Protein AF-A0A7C7KX10-F1 (afdb_monomer_lite)

Foldseek 3Di:
DPDDDLPDPCLVVVLLVLLVVLQVCVVVVHQAEEAEPDDDDQDQNLFPVSDDPVCCVVAPPVRSLVSLLCSLLSNLCSNCVRPQLHEYEYQAALLVCVVDPNGGRVSRLSSVLSNLVNRHQNAAYERAPAVLQLPQFLVVLVVVLCSQLPVSCVSHPPSVSCVRHYWYAYEYEQQPPCVPQNQDLPQQLSGSDRLLSLLQSLLSRCVSGPHYYDYHYDQADPVVRHSPHPSNVVSNVCSVPDHGDQDQAPDLDPDPRHPDPWLVPDPQLDCCSQCVVVVVPDDPQDDDFQWAKKKDDDRPVCCVVVLVLAPPDDCPRIDTGGPSTDVSSVPGSDDDDMDMDHDDDRPDDDPPDDDDDKDQFAPPWDWDHDNSHTDDIDDPDRVRRRHMDD

Sequence (390 aa):
MPGIDWFDHEWDAVAHNAKVLARVAKRGGCVGLMFDPEQYGNQRIWTYSALPEAVKTRIPKEKYVAKVMERGMQFMRAINSEFPDVKILCLFGPALALDGRGERYDLLAPFLEGMCRVATPGTEIIDGYEQSYPYRTEPAFREAREKMKVRSRRLFRDKSAFDRVMRVGFGLWLDYNSGRIGWHPDEPEKNHFQPETFQTAVHYALSYSDGYVWIYSQQLNWWTGRNVSEAYELAMRKARKAPGKIAPPKRVRKPKGRYIPRAKEQRGYDDESTFGDLLKTHEILFDFPAKGWLFRPDPEDRGIKEKWYRVDLDEADWSPIEIKKFWEEQGWDYDGVAWYRTRFVVPQIPKGRKIFLVVGAADESATVWLNGERIGVHDIGEAGWTKRFS

pLDDT: mean 90.71, std 10.03, range 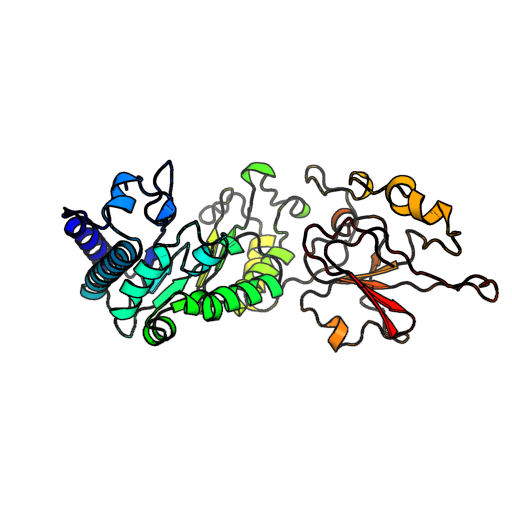[42.09, 98.75]

Structure (mmCIF, N/CA/C/O backbone):
data_AF-A0A7C7KX10-F1
#
_entry.id   AF-A0A7C7KX10-F1
#
loop_
_atom_site.group_PDB
_atom_site.id
_atom_site.type_symbol
_atom_site.label_atom_id
_atom_site.label_alt_id
_atom_site.label_comp_id
_atom_site.label_asym_id
_atom_site.label_entity_id
_atom_site.label_seq_id
_atom_site.pdbx_PDB_ins_code
_atom_site.Cartn_x
_atom_site.Cartn_y
_atom_site.Cartn_z
_atom_site.occupancy
_atom_site.B_iso_or_equiv
_atom_site.auth_seq_id
_atom_site.auth_comp_id
_atom_site.auth_asym_id
_atom_site.auth_atom_id
_atom_site.pdbx_PDB_model_num
ATOM 1 N N . MET A 1 1 ? -18.492 13.245 14.540 1.00 43.88 1 MET A N 1
ATOM 2 C CA . MET A 1 1 ? -18.998 13.625 15.878 1.00 43.88 1 MET A CA 1
ATOM 3 C C . MET A 1 1 ? -18.513 15.032 16.178 1.00 43.88 1 MET A C 1
ATOM 5 O O . MET A 1 1 ? -17.302 15.182 16.267 1.00 43.88 1 MET A O 1
ATOM 9 N N . PRO A 1 2 ? -19.365 16.067 16.272 1.00 42.09 2 PRO A N 1
ATOM 10 C CA . PRO A 1 2 ? -18.860 17.384 16.605 1.00 42.09 2 PRO A CA 1
ATOM 11 C C . PRO A 1 2 ? -18.402 17.471 18.063 1.00 42.09 2 PRO A C 1
ATOM 13 O O . PRO A 1 2 ? -19.192 17.197 18.953 1.00 42.09 2 PRO A O 1
ATOM 16 N N . GLY A 1 3 ? -17.147 17.874 18.291 1.00 57.31 3 GLY A N 1
ATOM 17 C CA . GLY A 1 3 ? -16.723 18.443 19.578 1.00 57.31 3 GLY A CA 1
ATOM 18 C C . GLY A 1 3 ? -16.223 17.495 20.673 1.00 57.31 3 GLY A C 1
ATOM 19 O O . GLY A 1 3 ? -16.189 17.924 21.816 1.00 57.31 3 GLY A O 1
ATOM 20 N N . ILE A 1 4 ? -15.799 16.259 20.375 1.00 66.50 4 ILE A N 1
ATOM 21 C CA . ILE A 1 4 ? -15.201 15.399 21.416 1.00 66.50 4 ILE A CA 1
ATOM 22 C C . ILE A 1 4 ? -13.880 16.002 21.914 1.00 66.50 4 ILE A C 1
ATOM 24 O O . ILE A 1 4 ? -12.896 16.049 21.171 1.00 66.50 4 ILE A O 1
ATOM 28 N N . ASP A 1 5 ? -13.852 16.394 23.188 1.00 78.12 5 ASP A N 1
ATOM 29 C CA . ASP A 1 5 ? -12.632 16.555 23.978 1.00 78.12 5 ASP A CA 1
ATOM 30 C C . ASP A 1 5 ? -12.364 15.247 24.741 1.00 78.12 5 ASP A C 1
ATOM 32 O O . ASP A 1 5 ? -13.241 14.670 25.382 1.00 78.12 5 ASP A O 1
ATOM 36 N N . TRP A 1 6 ? -11.130 14.752 24.709 1.00 89.62 6 TRP A N 1
ATOM 37 C CA . TRP A 1 6 ? -10.732 13.546 25.441 1.00 89.62 6 TRP A CA 1
ATOM 38 C C . TRP A 1 6 ? -10.894 13.690 26.964 1.00 89.62 6 TRP A C 1
ATOM 40 O O . TRP A 1 6 ? -11.002 12.689 27.686 1.00 89.62 6 TRP A O 1
ATOM 50 N N . PHE A 1 7 ? -10.931 14.929 27.458 1.00 90.06 7 PHE A N 1
ATOM 51 C CA . PHE A 1 7 ? -11.178 15.272 28.858 1.00 90.06 7 PHE A CA 1
ATOM 52 C C . PHE A 1 7 ? -12.653 15.509 29.184 1.00 90.06 7 PHE A C 1
ATOM 54 O O . PHE A 1 7 ? -12.968 15.728 30.352 1.00 90.06 7 PHE A O 1
ATOM 61 N N . ASP A 1 8 ? -13.544 15.417 28.198 1.00 84.75 8 ASP A N 1
ATOM 62 C CA . ASP A 1 8 ? -14.965 15.656 28.403 1.00 84.75 8 ASP A CA 1
ATOM 63 C C . ASP A 1 8 ? -15.574 14.633 29.379 1.00 84.75 8 ASP A C 1
ATOM 65 O O . ASP A 1 8 ? -15.267 13.433 29.351 1.00 84.75 8 ASP A O 1
ATOM 69 N N . HIS A 1 9 ? -16.440 15.127 30.259 1.00 80.25 9 HIS A N 1
ATOM 70 C CA . HIS A 1 9 ? -17.290 14.333 31.137 1.00 80.25 9 HIS A CA 1
ATOM 71 C C . HIS A 1 9 ? -18.318 13.491 30.366 1.00 80.25 9 HIS A C 1
ATOM 73 O O . HIS A 1 9 ? -18.688 12.419 30.837 1.00 80.25 9 HIS A O 1
ATOM 79 N N . GLU A 1 10 ? -18.701 13.890 29.150 1.00 84.12 10 GLU A N 1
ATOM 80 C CA . GLU A 1 10 ? -19.653 13.146 28.312 1.00 84.12 10 GLU A CA 1
ATOM 81 C C . GLU A 1 10 ? -19.066 11.881 27.656 1.00 84.12 10 GLU A C 1
ATOM 83 O O . GLU A 1 10 ? -19.757 11.177 26.916 1.00 84.12 10 GLU A O 1
ATOM 88 N N . TRP A 1 11 ? -17.807 11.526 27.941 1.00 91.38 11 TRP A N 1
ATOM 89 C CA . TRP A 1 11 ? -17.196 10.290 27.432 1.00 91.38 11 TRP A CA 1
ATOM 90 C C . TRP A 1 11 ? -18.014 9.028 27.756 1.00 91.38 11 TRP A C 1
ATOM 92 O O . TRP A 1 11 ? -18.002 8.061 26.991 1.00 91.38 11 TRP A O 1
ATOM 102 N N . ASP A 1 12 ? -18.767 9.041 28.856 1.00 91.19 12 ASP A N 1
ATOM 103 C CA . ASP A 1 12 ? -19.647 7.935 29.231 1.00 91.19 12 ASP A CA 1
ATOM 104 C C . ASP A 1 12 ? -20.716 7.656 28.164 1.00 91.19 12 ASP A C 1
ATOM 106 O O . ASP A 1 12 ? -21.038 6.493 27.917 1.00 91.19 12 ASP A O 1
ATOM 110 N N . ALA A 1 13 ? -21.200 8.683 27.456 1.00 92.94 13 ALA A N 1
ATOM 111 C CA . ALA A 1 13 ? -22.118 8.509 26.333 1.00 92.94 13 ALA A CA 1
ATOM 112 C C . ALA A 1 13 ? -21.436 7.798 25.151 1.00 92.94 13 ALA A C 1
ATOM 114 O O . ALA A 1 13 ? -22.018 6.895 24.548 1.00 92.94 13 ALA A O 1
ATOM 115 N N . VAL A 1 14 ? -20.176 8.137 24.853 1.00 92.69 14 VAL A N 1
ATOM 116 C CA . VAL A 1 14 ? -19.378 7.464 23.811 1.00 92.69 14 VAL A CA 1
ATOM 117 C C . VAL A 1 14 ? -19.178 5.987 24.159 1.00 92.69 14 VAL A C 1
ATOM 119 O O . VAL A 1 14 ? -19.440 5.113 23.329 1.00 92.69 14 VAL A O 1
ATOM 122 N N . ALA A 1 15 ? -18.768 5.692 25.395 1.00 94.88 15 ALA A N 1
ATOM 123 C CA . ALA A 1 15 ? -18.580 4.321 25.864 1.00 94.88 15 ALA A CA 1
ATOM 124 C C . ALA A 1 15 ? -19.903 3.533 25.883 1.00 94.88 15 ALA A C 1
ATOM 126 O O . ALA A 1 15 ? -19.942 2.374 25.460 1.00 94.88 15 ALA A O 1
ATOM 127 N N . HIS A 1 16 ? -21.003 4.157 26.311 1.00 96.38 16 HIS A N 1
ATOM 128 C CA . HIS A 1 16 ? -22.332 3.552 26.279 1.00 96.38 16 HIS A CA 1
ATOM 129 C C . HIS A 1 16 ? -22.764 3.204 24.848 1.00 96.38 16 HIS A C 1
ATOM 131 O O . HIS A 1 16 ? -23.203 2.082 24.596 1.00 96.38 16 HIS A O 1
ATOM 137 N N . ASN A 1 17 ? -22.577 4.115 23.893 1.00 96.12 17 ASN A N 1
ATOM 138 C CA . ASN A 1 17 ? -22.912 3.876 22.489 1.00 96.12 17 ASN A CA 1
ATOM 139 C C . ASN A 1 17 ? -22.084 2.730 21.893 1.00 96.12 17 ASN A C 1
ATOM 141 O O . ASN A 1 17 ? -22.636 1.869 21.207 1.00 96.12 17 ASN A O 1
ATOM 145 N N . ALA A 1 18 ? -20.788 2.657 22.213 1.00 97.12 18 ALA A N 1
ATOM 146 C CA . ALA A 1 18 ? -19.929 1.548 21.799 1.00 97.12 18 ALA A CA 1
ATOM 147 C C . ALA A 1 18 ? -20.417 0.201 22.360 1.00 97.12 18 ALA A C 1
ATOM 149 O O . ALA A 1 18 ? -20.469 -0.797 21.638 1.00 97.12 18 ALA A O 1
ATOM 150 N N . LYS A 1 19 ? -20.847 0.181 23.628 1.00 98.38 19 LYS A N 1
ATOM 151 C CA . LYS A 1 19 ? -21.456 -0.992 24.268 1.00 98.38 19 LYS A CA 1
ATOM 152 C C . LYS A 1 19 ? -22.742 -1.429 23.563 1.00 98.38 19 LYS A C 1
ATOM 154 O O . LYS A 1 19 ? -22.912 -2.612 23.267 1.00 98.38 19 LYS A O 1
ATOM 159 N N . VAL A 1 20 ? -23.647 -0.490 23.283 1.00 98.50 20 VAL A N 1
ATOM 160 C CA . VAL A 1 20 ? -24.909 -0.772 22.579 1.00 98.50 20 VAL A CA 1
ATOM 161 C C . VAL A 1 20 ? -24.632 -1.328 21.182 1.00 98.50 20 VAL A C 1
ATOM 163 O O . VAL A 1 20 ? -25.204 -2.357 20.819 1.00 98.50 20 VAL A O 1
ATOM 166 N N . LEU A 1 21 ? -23.710 -0.715 20.435 1.00 98.06 21 LEU A N 1
ATOM 167 C CA . LEU A 1 21 ? -23.310 -1.183 19.109 1.00 98.06 21 LEU A CA 1
ATOM 168 C C . LEU A 1 21 ? -22.745 -2.612 19.159 1.00 98.06 21 LEU A C 1
ATOM 170 O O . LEU A 1 21 ? -23.167 -3.462 18.376 1.00 98.06 21 LEU A O 1
ATOM 174 N N . ALA A 1 22 ? -21.858 -2.906 20.115 1.00 98.56 22 ALA A N 1
ATOM 175 C CA . ALA A 1 22 ? -21.292 -4.242 20.310 1.00 98.56 22 ALA A CA 1
ATOM 176 C C . ALA A 1 22 ? -22.367 -5.296 20.622 1.00 98.56 22 ALA A C 1
ATOM 178 O O . ALA A 1 22 ? -22.351 -6.391 20.053 1.00 98.56 22 ALA A O 1
ATOM 179 N N . ARG A 1 23 ? -23.344 -4.957 21.476 1.00 98.62 23 ARG A N 1
ATOM 180 C CA . ARG A 1 23 ? -24.484 -5.832 21.787 1.00 98.62 23 ARG A CA 1
ATOM 181 C C . ARG A 1 23 ? -25.321 -6.132 20.547 1.00 98.62 23 ARG A C 1
ATOM 183 O O . ARG A 1 23 ? -25.674 -7.290 20.324 1.00 98.62 23 ARG A O 1
ATOM 190 N N . VAL A 1 24 ? -25.658 -5.104 19.765 1.00 98.50 24 VAL A N 1
ATOM 191 C CA . VAL A 1 24 ? -26.456 -5.255 18.539 1.00 98.50 24 VAL A CA 1
ATOM 192 C C . VAL A 1 24 ? -25.706 -6.109 17.522 1.00 98.50 24 VAL A C 1
ATOM 194 O O . VAL A 1 24 ? -26.278 -7.074 17.023 1.00 98.50 24 VAL A O 1
ATOM 197 N N . ALA A 1 25 ? -24.424 -5.827 17.281 1.00 98.44 25 ALA A N 1
ATOM 198 C CA . ALA A 1 25 ? -23.598 -6.591 16.349 1.00 98.44 25 ALA A CA 1
ATOM 199 C C . ALA A 1 25 ? -23.532 -8.077 16.729 1.00 98.44 25 ALA A C 1
ATOM 201 O O . ALA A 1 25 ? -23.801 -8.938 15.893 1.00 98.44 25 ALA A O 1
ATOM 202 N N . LYS A 1 26 ? -23.271 -8.385 18.005 1.00 98.38 26 LYS A N 1
ATOM 203 C CA . LYS A 1 26 ? -23.236 -9.771 18.487 1.00 98.38 26 LYS A CA 1
ATOM 204 C C . LYS A 1 26 ? -24.581 -10.478 18.316 1.00 98.38 26 LYS A C 1
ATOM 206 O O . LYS A 1 26 ? -24.623 -11.609 17.843 1.00 98.38 26 LYS A O 1
ATOM 211 N N . ARG A 1 27 ? -25.688 -9.824 18.688 1.00 98.25 27 ARG A N 1
ATOM 212 C CA . ARG A 1 27 ? -27.043 -10.392 18.537 1.00 98.25 27 ARG A CA 1
ATOM 213 C C . ARG A 1 27 ? -27.447 -10.567 17.074 1.00 98.25 27 ARG A C 1
ATOM 215 O O . ARG A 1 27 ? -28.200 -11.483 16.773 1.00 98.25 27 ARG A O 1
ATOM 222 N N . GLY A 1 28 ? -26.941 -9.714 16.189 1.00 98.00 28 GLY A N 1
ATOM 223 C CA . GLY A 1 28 ? -27.134 -9.810 14.744 1.00 98.00 28 GLY A CA 1
ATOM 224 C C . GLY A 1 28 ? -26.278 -10.880 14.062 1.00 98.00 28 GLY A C 1
ATOM 225 O O . GLY A 1 28 ? -26.383 -11.037 12.851 1.00 98.00 28 GLY A O 1
ATOM 226 N N . GLY A 1 29 ? -25.429 -11.606 14.800 1.00 97.81 29 GLY A N 1
ATOM 227 C CA . GLY A 1 29 ? -24.542 -12.625 14.234 1.00 97.81 29 GLY A CA 1
ATOM 228 C C . GLY A 1 29 ? -23.312 -12.062 13.514 1.00 97.81 29 GLY A C 1
ATOM 229 O O . GLY A 1 29 ? -22.614 -12.808 12.829 1.00 97.81 29 GLY A O 1
ATOM 230 N N . CYS A 1 30 ? -23.017 -10.766 13.662 1.00 97.88 30 CYS A N 1
ATOM 231 C CA . CYS A 1 30 ? -21.765 -10.198 13.172 1.00 97.88 30 CYS A CA 1
ATOM 232 C C . CYS A 1 30 ? -20.586 -10.795 13.948 1.00 97.88 30 CYS A C 1
ATOM 234 O O . CYS A 1 30 ? -20.682 -11.036 15.148 1.00 97.88 30 CYS A O 1
ATOM 236 N N . VAL A 1 31 ? -19.438 -10.950 13.287 1.00 95.62 31 VAL A N 1
ATOM 237 C CA . VAL A 1 31 ? -18.182 -11.393 13.928 1.00 95.62 31 VAL A CA 1
ATOM 238 C C . VAL A 1 31 ? -17.400 -10.245 14.578 1.00 95.62 31 VAL A C 1
ATOM 240 O O . VAL A 1 31 ? -16.371 -10.467 15.211 1.00 95.62 31 VAL A O 1
ATOM 243 N N . GLY A 1 32 ? -17.843 -9.003 14.382 1.00 96.81 32 GLY A N 1
ATOM 244 C CA . GLY A 1 32 ? -17.032 -7.838 14.687 1.00 96.81 32 GLY A CA 1
ATOM 245 C C . GLY A 1 32 ? -17.713 -6.498 14.446 1.00 96.81 32 GLY A C 1
ATOM 246 O O . GLY A 1 32 ? -18.903 -6.431 14.133 1.00 96.81 32 GLY A O 1
ATOM 247 N N . LEU A 1 33 ? -16.916 -5.444 14.588 1.00 97.44 33 LEU A N 1
ATOM 248 C CA . LEU A 1 33 ? -17.260 -4.046 14.353 1.00 97.44 33 LEU A CA 1
ATOM 249 C C . LEU A 1 33 ? -16.253 -3.425 13.380 1.00 97.44 33 LEU A C 1
ATOM 251 O O . LEU A 1 33 ? -15.095 -3.832 13.334 1.00 97.44 33 LEU A O 1
ATOM 255 N N . MET A 1 34 ? -16.684 -2.408 12.641 1.00 95.62 34 MET A N 1
ATOM 256 C CA . MET A 1 34 ? -15.791 -1.554 11.859 1.00 95.62 34 MET A CA 1
ATOM 257 C C . MET A 1 34 ? -15.598 -0.232 12.602 1.00 95.62 34 MET A C 1
ATOM 259 O O . MET A 1 34 ? -16.572 0.360 13.072 1.00 95.62 34 MET A O 1
ATOM 263 N N . PHE A 1 35 ? -14.352 0.207 12.731 1.00 94.94 35 PHE A N 1
ATOM 264 C CA . PHE A 1 35 ? -13.973 1.463 13.357 1.00 94.94 35 PHE A CA 1
ATOM 265 C C . PHE A 1 35 ? -13.295 2.354 12.322 1.00 94.94 35 PHE A C 1
ATOM 267 O O . PHE A 1 35 ? -12.196 2.069 11.854 1.00 94.94 35 PHE A O 1
ATOM 274 N N . ASP A 1 36 ? -13.972 3.438 11.973 1.00 92.06 36 ASP A N 1
ATOM 275 C CA . ASP A 1 36 ? -13.451 4.450 11.074 1.00 92.06 36 ASP A CA 1
ATOM 276 C C . ASP A 1 36 ? -13.010 5.677 11.890 1.00 92.06 36 ASP A C 1
ATOM 278 O O . ASP A 1 36 ? -13.862 6.420 12.393 1.00 92.06 36 ASP A O 1
ATOM 282 N N . PRO A 1 37 ? -11.696 5.880 12.101 1.00 89.94 37 PRO A N 1
ATOM 283 C CA . PRO A 1 37 ? -11.193 7.062 12.781 1.00 89.94 37 PRO A CA 1
ATOM 284 C C . PRO A 1 37 ? -11.024 8.260 11.830 1.00 89.94 37 PRO A C 1
ATOM 286 O O . PRO A 1 37 ? -10.434 9.255 12.264 1.00 89.94 37 PRO A O 1
ATOM 289 N N . GLU A 1 38 ? -11.488 8.197 10.575 1.00 87.06 38 GLU A N 1
ATOM 290 C CA . GLU A 1 38 ? -11.355 9.294 9.617 1.00 87.06 38 GLU A CA 1
ATOM 291 C C . GLU A 1 38 ? -11.940 10.608 10.157 1.00 87.06 38 GLU A C 1
ATOM 293 O O . GLU A 1 38 ? -12.942 10.671 10.877 1.00 87.06 38 GLU A O 1
ATOM 298 N N . GLN A 1 39 ? -11.268 11.704 9.818 1.00 83.25 39 GLN A N 1
ATOM 299 C CA . GLN A 1 39 ? -11.610 13.042 10.270 1.00 83.25 39 GLN A CA 1
ATOM 300 C C . GLN A 1 39 ? -12.121 13.891 9.118 1.00 83.25 39 GLN A C 1
ATOM 302 O O . GLN A 1 39 ? -11.358 14.293 8.241 1.00 83.25 39 GLN A O 1
ATOM 307 N N . TYR A 1 40 ? -13.396 14.261 9.190 1.00 80.38 40 TYR A N 1
ATOM 308 C CA . TYR A 1 40 ? -14.032 15.151 8.223 1.00 80.38 40 TYR A CA 1
ATOM 309 C C . TYR A 1 40 ? -14.108 16.599 8.729 1.00 80.38 40 TYR A C 1
ATOM 311 O O . TYR A 1 40 ? -14.167 16.878 9.931 1.00 80.38 40 TYR A O 1
ATOM 319 N N . GLY A 1 41 ? -14.119 17.552 7.794 1.00 82.19 41 GLY A N 1
ATOM 320 C CA . GLY A 1 41 ? -14.193 18.982 8.103 1.00 82.19 41 GLY A CA 1
ATOM 321 C C . GLY A 1 41 ? -12.950 19.496 8.837 1.00 82.19 41 GLY A C 1
ATOM 322 O O . GLY A 1 41 ? -11.822 19.138 8.493 1.00 82.19 41 GLY A O 1
ATOM 323 N N . ASN A 1 42 ? -13.145 20.337 9.858 1.00 79.88 42 ASN A N 1
ATOM 324 C CA . ASN A 1 42 ? -12.060 21.021 10.582 1.00 79.88 42 ASN A CA 1
ATOM 325 C C . ASN A 1 42 ? -11.583 20.292 11.853 1.00 79.88 42 ASN A C 1
ATOM 327 O O . ASN A 1 42 ? -10.679 20.769 12.532 1.00 79.88 42 ASN A O 1
ATOM 331 N N . GLN A 1 43 ? -12.178 19.152 12.211 1.00 75.06 43 GLN A N 1
ATOM 332 C CA . GLN A 1 43 ? -11.863 18.465 13.469 1.00 75.06 43 GLN A CA 1
ATOM 333 C C . GLN A 1 43 ? -10.609 17.611 13.365 1.00 75.06 43 GLN A C 1
ATOM 335 O O . GLN A 1 43 ? -10.451 16.845 12.420 1.00 75.06 43 GLN A O 1
ATOM 340 N N . ARG A 1 44 ? -9.715 17.731 14.350 1.00 86.62 44 ARG A N 1
ATOM 341 C CA . ARG A 1 44 ? -8.414 17.045 14.374 1.00 86.62 44 ARG A CA 1
ATOM 342 C C . ARG A 1 44 ? -8.138 16.371 15.726 1.00 86.62 44 ARG A C 1
ATOM 344 O O . ARG A 1 44 ? -7.044 16.476 16.262 1.00 86.62 44 ARG A O 1
ATOM 351 N N . ILE A 1 45 ? -9.121 15.645 16.268 1.00 87.69 45 ILE A N 1
ATOM 352 C CA . ILE A 1 45 ? -9.068 14.985 17.593 1.00 87.69 45 ILE A CA 1
ATOM 353 C C . ILE A 1 45 ? -7.887 14.014 17.792 1.00 87.69 45 ILE A C 1
ATOM 355 O O . ILE A 1 45 ? -7.422 13.823 18.908 1.00 87.69 45 ILE A O 1
ATOM 359 N N . TRP A 1 46 ? -7.396 13.409 16.711 1.00 91.62 46 TRP A N 1
ATOM 360 C CA . TRP A 1 46 ? -6.263 12.481 16.687 1.00 91.62 46 TRP A CA 1
ATOM 361 C C . TRP A 1 46 ? -4.898 13.164 16.600 1.00 91.62 46 TRP A C 1
ATOM 363 O O . TRP A 1 46 ? -3.894 12.464 16.563 1.00 91.62 46 TRP A O 1
ATOM 373 N N . THR A 1 47 ? -4.839 14.495 16.515 1.00 90.81 47 THR A N 1
ATOM 374 C CA . THR A 1 47 ? -3.589 15.226 16.281 1.00 90.81 47 THR A CA 1
ATOM 375 C C . THR A 1 47 ? -3.364 16.264 17.373 1.00 90.81 47 THR A C 1
ATOM 377 O O . THR A 1 47 ? -4.042 17.290 17.401 1.00 90.81 47 THR A O 1
ATOM 380 N N . TYR A 1 48 ? -2.388 16.036 18.254 1.00 91.12 48 TYR A N 1
ATOM 381 C CA . TYR A 1 48 ? -2.136 16.926 19.393 1.00 91.12 48 TYR A CA 1
ATOM 382 C C . TYR A 1 48 ? -1.727 18.340 18.956 1.00 91.12 48 TYR A C 1
ATOM 384 O O . TYR A 1 48 ? -2.210 19.324 19.510 1.00 91.12 48 TYR A O 1
ATOM 392 N N . SER A 1 49 ? -0.864 18.466 17.942 1.00 90.00 49 SER A N 1
ATOM 393 C CA . SER A 1 49 ? -0.388 19.770 17.447 1.00 90.00 49 SER A CA 1
ATOM 394 C C . SER A 1 49 ? -1.509 20.644 16.873 1.00 90.00 49 SER A C 1
ATOM 396 O O . SER A 1 49 ? -1.398 21.871 16.910 1.00 90.00 49 SER A O 1
ATOM 398 N N . ALA A 1 50 ? -2.593 20.019 16.407 1.00 89.31 50 ALA A N 1
ATOM 399 C CA . ALA A 1 50 ? -3.768 20.677 15.848 1.00 89.31 50 ALA A CA 1
ATOM 400 C C . ALA A 1 50 ? -4.782 21.139 16.912 1.00 89.31 50 ALA A C 1
ATOM 402 O O . ALA A 1 50 ? -5.776 21.779 16.566 1.00 89.31 50 ALA A O 1
ATOM 403 N N . LEU A 1 51 ? -4.558 20.827 18.194 1.00 87.25 51 LEU A N 1
ATOM 404 C CA . LEU A 1 51 ? -5.396 21.325 19.284 1.00 87.25 51 LEU A CA 1
ATOM 405 C C . LEU A 1 51 ? -5.201 22.839 19.485 1.00 87.25 51 LEU A C 1
ATOM 407 O O . LEU A 1 51 ? -4.102 23.354 19.242 1.00 87.25 51 LEU A O 1
ATOM 411 N N . PRO A 1 52 ? -6.225 23.559 19.988 1.00 88.31 52 PRO A N 1
ATOM 412 C CA . PRO A 1 52 ? -6.100 24.975 20.322 1.00 88.31 52 PRO A CA 1
ATOM 413 C C . PRO A 1 52 ? -4.933 25.245 21.280 1.00 88.31 52 PRO A C 1
ATOM 415 O O . PRO A 1 52 ? -4.704 24.479 22.219 1.00 88.31 52 PRO A O 1
ATOM 418 N N . GLU A 1 53 ? -4.229 26.365 21.095 1.00 89.19 53 GLU A N 1
ATOM 419 C CA . GLU A 1 53 ? -3.035 26.697 21.890 1.00 89.19 53 GLU A CA 1
ATOM 420 C C . GLU A 1 53 ? -3.325 26.726 23.396 1.00 89.19 53 GLU A C 1
ATOM 422 O O . GLU A 1 53 ? -2.596 26.123 24.177 1.00 89.19 53 GLU A O 1
ATOM 427 N N . ALA A 1 54 ? -4.470 27.289 23.796 1.00 88.44 54 ALA A N 1
ATOM 428 C CA . ALA A 1 54 ? -4.916 27.315 25.189 1.00 88.44 54 ALA A CA 1
ATOM 429 C C . ALA A 1 54 ? -5.032 25.915 25.829 1.00 88.44 54 ALA A C 1
ATOM 431 O O . ALA A 1 54 ? -4.803 25.757 27.030 1.00 88.44 54 ALA A O 1
ATOM 432 N N . VAL A 1 55 ? -5.369 24.882 25.045 1.00 88.56 55 VAL A N 1
ATOM 433 C CA . VAL A 1 55 ? -5.405 23.491 25.525 1.00 88.56 55 VAL A CA 1
ATOM 434 C C . VAL A 1 55 ? -3.987 22.966 25.712 1.00 88.56 55 VAL A C 1
ATOM 436 O O . VAL A 1 55 ? -3.687 22.425 26.775 1.00 88.56 55 VAL A O 1
ATOM 439 N N . LYS A 1 56 ? -3.106 23.172 24.726 1.00 90.25 56 LYS A N 1
ATOM 440 C CA . LYS A 1 56 ? -1.713 22.694 24.758 1.00 90.25 56 LYS A CA 1
ATOM 441 C C . LYS A 1 56 ? -0.885 23.361 25.862 1.00 90.25 56 LYS A C 1
ATOM 443 O O . LYS A 1 56 ? -0.058 22.697 26.479 1.00 90.25 56 LYS A O 1
ATOM 448 N N . THR A 1 57 ? -1.135 24.640 26.162 1.00 91.38 57 THR A N 1
ATOM 449 C CA . THR A 1 57 ? -0.505 25.347 27.293 1.00 91.38 57 THR A CA 1
ATOM 450 C C . THR A 1 57 ? -0.946 24.771 28.641 1.00 91.38 57 THR A C 1
ATOM 452 O O . THR A 1 57 ? -0.152 24.685 29.575 1.00 91.38 57 THR A O 1
ATOM 455 N N . ARG A 1 58 ? -2.215 24.361 28.759 1.00 92.12 58 ARG A N 1
ATOM 456 C CA . ARG A 1 58 ? -2.791 23.846 30.010 1.00 92.12 58 ARG A CA 1
ATOM 457 C C . ARG A 1 58 ? -2.489 22.365 30.245 1.00 92.12 58 ARG A C 1
ATOM 459 O O . ARG A 1 58 ? -2.319 21.947 31.390 1.00 92.12 58 ARG A O 1
ATOM 466 N N . ILE A 1 59 ? -2.468 21.563 29.184 1.00 93.06 59 ILE A N 1
ATOM 467 C CA . ILE A 1 59 ? -2.327 20.107 29.249 1.00 93.06 59 ILE A CA 1
ATOM 468 C C . ILE A 1 59 ? -1.160 19.688 28.351 1.00 93.06 59 ILE A C 1
ATOM 470 O O . ILE A 1 59 ? -1.350 19.574 27.144 1.00 93.06 59 ILE A O 1
ATOM 474 N N . PRO A 1 60 ? 0.020 19.402 28.930 1.00 93.62 60 PRO A N 1
ATOM 475 C CA . PRO A 1 60 ? 1.160 18.880 28.185 1.00 93.62 60 PRO A CA 1
ATOM 476 C C . PRO A 1 60 ? 0.834 17.584 27.434 1.00 93.62 60 PRO A C 1
ATOM 478 O O . PRO A 1 60 ? -0.000 16.783 27.880 1.00 93.62 60 PRO A O 1
ATOM 481 N N . LYS A 1 61 ? 1.550 17.345 26.330 1.00 93.25 61 LYS A N 1
ATOM 482 C CA . LYS A 1 61 ? 1.323 16.218 25.414 1.00 93.25 61 LYS A CA 1
ATOM 483 C C . LYS A 1 61 ? 1.285 14.876 26.135 1.00 93.25 61 LYS A C 1
ATOM 485 O O . LYS A 1 61 ? 0.420 14.053 25.856 1.00 93.25 61 LYS A O 1
ATOM 490 N N . GLU A 1 62 ? 2.167 14.661 27.102 1.00 94.88 62 GLU A N 1
ATOM 491 C CA . GLU A 1 62 ? 2.282 13.408 27.849 1.00 94.88 62 GLU A CA 1
ATOM 492 C C . GLU A 1 62 ? 1.006 13.102 28.642 1.00 94.88 62 GLU A C 1
ATOM 494 O O . GLU A 1 62 ? 0.541 11.958 28.651 1.00 94.88 62 GLU A O 1
ATOM 499 N N . LYS A 1 63 ? 0.411 14.125 29.272 1.00 96.00 63 LYS A N 1
ATOM 500 C CA . LYS A 1 63 ? -0.864 13.997 29.996 1.00 96.00 63 LYS A CA 1
ATOM 501 C C . LYS A 1 63 ? -2.020 13.760 29.032 1.00 96.00 63 LYS A C 1
ATOM 503 O O . LYS A 1 63 ? -2.901 12.955 29.326 1.00 96.00 63 LYS A O 1
ATOM 508 N N . TYR A 1 64 ? -1.996 14.423 27.879 1.00 94.94 64 TYR A N 1
ATOM 509 C CA . TYR A 1 64 ? -3.010 14.248 26.844 1.00 94.94 64 TYR A CA 1
ATOM 510 C C . TYR A 1 64 ? -2.997 12.818 26.286 1.00 94.94 64 TYR A C 1
ATOM 512 O O . TYR A 1 64 ? -4.020 12.140 26.283 1.00 94.94 64 TYR A O 1
ATOM 520 N N . VAL A 1 65 ? -1.814 12.313 25.928 1.00 95.50 65 VAL A N 1
ATOM 521 C CA . VAL A 1 65 ? -1.584 10.929 25.484 1.00 95.50 65 VAL A CA 1
ATOM 522 C C . VAL A 1 65 ? -2.065 9.919 26.527 1.00 95.50 65 VAL A C 1
ATOM 524 O O . VAL A 1 65 ? -2.734 8.947 26.176 1.00 95.50 65 VAL A O 1
ATOM 527 N N . ALA A 1 66 ? -1.768 10.146 27.812 1.00 97.31 66 ALA A N 1
ATOM 528 C CA . ALA A 1 66 ? -2.241 9.276 28.887 1.00 97.31 66 ALA A CA 1
ATOM 529 C C . ALA A 1 66 ? -3.777 9.248 28.974 1.00 97.31 66 ALA A C 1
ATOM 531 O O . ALA A 1 66 ? -4.357 8.172 29.124 1.00 97.31 66 ALA A O 1
ATOM 532 N N . LYS A 1 67 ? -4.439 10.403 28.818 1.00 97.00 67 LYS A N 1
ATOM 533 C CA . LYS A 1 67 ? -5.904 10.481 28.827 1.00 97.00 67 LYS A CA 1
ATOM 534 C C . LYS A 1 67 ? -6.529 9.777 27.627 1.00 97.00 67 LYS A C 1
ATOM 536 O O . LYS A 1 67 ? -7.476 9.016 27.797 1.00 97.00 67 LYS A O 1
ATOM 541 N N . VAL A 1 68 ? -5.984 9.972 26.429 1.00 96.50 68 VAL A N 1
ATOM 542 C CA . VAL A 1 68 ? -6.446 9.284 25.212 1.00 96.50 68 VAL A CA 1
ATOM 543 C C . VAL A 1 68 ? -6.322 7.762 25.360 1.00 96.50 68 VAL A C 1
ATOM 545 O O . VAL A 1 68 ? -7.238 7.022 25.004 1.00 96.50 68 VAL A O 1
ATOM 548 N N . MET A 1 69 ? -5.233 7.280 25.962 1.00 98.06 69 MET A N 1
ATOM 549 C CA . MET A 1 69 ? -5.058 5.857 26.262 1.00 98.06 69 MET A CA 1
ATOM 550 C C . MET A 1 69 ? -6.082 5.344 27.285 1.00 98.06 69 MET A C 1
ATOM 552 O O . MET A 1 69 ? -6.657 4.274 27.097 1.00 98.06 69 MET A O 1
ATOM 556 N N . GLU A 1 70 ? -6.356 6.102 28.350 1.00 98.06 70 GLU A N 1
ATOM 557 C CA . GLU A 1 70 ? -7.418 5.782 29.317 1.00 98.06 70 GLU A CA 1
ATOM 558 C C . GLU A 1 70 ? -8.787 5.664 28.624 1.00 98.06 70 GLU A C 1
ATOM 560 O O . GLU A 1 70 ? -9.534 4.713 28.871 1.00 98.06 70 GLU A O 1
ATOM 565 N N . ARG A 1 71 ? -9.090 6.587 27.703 1.00 97.88 71 ARG A N 1
ATOM 566 C CA . ARG A 1 71 ? -10.311 6.563 26.891 1.00 97.88 71 ARG A CA 1
ATOM 567 C C . ARG A 1 71 ? -10.384 5.326 25.995 1.00 97.88 71 ARG A C 1
ATOM 569 O O . ARG A 1 71 ? -11.428 4.676 25.952 1.00 97.88 71 ARG A O 1
ATOM 576 N N . GLY A 1 72 ? -9.271 4.923 25.382 1.00 98.00 72 GLY A N 1
ATOM 577 C CA . GLY A 1 72 ? -9.164 3.656 24.651 1.00 98.00 72 GLY A CA 1
ATOM 578 C C . GLY A 1 72 ? -9.483 2.431 25.514 1.00 98.00 72 GLY A C 1
ATOM 579 O O . GLY A 1 72 ? -10.233 1.549 25.094 1.00 98.00 72 GLY A O 1
ATOM 580 N N . MET A 1 73 ? -9.002 2.400 26.763 1.00 98.69 73 MET A N 1
ATOM 581 C CA . MET A 1 73 ? -9.342 1.320 27.701 1.00 98.69 73 MET A CA 1
ATOM 582 C C . MET A 1 73 ? -10.836 1.297 28.040 1.00 98.69 73 MET A C 1
ATOM 584 O O . MET A 1 73 ? -11.447 0.230 28.090 1.00 98.69 73 MET A O 1
ATOM 588 N N . GLN A 1 74 ? -11.433 2.460 28.309 1.00 98.25 74 GLN A N 1
ATOM 589 C CA . GLN A 1 74 ? -12.863 2.570 28.622 1.00 98.25 74 GLN A CA 1
ATOM 590 C C . GLN A 1 74 ? -13.721 2.100 27.442 1.00 98.25 74 GLN A C 1
ATOM 592 O O . GLN A 1 74 ? -14.647 1.313 27.633 1.00 98.25 74 GLN A O 1
ATOM 597 N N . PHE A 1 75 ? -13.359 2.517 26.227 1.00 98.12 75 PHE A N 1
ATOM 598 C CA . PHE A 1 75 ? -14.028 2.120 24.992 1.00 98.12 75 PHE A CA 1
ATOM 599 C C . PHE A 1 75 ? -13.996 0.601 24.785 1.00 98.12 75 PHE A C 1
ATOM 601 O O . PHE A 1 75 ? -15.038 -0.028 24.598 1.00 98.12 75 PHE A O 1
ATOM 608 N N . MET A 1 76 ? -12.816 -0.016 24.897 1.00 98.69 76 MET A N 1
ATOM 609 C CA . MET A 1 76 ? -12.675 -1.456 24.676 1.00 98.69 76 MET A CA 1
ATOM 610 C C . MET A 1 76 ? -13.358 -2.293 25.760 1.00 98.69 76 MET A C 1
ATOM 612 O O . MET A 1 76 ? -14.013 -3.282 25.440 1.00 98.69 76 MET A O 1
ATOM 616 N N . ARG A 1 77 ? -13.293 -1.880 27.035 1.00 98.69 77 ARG A N 1
ATOM 617 C CA . ARG A 1 77 ? -14.043 -2.544 28.121 1.00 98.69 77 ARG A CA 1
ATOM 618 C C . ARG A 1 77 ? -15.546 -2.517 27.868 1.00 98.69 77 ARG A C 1
ATOM 620 O O . ARG A 1 77 ? -16.219 -3.521 28.097 1.00 98.69 77 ARG A O 1
ATOM 627 N N . ALA A 1 78 ? -16.068 -1.390 27.389 1.00 98.62 78 ALA A N 1
ATOM 628 C CA . ALA A 1 78 ? -17.479 -1.255 27.058 1.00 98.62 78 ALA A CA 1
ATOM 629 C C . ALA A 1 78 ? -17.886 -2.247 25.954 1.00 98.62 78 ALA A C 1
ATOM 631 O O . ALA A 1 78 ? -18.860 -2.981 26.131 1.00 98.62 78 ALA A O 1
ATOM 632 N N . ILE A 1 79 ? -17.090 -2.352 24.884 1.00 98.75 79 ILE A N 1
ATOM 633 C CA . ILE A 1 79 ? -17.297 -3.329 23.805 1.00 98.75 79 ILE A CA 1
ATOM 634 C C . ILE A 1 79 ? -17.202 -4.768 24.332 1.00 98.75 79 ILE A C 1
ATOM 636 O O . ILE A 1 79 ? -18.149 -5.539 24.171 1.00 98.75 79 ILE A O 1
ATOM 640 N N . ASN A 1 80 ? -16.101 -5.141 24.996 1.00 98.62 80 ASN A N 1
ATOM 641 C CA . ASN A 1 80 ? -15.879 -6.519 25.447 1.00 98.62 80 ASN A CA 1
ATOM 642 C C . ASN A 1 80 ? -16.873 -6.991 26.510 1.00 98.62 80 ASN A C 1
ATOM 644 O O . ASN A 1 80 ? -17.116 -8.194 26.600 1.00 98.62 80 ASN A O 1
ATOM 648 N N . SER A 1 81 ? -17.493 -6.075 27.263 1.00 98.50 81 SER A N 1
ATOM 649 C CA . SER A 1 81 ? -18.565 -6.429 28.204 1.00 98.50 81 SER A CA 1
ATOM 650 C C . SER A 1 81 ? -19.777 -7.076 27.523 1.00 98.50 81 SER A C 1
ATOM 652 O O . SER A 1 81 ? -20.504 -7.835 28.157 1.00 98.50 81 SER A O 1
ATOM 654 N N . GLU A 1 82 ? -19.980 -6.813 26.230 1.00 98.56 82 GLU A N 1
ATOM 655 C CA . GLU A 1 82 ? -21.053 -7.408 25.431 1.00 98.56 82 GLU A CA 1
ATOM 656 C C . GLU A 1 82 ? -20.493 -8.407 24.410 1.00 98.56 82 GLU A C 1
ATOM 658 O O . GLU A 1 82 ? -21.090 -9.465 24.182 1.00 98.56 82 GLU A O 1
ATOM 663 N N . PHE A 1 83 ? -19.321 -8.117 23.835 1.00 98.50 83 PHE A N 1
ATOM 664 C CA . PHE A 1 83 ? -18.701 -8.879 22.753 1.00 98.50 83 PHE A CA 1
ATOM 665 C C . PHE A 1 83 ? -17.211 -9.196 23.047 1.00 98.50 83 PHE A C 1
ATOM 667 O O . PHE A 1 83 ? -16.318 -8.469 22.611 1.00 98.50 83 PHE A O 1
ATOM 674 N N . PRO A 1 84 ? -16.915 -10.265 23.813 1.00 97.19 84 PRO A N 1
ATOM 675 C CA . PRO A 1 84 ? -15.552 -10.571 24.274 1.00 97.19 84 PRO A CA 1
ATOM 676 C C . PRO A 1 84 ? -14.616 -11.115 23.176 1.00 97.19 84 PRO A C 1
ATOM 678 O O . PRO A 1 84 ? -13.411 -10.897 23.236 1.00 97.19 84 PRO A O 1
ATOM 681 N N . ASP A 1 85 ? -15.142 -11.755 22.136 1.00 96.50 85 ASP A N 1
ATOM 682 C CA . ASP A 1 85 ? -14.330 -12.295 21.029 1.00 96.50 85 ASP A CA 1
ATOM 683 C C . ASP A 1 85 ? -14.502 -11.456 19.754 1.00 96.50 85 ASP A C 1
ATOM 685 O O . ASP A 1 85 ? -14.590 -11.966 18.640 1.00 96.50 85 ASP A O 1
ATOM 689 N N . VAL A 1 86 ? -14.660 -10.142 19.941 1.00 98.25 86 VAL A N 1
ATOM 690 C CA . VAL A 1 86 ? -14.932 -9.195 18.859 1.00 98.25 86 VAL A CA 1
ATOM 691 C C . VAL A 1 86 ? -13.706 -9.002 17.974 1.00 98.25 86 VAL A C 1
ATOM 693 O O . VAL A 1 86 ? -12.578 -8.861 18.449 1.00 98.25 86 VAL A O 1
ATOM 696 N N . LYS A 1 87 ? -13.949 -8.891 16.673 1.00 98.06 87 LYS A N 1
ATOM 697 C CA . LYS A 1 87 ? -12.963 -8.395 15.714 1.00 98.06 87 LYS A CA 1
ATOM 698 C C . LYS A 1 87 ? -13.260 -6.943 15.379 1.00 98.06 87 LYS A C 1
ATOM 700 O O . LYS A 1 87 ? -14.390 -6.622 15.024 1.00 98.06 87 LYS A O 1
ATOM 705 N N . ILE A 1 88 ? -12.282 -6.058 15.500 1.00 98.00 88 ILE A N 1
ATOM 706 C CA . ILE A 1 88 ? -12.437 -4.637 15.177 1.00 98.00 88 ILE A CA 1
ATOM 707 C C . ILE A 1 88 ? -11.614 -4.336 13.931 1.00 98.00 88 ILE A C 1
ATOM 709 O O . ILE A 1 88 ? -10.388 -4.319 13.993 1.00 98.00 88 ILE A O 1
ATOM 713 N N . LEU A 1 89 ? -12.287 -4.107 12.805 1.00 97.19 89 LEU A N 1
ATOM 714 C CA . LEU A 1 89 ? -11.650 -3.652 11.572 1.00 97.19 89 LEU A CA 1
ATOM 715 C C . LEU A 1 89 ? -11.456 -2.136 11.638 1.00 97.19 89 LEU A C 1
ATOM 717 O O . LEU A 1 89 ? -12.428 -1.395 11.505 1.00 97.19 89 LEU A O 1
ATOM 721 N N . CYS A 1 90 ? -10.226 -1.680 11.853 1.00 95.75 90 CYS A N 1
ATOM 722 C CA . CYS A 1 90 ? -9.880 -0.263 11.831 1.00 95.75 90 CYS A CA 1
ATOM 723 C C . CYS A 1 90 ? -9.502 0.150 10.408 1.00 95.75 90 CYS A C 1
ATOM 725 O O . CYS A 1 90 ? -8.504 -0.348 9.897 1.00 95.75 90 CYS A O 1
ATOM 727 N N . LEU A 1 91 ? -10.243 1.067 9.779 1.00 93.19 91 LEU A N 1
ATOM 728 C CA . LEU A 1 91 ? -9.918 1.516 8.413 1.00 93.19 91 LEU A CA 1
ATOM 729 C C . LEU A 1 91 ? -8.537 2.191 8.359 1.00 93.19 91 LEU A C 1
ATOM 731 O O . LEU A 1 91 ? -7.695 1.847 7.530 1.00 93.19 91 LEU A O 1
ATOM 735 N N . PHE A 1 92 ? -8.254 3.035 9.355 1.00 90.75 92 PHE A N 1
ATOM 736 C CA . PHE A 1 92 ? -6.899 3.472 9.679 1.00 90.75 92 PHE A CA 1
ATOM 737 C C . PHE A 1 92 ? -6.462 2.915 11.033 1.00 90.75 92 PHE A C 1
ATOM 739 O O . PHE A 1 92 ? -7.146 3.100 12.043 1.00 90.75 92 PHE A O 1
ATOM 746 N N . GLY A 1 93 ? -5.301 2.267 11.083 1.00 92.06 93 GLY A N 1
ATOM 747 C CA . GLY A 1 93 ? -4.664 1.858 12.329 1.00 92.06 93 GLY A CA 1
ATOM 748 C C . GLY A 1 93 ? -3.431 2.694 12.691 1.00 92.06 93 GLY A C 1
ATOM 749 O O . GLY A 1 93 ? -3.220 3.797 12.173 1.00 92.06 93 GLY A O 1
ATOM 750 N N . PRO A 1 94 ? -2.595 2.201 13.624 1.00 91.69 94 PRO A N 1
ATOM 751 C CA . PRO A 1 94 ? -1.452 2.952 14.134 1.00 91.69 94 PRO A CA 1
ATOM 752 C C . PRO A 1 94 ? -0.370 3.195 13.075 1.00 91.69 94 PRO A C 1
ATOM 754 O O . PRO A 1 94 ? 0.438 4.110 13.249 1.00 91.69 94 PRO A O 1
ATOM 757 N N . ALA A 1 95 ? -0.332 2.416 11.988 1.00 91.56 95 ALA A N 1
ATOM 758 C CA . ALA A 1 95 ? 0.634 2.627 10.915 1.00 91.56 95 ALA A CA 1
ATOM 759 C C . ALA A 1 95 ? 0.459 3.986 10.214 1.00 91.56 95 ALA A C 1
ATOM 761 O O . ALA A 1 95 ? 1.456 4.554 9.772 1.00 91.56 95 ALA A O 1
ATOM 762 N N . LEU A 1 96 ? -0.754 4.559 10.199 1.00 88.75 96 LEU A N 1
ATOM 763 C CA . LEU A 1 96 ? -1.022 5.878 9.611 1.00 88.75 96 LEU A CA 1
ATOM 764 C C . LEU A 1 96 ? -0.179 6.996 10.243 1.00 88.75 96 LEU A C 1
ATOM 766 O O . LEU A 1 96 ? 0.284 7.898 9.547 1.00 88.75 96 LEU A O 1
ATOM 770 N N . ALA A 1 97 ? 0.079 6.923 11.551 1.00 84.19 97 ALA A N 1
ATOM 771 C CA . ALA A 1 97 ? 0.882 7.928 12.250 1.00 84.19 97 ALA A CA 1
ATOM 772 C C . ALA A 1 97 ? 2.352 7.964 11.776 1.00 84.19 97 ALA A C 1
ATOM 774 O O . ALA A 1 97 ? 3.070 8.919 12.075 1.00 84.19 97 ALA A O 1
ATOM 775 N N . LEU A 1 98 ? 2.809 6.939 11.044 1.00 84.56 98 LEU A N 1
ATOM 776 C CA . LEU A 1 98 ? 4.162 6.852 10.489 1.00 84.56 98 LEU A CA 1
ATOM 777 C C . LEU A 1 98 ? 4.292 7.464 9.086 1.00 84.56 98 LEU A C 1
ATOM 779 O O . LEU A 1 98 ? 5.418 7.675 8.641 1.00 84.56 98 LEU A O 1
ATOM 783 N N . ASP A 1 99 ? 3.177 7.728 8.396 1.00 72.81 99 ASP A N 1
ATOM 784 C CA . ASP A 1 99 ? 3.170 8.218 7.007 1.00 72.81 99 ASP A CA 1
ATOM 785 C C . ASP A 1 99 ? 3.260 9.753 6.908 1.00 72.81 99 ASP A C 1
ATOM 787 O O . ASP A 1 99 ? 3.526 10.309 5.845 1.00 72.81 99 ASP A O 1
ATOM 791 N N . GLY A 1 100 ? 3.088 10.462 8.027 1.00 57.44 100 GLY A N 1
ATOM 792 C CA . GLY A 1 100 ? 3.413 11.883 8.163 1.00 57.44 100 GLY A CA 1
ATOM 793 C C . GLY A 1 100 ? 4.708 12.074 8.951 1.00 57.44 100 GLY A C 1
ATOM 794 O O . GLY A 1 100 ? 5.144 11.171 9.656 1.00 57.44 100 GLY A O 1
ATOM 795 N N . ARG A 1 101 ? 5.309 13.272 8.917 1.00 48.59 101 ARG A N 1
ATOM 796 C CA . ARG A 1 101 ? 6.451 13.657 9.781 1.00 48.59 101 ARG A CA 1
ATOM 797 C C . ARG A 1 101 ? 6.086 13.719 11.286 1.00 48.59 101 ARG A C 1
ATOM 799 O O . ARG A 1 101 ? 6.473 14.652 11.973 1.00 48.59 101 ARG A O 1
ATOM 806 N N . GLY A 1 102 ? 5.293 12.779 11.803 1.00 50.06 102 GLY A N 1
ATOM 807 C CA . GLY A 1 102 ? 4.860 12.701 13.200 1.00 50.06 102 GLY A CA 1
ATOM 808 C C . GLY A 1 102 ? 3.782 13.707 13.622 1.00 50.06 102 GLY A C 1
ATOM 809 O O . GLY A 1 102 ? 3.470 13.781 14.806 1.00 50.06 102 GLY A O 1
ATOM 810 N N . GLU A 1 103 ? 3.206 14.476 12.688 1.00 56.19 103 GLU A N 1
ATOM 811 C CA . GLU A 1 103 ? 2.292 15.597 12.987 1.00 56.19 103 GLU A CA 1
ATOM 812 C C . GLU A 1 103 ? 0.824 15.357 12.595 1.00 56.19 103 GLU A C 1
ATOM 814 O O . GLU A 1 103 ? 0.014 16.274 12.687 1.00 56.19 103 GLU A O 1
ATOM 819 N N . ARG A 1 104 ? 0.445 14.154 12.146 1.00 78.69 104 ARG A N 1
ATOM 820 C CA . ARG A 1 104 ? -0.956 13.786 11.869 1.00 78.69 104 ARG A CA 1
ATOM 821 C C . ARG A 1 104 ? -1.266 12.442 12.524 1.00 78.69 104 ARG A C 1
ATOM 823 O O . ARG A 1 104 ? -0.482 11.510 12.381 1.00 78.69 104 ARG A O 1
ATOM 830 N N . TYR A 1 105 ? -2.402 12.349 13.217 1.00 90.06 105 TYR A N 1
ATOM 831 C CA . TYR A 1 105 ? -2.897 11.128 13.880 1.00 90.06 105 TYR A CA 1
ATOM 832 C C . TYR A 1 105 ? -2.023 10.576 15.031 1.00 90.06 105 TYR A C 1
ATOM 834 O O . TYR A 1 105 ? -2.149 9.410 15.410 1.00 90.06 105 TYR A O 1
ATOM 842 N N . ASP A 1 106 ? -1.179 11.402 15.655 1.00 90.25 106 ASP A N 1
ATOM 843 C CA . ASP A 1 106 ? -0.261 10.979 16.724 1.00 90.25 106 ASP A CA 1
ATOM 844 C C . ASP A 1 106 ? -0.950 10.513 18.026 1.00 90.25 106 ASP A C 1
ATOM 846 O O . ASP A 1 106 ? -0.327 9.841 18.849 1.00 90.25 106 ASP A O 1
ATOM 850 N N . LEU A 1 107 ? -2.241 10.810 18.205 1.00 93.75 107 LEU A N 1
ATOM 851 C CA . LEU A 1 107 ? -3.058 10.343 19.330 1.00 93.75 107 LEU A CA 1
ATOM 852 C C . LEU A 1 107 ? -3.835 9.045 19.038 1.00 93.75 107 LEU A C 1
ATOM 854 O O . LEU A 1 107 ? -4.329 8.421 19.979 1.00 93.75 107 LEU A O 1
ATOM 858 N N . LEU A 1 108 ? -3.916 8.583 17.783 1.00 94.50 108 LEU A N 1
ATOM 859 C CA . LEU A 1 108 ? -4.625 7.338 17.449 1.00 94.50 108 LEU A CA 1
ATOM 860 C C . LEU A 1 108 ? -3.918 6.102 18.030 1.00 94.50 108 LEU A C 1
ATOM 862 O O . LEU A 1 108 ? -4.566 5.231 18.607 1.00 94.50 108 LEU A O 1
ATOM 866 N N . ALA A 1 109 ? -2.586 6.037 17.942 1.00 95.19 109 ALA A N 1
ATOM 867 C CA . ALA A 1 109 ? -1.824 4.909 18.481 1.00 95.19 109 ALA A CA 1
ATOM 868 C C . ALA A 1 109 ? -1.983 4.752 20.013 1.00 95.19 109 ALA A C 1
ATOM 870 O O . ALA A 1 109 ? -2.289 3.642 20.448 1.00 95.19 109 ALA A O 1
ATOM 871 N N . PRO A 1 110 ? -1.890 5.816 20.842 1.00 96.94 110 PRO A N 1
ATOM 872 C CA . PRO A 1 110 ? -2.233 5.739 22.265 1.00 96.94 110 PRO A CA 1
ATOM 873 C C . PRO A 1 110 ? -3.648 5.227 22.562 1.00 96.94 110 PRO A C 1
ATOM 875 O O . PRO A 1 110 ? -3.828 4.456 23.504 1.00 96.94 110 PRO A O 1
ATOM 878 N N . PHE A 1 111 ? -4.650 5.631 21.774 1.00 97.81 111 PHE A N 1
ATOM 879 C CA . PHE A 1 111 ? -6.025 5.148 21.936 1.00 97.81 111 PHE A CA 1
ATOM 880 C C . PHE A 1 111 ? -6.111 3.637 21.685 1.00 97.81 111 PHE A C 1
ATOM 882 O O . PHE A 1 111 ? -6.606 2.892 22.534 1.00 97.81 111 PHE A O 1
ATOM 889 N N . LEU A 1 112 ? -5.554 3.171 20.563 1.00 98.06 112 LEU A N 1
ATOM 890 C CA . LEU A 1 112 ? -5.512 1.750 20.208 1.00 98.06 112 LEU A CA 1
ATOM 891 C C . LEU A 1 112 ? -4.664 0.930 21.193 1.00 98.06 112 LEU A C 1
ATOM 893 O O . LEU A 1 112 ? -5.015 -0.209 21.497 1.00 98.06 112 LEU A O 1
ATOM 897 N N . GLU A 1 113 ? -3.599 1.500 21.761 1.00 98.44 113 GLU A N 1
ATOM 898 C CA . GLU A 1 113 ? -2.855 0.875 22.860 1.00 98.44 113 GLU A CA 1
ATOM 899 C C . GLU A 1 113 ? -3.744 0.671 24.087 1.00 98.44 113 GLU A C 1
ATOM 901 O O . GLU A 1 113 ? -3.767 -0.423 24.658 1.00 98.44 113 GLU A O 1
ATOM 906 N N . GLY A 1 114 ? -4.512 1.694 24.469 1.00 98.62 114 GLY A N 1
ATOM 907 C CA . GLY A 1 114 ? -5.507 1.592 25.532 1.00 98.62 114 GLY A CA 1
ATOM 908 C C . GLY A 1 114 ? -6.466 0.426 25.303 1.00 98.62 114 GLY A C 1
ATOM 909 O O . GLY A 1 114 ? -6.686 -0.374 26.212 1.00 98.62 114 GLY A O 1
ATOM 910 N N . MET A 1 115 ? -6.965 0.281 24.074 1.00 98.75 115 MET A N 1
ATOM 911 C CA . MET A 1 115 ? -7.819 -0.846 23.699 1.00 98.75 115 MET A CA 1
ATOM 912 C C . MET A 1 115 ? -7.087 -2.189 23.846 1.00 98.75 115 MET A C 1
ATOM 914 O O . MET A 1 115 ? -7.564 -3.073 24.557 1.00 98.75 115 MET A O 1
ATOM 918 N N . CYS A 1 116 ? -5.893 -2.331 23.261 1.00 98.62 116 CYS A N 1
ATOM 919 C CA . CYS A 1 116 ? -5.118 -3.577 23.293 1.00 98.62 116 CYS A CA 1
ATOM 920 C C . CYS A 1 116 ? -4.831 -4.067 24.721 1.00 98.62 116 CYS A C 1
ATOM 922 O O . CYS A 1 116 ? -4.869 -5.269 24.991 1.00 98.62 116 CYS A O 1
ATOM 924 N N . ARG A 1 117 ? -4.547 -3.149 25.654 1.00 98.56 117 ARG A N 1
ATOM 925 C CA . ARG A 1 117 ? -4.174 -3.485 27.039 1.00 98.56 117 ARG A CA 1
ATOM 926 C C . ARG A 1 117 ? -5.285 -4.172 27.828 1.00 98.56 117 ARG A C 1
ATOM 928 O O . ARG A 1 117 ? -4.980 -4.938 28.736 1.00 98.56 117 ARG A O 1
ATOM 935 N N . VAL A 1 118 ? -6.545 -3.894 27.502 1.00 98.56 118 VAL A N 1
ATOM 936 C CA . VAL A 1 118 ? -7.716 -4.420 28.230 1.00 98.56 118 VAL A CA 1
ATOM 937 C C . VAL A 1 118 ? -8.574 -5.363 27.393 1.00 98.56 118 VAL A C 1
ATOM 939 O O . VAL A 1 118 ? -9.551 -5.900 27.908 1.00 98.56 118 VAL A O 1
ATOM 942 N N . ALA A 1 119 ? -8.208 -5.554 26.126 1.00 98.56 119 ALA A N 1
ATOM 943 C CA . ALA A 1 119 ? -8.842 -6.495 25.223 1.00 98.56 119 ALA A CA 1
ATOM 944 C C . ALA A 1 119 ? -8.822 -7.918 25.803 1.00 98.56 119 ALA A C 1
ATOM 946 O O . ALA A 1 119 ? -7.786 -8.401 26.278 1.00 98.56 119 ALA A O 1
ATOM 947 N N . THR A 1 120 ? -9.966 -8.592 25.746 1.00 98.25 120 THR A N 1
ATOM 948 C CA . THR A 1 120 ? -10.113 -10.003 26.128 1.00 98.25 120 THR A CA 1
ATOM 949 C C . THR A 1 120 ? -9.343 -10.932 25.173 1.00 98.25 120 THR A C 1
ATOM 951 O O . THR A 1 120 ? -9.045 -10.535 24.046 1.00 98.25 120 THR A O 1
ATOM 954 N N . PRO A 1 121 ? -9.004 -12.174 25.581 1.00 95.94 121 PRO A N 1
ATOM 955 C CA . PRO A 1 121 ? -8.105 -13.044 24.810 1.00 95.94 121 PRO A CA 1
ATOM 956 C C . PRO A 1 121 ? -8.517 -13.328 23.357 1.00 95.94 121 PRO A C 1
ATOM 958 O O . PRO A 1 121 ? -7.637 -13.484 22.518 1.00 95.94 121 PRO A O 1
ATOM 961 N N . GLY A 1 122 ? -9.820 -13.382 23.055 1.00 95.81 122 GLY A N 1
ATOM 962 C CA . GLY A 1 122 ? -10.334 -13.604 21.699 1.00 95.81 122 GLY A CA 1
ATOM 963 C C . GLY A 1 122 ? -10.510 -12.338 20.855 1.00 95.81 122 GLY A C 1
ATOM 964 O O . GLY A 1 122 ? -10.972 -12.432 19.722 1.00 95.81 122 GLY A O 1
ATOM 965 N N . THR A 1 123 ? -10.183 -11.154 21.384 1.00 98.44 123 THR A N 1
ATOM 966 C CA . THR A 1 123 ? -10.302 -9.897 20.633 1.00 98.44 123 TH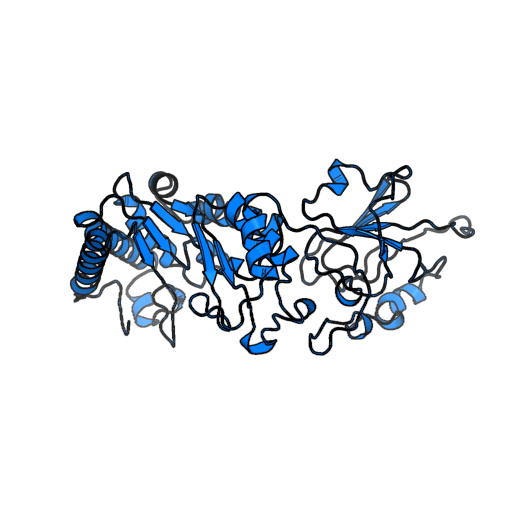R A CA 1
ATOM 967 C C . THR A 1 123 ? -9.161 -9.734 19.635 1.00 98.44 123 THR A C 1
ATOM 969 O O . THR A 1 123 ? -7.989 -9.899 19.978 1.00 98.44 123 THR A O 1
ATOM 972 N N . GLU A 1 124 ? -9.504 -9.289 18.428 1.00 98.25 124 GLU A N 1
ATOM 973 C CA . GLU A 1 124 ? -8.543 -8.865 17.408 1.00 98.25 124 GLU A CA 1
ATOM 974 C C . GLU A 1 124 ? -8.832 -7.427 16.972 1.00 98.25 124 GLU A C 1
ATOM 976 O O . GLU A 1 124 ? -9.987 -7.055 16.767 1.00 98.25 124 GLU A O 1
ATOM 981 N N . ILE A 1 125 ? -7.783 -6.623 16.794 1.00 98.19 125 ILE A N 1
ATOM 982 C CA . ILE A 1 125 ? -7.873 -5.301 16.160 1.00 98.19 125 ILE A CA 1
ATOM 983 C C . ILE A 1 125 ? -7.054 -5.358 14.875 1.00 98.19 125 ILE A C 1
ATOM 985 O O . ILE A 1 125 ? -5.848 -5.599 14.909 1.00 98.19 125 ILE A O 1
ATOM 989 N N . ILE A 1 126 ? -7.716 -5.166 13.742 1.00 98.12 126 ILE A N 1
ATOM 990 C CA . ILE A 1 126 ? -7.134 -5.273 12.411 1.00 98.12 126 ILE A CA 1
ATOM 991 C C . ILE A 1 126 ? -6.806 -3.858 11.931 1.00 98.12 126 ILE A C 1
ATOM 993 O O . ILE A 1 126 ? -7.720 -3.058 11.750 1.00 98.12 126 ILE A O 1
ATOM 997 N N . ASP A 1 127 ? -5.523 -3.549 11.724 1.00 97.25 127 ASP A N 1
ATOM 998 C CA . ASP A 1 127 ? -5.122 -2.356 10.965 1.00 97.25 127 ASP A CA 1
ATOM 999 C C . ASP A 1 127 ? -5.421 -2.621 9.489 1.00 97.25 127 ASP A C 1
ATOM 1001 O O . ASP A 1 127 ? -4.793 -3.480 8.875 1.00 97.25 127 ASP A O 1
ATOM 1005 N N . GLY A 1 128 ? -6.450 -1.962 8.967 1.00 95.75 128 GLY A N 1
ATOM 1006 C CA . GLY A 1 128 ? -6.955 -2.154 7.617 1.00 95.75 128 GLY A CA 1
ATOM 1007 C C . GLY A 1 128 ? -6.156 -1.435 6.534 1.00 95.75 128 GLY A C 1
ATOM 1008 O O . GLY A 1 128 ? -6.316 -1.763 5.362 1.00 95.75 128 GLY A O 1
ATOM 1009 N N . TYR A 1 129 ? -5.294 -0.495 6.928 1.00 95.44 129 TYR A N 1
ATOM 1010 C CA . TYR A 1 129 ? -4.312 0.157 6.068 1.00 95.44 129 TYR A CA 1
ATOM 1011 C C . TYR A 1 129 ? -4.878 0.661 4.728 1.00 95.44 129 TYR A C 1
ATOM 1013 O O . TYR A 1 129 ? -4.434 0.254 3.658 1.00 95.44 129 TYR A O 1
ATOM 1021 N N . GLU A 1 130 ? -5.848 1.578 4.759 1.00 93.44 130 GLU A N 1
ATOM 1022 C CA . GLU A 1 130 ? -6.426 2.191 3.546 1.00 93.44 130 GLU A CA 1
ATOM 1023 C C . GLU A 1 130 ? -5.406 2.823 2.588 1.00 93.44 130 GLU A C 1
ATOM 1025 O O . GLU A 1 130 ? -5.670 2.971 1.394 1.00 93.44 130 GLU A O 1
ATOM 1030 N N . GLN A 1 131 ? -4.204 3.141 3.068 1.00 92.69 131 GLN A N 1
ATOM 1031 C CA . GLN A 1 131 ? -3.091 3.569 2.223 1.00 92.69 131 GLN A CA 1
ATOM 1032 C C . GLN A 1 131 ? -2.742 2.540 1.132 1.00 92.69 131 GLN A C 1
ATOM 1034 O O . GLN A 1 131 ? -2.114 2.917 0.143 1.00 92.69 131 GLN A O 1
ATOM 1039 N N . SER A 1 132 ? -3.164 1.273 1.264 1.00 96.12 132 SER A N 1
ATOM 1040 C CA . SER A 1 132 ? -3.023 0.253 0.218 1.00 96.12 132 SER A CA 1
ATOM 1041 C C . SER A 1 132 ? -4.057 0.328 -0.901 1.00 96.12 132 SER A C 1
ATOM 1043 O O . SER A 1 132 ? -3.951 -0.457 -1.840 1.00 96.12 132 SER A O 1
ATOM 1045 N N . TYR A 1 133 ? -5.030 1.247 -0.862 1.00 96.31 133 TYR A N 1
ATOM 1046 C CA . TYR A 1 133 ? -6.062 1.342 -1.899 1.00 96.31 133 TYR A CA 1
ATOM 1047 C C . TYR A 1 133 ? -5.546 1.296 -3.347 1.00 96.31 133 TYR A C 1
ATOM 1049 O O . TYR A 1 133 ? -6.174 0.593 -4.145 1.00 96.31 133 TYR A O 1
ATOM 1057 N N . PRO A 1 134 ? -4.428 1.962 -3.703 1.00 95.31 134 PRO A N 1
ATOM 1058 C CA . PRO A 1 134 ? -3.884 1.905 -5.055 1.00 95.31 134 PRO A CA 1
ATOM 1059 C C . PRO A 1 134 ? -2.813 0.822 -5.273 1.00 95.31 134 PRO A C 1
ATOM 1061 O O . PRO A 1 134 ? -2.289 0.741 -6.382 1.00 95.31 134 PRO A O 1
ATOM 1064 N N . TYR A 1 135 ? -2.431 0.027 -4.267 1.00 95.06 135 TYR A N 1
ATOM 1065 C CA . TYR A 1 135 ? -1.267 -0.866 -4.356 1.00 95.06 135 TYR A CA 1
ATOM 1066 C C . TYR A 1 135 ? -1.440 -1.970 -5.402 1.00 95.06 135 TYR A C 1
ATOM 1068 O O . TYR A 1 135 ? -2.489 -2.605 -5.490 1.00 95.06 135 TYR A O 1
ATOM 1076 N N . ARG A 1 136 ? -0.371 -2.228 -6.167 1.00 91.62 136 ARG A N 1
ATOM 1077 C CA . ARG A 1 136 ? -0.350 -3.182 -7.294 1.00 91.62 136 ARG A CA 1
ATOM 1078 C C . ARG A 1 136 ? 0.742 -4.248 -7.198 1.00 91.62 136 ARG A C 1
ATOM 1080 O O . ARG A 1 136 ? 0.697 -5.219 -7.949 1.00 91.62 136 ARG A O 1
ATOM 1087 N N . THR A 1 137 ? 1.702 -4.092 -6.287 1.00 90.00 137 THR A N 1
ATOM 1088 C CA . THR A 1 137 ? 2.966 -4.843 -6.300 1.00 90.00 137 THR A CA 1
ATOM 1089 C C . THR A 1 137 ? 3.195 -5.599 -4.998 1.00 90.00 137 THR A C 1
ATOM 1091 O O . THR A 1 137 ? 2.785 -5.148 -3.930 1.00 90.00 137 THR A O 1
ATOM 1094 N N . GLU A 1 138 ? 3.875 -6.744 -5.076 1.00 92.56 138 GLU A N 1
ATOM 1095 C CA . GLU A 1 138 ? 4.260 -7.532 -3.901 1.00 92.56 138 GLU A CA 1
ATOM 1096 C C . GLU A 1 138 ? 5.068 -6.720 -2.876 1.00 92.56 138 GLU A C 1
ATOM 1098 O O . GLU A 1 138 ? 4.675 -6.728 -1.699 1.00 92.56 138 GLU A O 1
ATOM 1103 N N . PRO A 1 139 ? 6.108 -5.952 -3.279 1.00 89.94 139 PRO A N 1
ATOM 1104 C CA . PRO A 1 139 ? 6.918 -5.215 -2.320 1.00 89.94 139 PRO A CA 1
ATOM 1105 C C . PRO A 1 139 ? 6.098 -4.213 -1.510 1.00 89.94 139 PRO A C 1
ATOM 1107 O O . PRO A 1 139 ? 6.296 -4.119 -0.300 1.00 89.94 139 PRO A O 1
ATOM 1110 N N . ALA A 1 140 ? 5.115 -3.547 -2.130 1.00 92.75 140 ALA A N 1
ATOM 1111 C CA . ALA A 1 140 ? 4.259 -2.583 -1.445 1.00 92.75 140 ALA A CA 1
ATOM 1112 C C . ALA A 1 140 ? 3.453 -3.231 -0.301 1.00 92.75 140 ALA A C 1
ATOM 1114 O O . ALA A 1 140 ? 3.399 -2.694 0.809 1.00 92.75 140 ALA A O 1
ATOM 1115 N N . PHE A 1 141 ? 2.871 -4.417 -0.522 1.00 96.56 141 PHE A N 1
ATOM 1116 C CA . PHE A 1 141 ? 2.140 -5.141 0.530 1.00 96.56 141 PHE A CA 1
ATOM 1117 C C . PHE A 1 141 ? 3.072 -5.694 1.613 1.00 96.56 141 PHE A C 1
ATOM 1119 O O . PHE A 1 141 ? 2.756 -5.608 2.804 1.00 96.56 141 PHE A O 1
ATOM 1126 N N . ARG A 1 142 ? 4.238 -6.220 1.225 1.00 96.00 142 ARG A N 1
ATOM 1127 C CA . ARG A 1 142 ? 5.261 -6.710 2.158 1.00 96.00 142 ARG A CA 1
ATOM 1128 C C . ARG A 1 142 ? 5.758 -5.599 3.084 1.00 96.00 142 ARG A C 1
ATOM 1130 O O . ARG A 1 142 ? 5.811 -5.787 4.301 1.00 96.00 142 ARG A O 1
ATOM 1137 N N . GLU A 1 143 ? 6.080 -4.437 2.528 1.00 94.62 143 GLU A N 1
ATOM 1138 C CA . GLU A 1 143 ? 6.530 -3.264 3.281 1.00 94.62 143 GLU A CA 1
ATOM 1139 C C . GLU A 1 143 ? 5.430 -2.696 4.172 1.00 94.62 143 GLU A C 1
ATOM 1141 O O . GLU A 1 143 ? 5.691 -2.342 5.322 1.00 94.62 143 GLU A O 1
ATOM 1146 N N . ALA A 1 144 ? 4.182 -2.662 3.702 1.00 96.44 144 ALA A N 1
ATOM 1147 C CA . ALA A 1 144 ? 3.060 -2.264 4.542 1.00 96.44 144 ALA A CA 1
ATOM 1148 C C . ALA A 1 144 ? 2.845 -3.228 5.717 1.00 96.44 144 ALA A C 1
ATOM 1150 O O . ALA A 1 144 ? 2.616 -2.779 6.843 1.00 96.44 144 ALA A O 1
ATOM 1151 N N . ARG A 1 145 ? 2.997 -4.544 5.508 1.00 97.56 145 ARG A N 1
ATOM 1152 C CA . ARG A 1 145 ? 2.960 -5.527 6.602 1.00 97.56 145 ARG A CA 1
ATOM 1153 C C . ARG A 1 145 ? 4.092 -5.300 7.603 1.00 97.56 145 ARG A C 1
ATOM 1155 O O . ARG A 1 145 ? 3.834 -5.319 8.808 1.00 97.56 145 ARG A O 1
ATOM 1162 N N . GLU A 1 146 ? 5.323 -5.073 7.143 1.00 97.06 146 GLU A N 1
ATOM 1163 C CA . GLU A 1 146 ? 6.455 -4.726 8.020 1.00 97.06 146 GLU A CA 1
ATOM 1164 C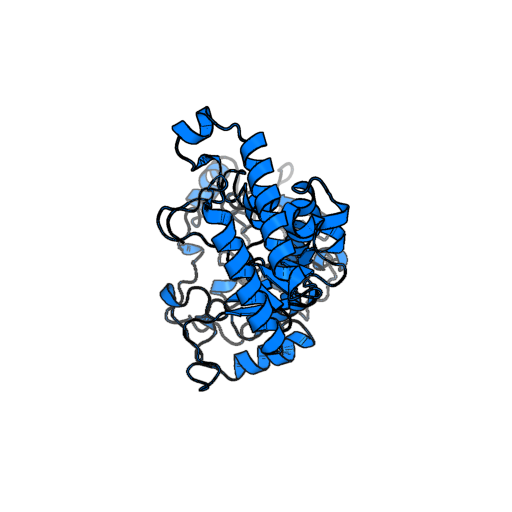 C . GLU A 1 146 ? 6.152 -3.451 8.812 1.00 97.06 146 GLU A C 1
ATOM 1166 O O . GLU A 1 146 ? 6.282 -3.431 10.041 1.00 97.06 146 GLU A O 1
ATOM 1171 N N . LYS A 1 147 ? 5.628 -2.422 8.140 1.00 96.00 147 LYS A N 1
ATOM 1172 C CA . LYS A 1 147 ? 5.246 -1.162 8.771 1.00 96.00 147 LYS A CA 1
ATOM 1173 C C . LYS A 1 147 ? 4.208 -1.386 9.866 1.00 96.00 147 LYS A C 1
ATOM 1175 O O . LYS A 1 147 ? 4.389 -0.897 10.983 1.00 96.00 147 LYS A O 1
ATOM 1180 N N . MET A 1 148 ? 3.165 -2.163 9.591 1.00 96.81 148 MET A N 1
ATOM 1181 C CA . MET A 1 148 ? 2.127 -2.485 10.566 1.00 96.81 148 MET A CA 1
ATOM 1182 C C . MET A 1 148 ? 2.654 -3.348 11.714 1.00 96.81 148 MET A C 1
ATOM 1184 O O . MET A 1 148 ? 2.453 -2.985 12.867 1.00 96.81 148 MET A O 1
ATOM 1188 N N . LYS A 1 149 ? 3.363 -4.455 11.464 1.00 96.38 149 LYS A N 1
ATOM 1189 C CA . LYS A 1 149 ? 3.760 -5.401 12.529 1.00 96.38 149 LYS A CA 1
ATOM 1190 C C . LYS A 1 149 ? 5.011 -4.997 13.302 1.00 96.38 149 LYS A C 1
ATOM 1192 O O . LYS A 1 149 ? 5.128 -5.351 14.474 1.00 96.38 149 LYS A O 1
ATOM 1197 N N . VAL A 1 150 ? 5.944 -4.288 12.675 1.00 95.94 150 VAL A N 1
ATOM 1198 C CA . VAL A 1 150 ? 7.275 -4.019 13.238 1.00 95.94 150 VAL A CA 1
ATOM 1199 C C . VAL A 1 150 ? 7.438 -2.546 13.578 1.00 95.94 150 VAL A C 1
ATOM 1201 O O . VAL A 1 150 ? 7.779 -2.216 14.719 1.00 95.94 150 VAL A O 1
ATOM 1204 N N . ARG A 1 151 ? 7.184 -1.640 12.630 1.00 95.56 151 ARG A N 1
ATOM 1205 C CA . ARG A 1 151 ? 7.398 -0.202 12.864 1.00 95.56 151 ARG A CA 1
ATOM 1206 C C . ARG A 1 151 ? 6.327 0.385 13.775 1.00 95.56 151 ARG A C 1
ATOM 1208 O O . ARG A 1 151 ? 6.681 1.032 14.758 1.00 95.56 151 ARG A O 1
ATOM 1215 N N . SER A 1 152 ? 5.046 0.112 13.526 1.00 95.06 152 SER A N 1
ATOM 1216 C CA . SER A 1 152 ? 3.944 0.648 14.340 1.00 95.06 152 SER A CA 1
ATOM 1217 C C . SER A 1 152 ? 3.968 0.098 15.770 1.00 95.06 152 SER A C 1
ATOM 1219 O O . SER A 1 152 ? 3.705 0.831 16.722 1.00 95.06 152 SER A O 1
ATOM 1221 N N . ARG A 1 153 ? 4.444 -1.143 15.955 1.00 97.06 153 ARG A N 1
ATOM 1222 C CA . ARG A 1 153 ? 4.708 -1.739 17.272 1.00 97.06 153 ARG A CA 1
ATOM 1223 C C . ARG A 1 153 ? 5.608 -0.853 18.132 1.00 97.06 153 ARG A C 1
ATOM 1225 O O . ARG A 1 153 ? 5.479 -0.856 19.355 1.00 97.06 153 ARG A O 1
ATOM 1232 N N . ARG A 1 154 ? 6.517 -0.063 17.543 1.00 95.56 154 ARG A N 1
ATOM 1233 C CA . ARG A 1 154 ? 7.398 0.867 18.279 1.00 95.56 154 ARG A CA 1
ATOM 1234 C C . ARG A 1 154 ? 6.624 1.995 18.970 1.00 95.56 154 ARG A C 1
ATOM 1236 O O . ARG A 1 154 ? 7.103 2.456 20.001 1.00 95.56 154 ARG A O 1
ATOM 1243 N N . LEU A 1 155 ? 5.427 2.335 18.490 1.00 93.81 155 LEU A N 1
ATOM 1244 C CA . LEU A 1 155 ? 4.560 3.377 19.051 1.00 93.81 155 LEU A CA 1
ATOM 1245 C C . LEU A 1 155 ? 3.888 2.973 20.378 1.00 93.81 155 LEU A C 1
ATOM 1247 O O . LEU A 1 155 ? 3.516 3.847 21.152 1.00 93.81 155 LEU A O 1
ATOM 1251 N N . PHE A 1 156 ? 3.755 1.672 20.656 1.00 96.88 156 PHE A N 1
ATOM 1252 C CA . PHE A 1 156 ? 3.045 1.152 21.834 1.00 96.88 156 PHE A CA 1
ATOM 1253 C C . PHE A 1 156 ? 3.989 1.011 23.029 1.00 96.88 156 PHE A C 1
ATOM 1255 O O . PHE A 1 156 ? 5.099 0.517 22.864 1.00 96.88 156 PHE A O 1
ATOM 1262 N N . ARG A 1 157 ? 3.602 1.364 24.253 1.00 96.88 157 ARG A N 1
ATOM 1263 C CA . ARG A 1 157 ? 4.435 1.087 25.443 1.00 96.88 157 ARG A CA 1
ATOM 1264 C C . ARG A 1 157 ? 4.369 -0.393 25.815 1.00 96.88 157 ARG A C 1
ATOM 1266 O O . ARG A 1 157 ? 5.408 -1.020 26.017 1.00 96.88 157 ARG A O 1
ATOM 1273 N N . ASP A 1 158 ? 3.170 -0.968 25.832 1.00 97.75 158 ASP A N 1
ATOM 1274 C CA . ASP A 1 158 ? 2.954 -2.399 26.060 1.00 97.75 158 ASP A CA 1
ATOM 1275 C C . ASP A 1 158 ? 3.011 -3.191 24.747 1.00 97.75 158 ASP A C 1
ATOM 1277 O O . ASP A 1 158 ? 2.018 -3.373 24.035 1.00 97.75 158 ASP A O 1
ATOM 1281 N N . LYS A 1 159 ? 4.207 -3.690 24.424 1.00 98.06 159 LYS A N 1
ATOM 1282 C CA . LYS A 1 159 ? 4.415 -4.486 23.211 1.00 98.06 159 LYS A CA 1
ATOM 1283 C C . LYS A 1 159 ? 3.693 -5.834 23.248 1.00 98.06 159 LYS A C 1
ATOM 1285 O O . LYS A 1 159 ? 3.292 -6.330 22.203 1.00 98.06 159 LYS A O 1
ATOM 1290 N N . SER A 1 160 ? 3.513 -6.409 24.436 1.00 98.19 160 SER A N 1
ATOM 1291 C CA . SER A 1 160 ? 2.852 -7.707 24.593 1.00 98.19 160 SER A CA 1
ATOM 1292 C C . SER A 1 160 ? 1.357 -7.614 24.281 1.00 98.19 160 SER A C 1
ATOM 1294 O O . SER A 1 160 ? 0.796 -8.504 23.641 1.00 98.19 160 SER A O 1
ATOM 1296 N N . ALA A 1 161 ? 0.720 -6.502 24.664 1.00 98.12 161 ALA A N 1
ATOM 1297 C CA . ALA A 1 161 ? -0.658 -6.207 24.298 1.00 98.12 161 ALA A CA 1
ATOM 1298 C C . ALA A 1 161 ? -0.812 -6.022 22.783 1.00 98.12 161 ALA A C 1
ATOM 1300 O O . ALA A 1 161 ? -1.744 -6.573 22.199 1.00 98.12 161 ALA A O 1
ATOM 1301 N N . PHE A 1 162 ? 0.123 -5.308 22.146 1.00 98.50 162 PHE A N 1
ATOM 1302 C CA . PHE A 1 162 ? 0.160 -5.174 20.689 1.00 98.50 162 PHE A CA 1
ATOM 1303 C C . PHE A 1 162 ? 0.267 -6.543 20.004 1.00 98.50 162 PHE A C 1
ATOM 1305 O O . PHE A 1 162 ? -0.565 -6.875 19.163 1.00 98.50 162 PHE A O 1
ATOM 1312 N N . ASP A 1 163 ? 1.258 -7.352 20.390 1.00 98.12 163 ASP A N 1
ATOM 1313 C CA . ASP A 1 163 ? 1.538 -8.646 19.757 1.00 98.12 163 ASP A CA 1
ATOM 1314 C C . ASP A 1 163 ? 0.349 -9.611 19.887 1.00 98.12 163 ASP A C 1
ATOM 1316 O O . ASP A 1 163 ? 0.028 -10.335 18.942 1.00 98.12 163 ASP A O 1
ATOM 1320 N N . ARG A 1 164 ? -0.357 -9.568 21.025 1.00 97.88 164 ARG A N 1
ATOM 1321 C CA . ARG A 1 164 ? -1.557 -10.375 21.280 1.00 97.88 164 ARG A CA 1
ATOM 1322 C C . ARG A 1 164 ? -2.732 -9.984 20.379 1.00 97.88 164 ARG A C 1
ATOM 1324 O O . ARG A 1 164 ? -3.374 -10.866 19.810 1.00 97.88 164 ARG A O 1
ATOM 1331 N N . VAL A 1 165 ? -3.015 -8.688 20.243 1.00 98.12 165 VAL A N 1
ATOM 1332 C CA . VAL A 1 165 ? -4.309 -8.193 19.729 1.00 98.12 165 VAL A CA 1
ATOM 1333 C C . VAL A 1 165 ? -4.242 -7.717 18.278 1.00 98.12 165 VAL A C 1
ATOM 1335 O O . VAL A 1 165 ? -5.185 -7.933 17.519 1.00 98.12 165 VAL A O 1
ATOM 1338 N N . MET A 1 166 ? -3.144 -7.077 17.872 1.00 98.12 166 MET A N 1
ATOM 1339 C CA . MET A 1 166 ? -3.068 -6.415 16.570 1.00 98.12 166 MET A CA 1
ATOM 1340 C C . MET A 1 166 ? -2.848 -7.413 15.430 1.00 98.12 166 MET A C 1
ATOM 1342 O O . MET A 1 166 ? -1.977 -8.296 15.490 1.00 98.12 166 MET A O 1
ATOM 1346 N N . ARG A 1 167 ? -3.621 -7.227 14.365 1.00 98.19 167 ARG A N 1
ATOM 1347 C CA . ARG A 1 167 ? -3.614 -7.996 13.119 1.00 98.19 167 ARG A CA 1
ATOM 1348 C C . ARG A 1 167 ? -3.476 -7.061 11.923 1.00 98.19 167 ARG A C 1
ATOM 1350 O O . ARG A 1 167 ? -3.737 -5.864 12.029 1.00 98.19 167 ARG A O 1
ATOM 1357 N N . VAL A 1 168 ? -3.070 -7.624 10.798 1.00 98.31 168 VAL A N 1
ATOM 1358 C CA . VAL A 1 168 ? -2.907 -6.922 9.522 1.00 98.31 168 VAL A CA 1
ATOM 1359 C C . VAL A 1 168 ? -4.092 -7.203 8.611 1.00 98.31 168 VAL A C 1
ATOM 1361 O O . VAL A 1 168 ? -4.463 -8.360 8.407 1.00 98.31 168 VAL A O 1
ATOM 1364 N N . GLY A 1 169 ? -4.649 -6.154 8.027 1.00 98.06 169 GLY A N 1
ATOM 1365 C CA . GLY A 1 169 ? -5.586 -6.221 6.918 1.00 98.06 169 GLY A CA 1
ATOM 1366 C C . GLY A 1 169 ? -5.201 -5.233 5.823 1.00 98.06 169 GLY A C 1
ATOM 1367 O O . GLY A 1 169 ? -4.264 -4.455 5.980 1.00 98.06 169 GLY A O 1
ATOM 1368 N N . PHE A 1 170 ? -5.919 -5.296 4.706 1.00 98.19 170 PHE A N 1
ATOM 1369 C CA . PHE A 1 170 ? -5.721 -4.379 3.586 1.00 98.19 170 PHE A CA 1
ATOM 1370 C C . PHE A 1 170 ? -7.050 -3.959 2.960 1.00 98.19 170 PHE A C 1
ATOM 1372 O O . PHE A 1 170 ? -7.931 -4.792 2.724 1.00 98.19 170 PHE A O 1
ATOM 1379 N N . GLY A 1 171 ? -7.162 -2.676 2.632 1.00 97.12 171 GLY A N 1
ATOM 1380 C CA . GLY A 1 171 ? -8.202 -2.141 1.764 1.00 97.12 171 GLY A CA 1
ATOM 1381 C C . GLY A 1 171 ? -7.704 -2.016 0.327 1.00 97.12 171 GLY A C 1
ATOM 1382 O O . GLY A 1 171 ? -6.608 -1.508 0.087 1.00 97.12 171 GLY A O 1
ATOM 1383 N N . LEU A 1 172 ? -8.522 -2.430 -0.642 1.00 97.81 172 LEU A N 1
ATOM 1384 C CA . LEU A 1 172 ? -8.313 -2.161 -2.069 1.00 97.81 172 LEU A CA 1
ATOM 1385 C C . LEU A 1 172 ? -9.485 -1.358 -2.622 1.00 97.81 172 LEU A C 1
ATOM 1387 O O . LEU A 1 172 ? -10.634 -1.648 -2.302 1.00 97.81 172 LEU A O 1
ATOM 1391 N N . TRP A 1 173 ? -9.218 -0.375 -3.477 1.00 97.12 173 TRP A N 1
ATOM 1392 C CA . TRP A 1 173 ? -10.270 0.397 -4.136 1.00 97.12 173 TRP A CA 1
ATOM 1393 C C . TRP A 1 173 ? -10.285 0.041 -5.623 1.00 97.12 173 TRP A C 1
ATOM 1395 O O . TRP A 1 173 ? -9.455 0.513 -6.389 1.00 97.12 173 TRP A O 1
ATOM 1405 N N . LEU A 1 174 ? -11.209 -0.827 -6.040 1.00 96.19 174 LEU A N 1
ATOM 1406 C CA . LEU A 1 174 ? -11.203 -1.406 -7.390 1.00 96.19 174 LEU A CA 1
ATOM 1407 C C . LEU A 1 174 ? -11.255 -0.339 -8.495 1.00 96.19 174 LEU A C 1
ATOM 1409 O O . LEU A 1 174 ? -10.484 -0.378 -9.451 1.00 96.19 174 LEU A O 1
ATOM 1413 N N . ASP A 1 175 ? -12.149 0.630 -8.362 1.00 94.94 175 ASP A N 1
ATOM 1414 C CA . ASP A 1 175 ? -12.266 1.758 -9.280 1.00 94.94 175 ASP A CA 1
ATOM 1415 C C . ASP A 1 175 ? -11.538 2.986 -8.717 1.00 94.94 175 ASP A C 1
ATOM 1417 O O . ASP A 1 175 ? -12.069 4.098 -8.717 1.00 94.94 175 ASP A O 1
ATOM 1421 N N . TYR A 1 176 ? -10.319 2.773 -8.204 1.00 95.19 176 TYR A N 1
ATOM 1422 C CA . TYR A 1 176 ? -9.484 3.823 -7.630 1.00 95.19 176 TYR A CA 1
ATOM 1423 C C . TYR A 1 176 ? -9.435 5.050 -8.540 1.00 95.19 176 TYR A C 1
ATOM 1425 O O . TYR A 1 176 ? -9.111 4.956 -9.727 1.00 95.19 176 TYR A O 1
ATOM 1433 N N . ASN A 1 177 ? -9.740 6.214 -7.958 1.00 90.31 177 ASN A N 1
ATOM 1434 C CA . ASN A 1 177 ? -9.724 7.507 -8.639 1.00 90.31 177 ASN A CA 1
ATOM 1435 C C . ASN A 1 177 ? -10.740 7.640 -9.799 1.00 90.31 177 ASN A C 1
ATOM 1437 O O . ASN A 1 177 ? -10.611 8.547 -10.629 1.00 90.31 177 ASN A O 1
ATOM 1441 N N . SER A 1 178 ? -11.782 6.798 -9.853 1.00 92.62 178 SER A N 1
ATOM 1442 C CA . SER A 1 178 ? -12.820 6.832 -10.900 1.00 92.62 178 SER A CA 1
ATOM 1443 C C . SER A 1 178 ? -13.553 8.171 -10.999 1.00 92.62 178 SER A C 1
ATOM 1445 O O . SER A 1 178 ? -13.970 8.559 -12.087 1.00 92.62 178 SER A O 1
ATOM 1447 N N . GLY A 1 179 ? -13.630 8.947 -9.913 1.00 89.50 179 GLY A N 1
ATOM 1448 C CA . GLY A 1 179 ? -14.133 10.325 -9.951 1.00 89.50 179 GLY A CA 1
ATOM 1449 C C . GLY A 1 179 ? -13.318 11.275 -10.845 1.00 89.50 179 GLY A C 1
ATOM 1450 O O . GLY A 1 179 ? -13.848 12.293 -11.282 1.00 89.50 179 GLY A O 1
ATOM 1451 N N . ARG A 1 180 ? -12.047 10.958 -11.139 1.00 88.56 180 ARG A N 1
ATOM 1452 C CA . ARG A 1 180 ? -11.181 11.735 -12.045 1.00 88.56 180 ARG A CA 1
ATOM 1453 C C . ARG A 1 180 ? -10.982 11.071 -13.405 1.00 88.56 180 ARG A C 1
ATOM 1455 O O . ARG A 1 180 ? -10.988 11.773 -14.409 1.00 88.56 180 ARG A O 1
ATOM 1462 N N . ILE A 1 181 ? -10.769 9.753 -13.440 1.00 85.19 181 ILE A N 1
ATOM 1463 C CA . ILE A 1 181 ? -10.413 9.028 -14.678 1.00 85.19 181 ILE A CA 1
ATOM 1464 C C . ILE A 1 181 ? -11.588 8.265 -15.309 1.00 85.19 181 ILE A C 1
ATOM 1466 O O . ILE A 1 181 ? -11.472 7.779 -16.433 1.00 85.19 181 ILE A O 1
ATOM 1470 N N . GLY A 1 182 ? -12.733 8.193 -14.627 1.00 89.75 182 GLY A N 1
ATOM 1471 C CA . GLY A 1 182 ? -13.869 7.352 -15.002 1.00 89.75 182 GLY A CA 1
ATOM 1472 C C . GLY A 1 182 ? -13.687 5.884 -14.601 1.00 89.75 182 GLY A C 1
ATOM 1473 O O . GLY A 1 182 ? -12.626 5.470 -14.141 1.00 89.75 182 GLY A O 1
ATOM 1474 N N . TRP A 1 183 ? -14.745 5.095 -14.774 1.00 93.81 183 TRP A N 1
ATOM 1475 C CA . TRP A 1 183 ? -14.714 3.635 -14.670 1.00 93.81 183 TRP A CA 1
ATOM 1476 C C . TRP A 1 183 ? -15.097 3.040 -16.024 1.00 93.81 183 TRP A C 1
ATOM 1478 O O . TRP A 1 183 ? -16.180 3.326 -16.536 1.00 93.81 183 TRP A O 1
ATOM 1488 N N . HIS A 1 184 ? -14.207 2.234 -16.600 1.00 91.56 184 HIS A N 1
ATOM 1489 C CA . HIS A 1 184 ? -14.310 1.723 -17.968 1.00 91.56 184 HIS A CA 1
ATOM 1490 C C . HIS A 1 184 ? -14.272 0.187 -17.959 1.00 91.56 184 HIS A C 1
ATOM 1492 O O . HIS A 1 184 ? -13.214 -0.402 -18.180 1.00 91.56 184 HIS A O 1
ATOM 1498 N N . PRO A 1 185 ? -15.387 -0.495 -17.652 1.00 87.31 185 PRO A N 1
ATOM 1499 C CA . PRO A 1 185 ? -15.409 -1.956 -17.516 1.00 87.31 185 PRO A CA 1
ATOM 1500 C C . PRO A 1 185 ? -15.118 -2.703 -18.829 1.00 87.31 185 PRO A C 1
ATOM 1502 O O . PRO A 1 185 ? -14.599 -3.819 -18.782 1.00 87.31 185 PRO A O 1
ATOM 1505 N N . ASP A 1 186 ? -15.413 -2.077 -19.974 1.00 86.12 186 ASP A N 1
ATOM 1506 C CA . ASP A 1 186 ? -15.207 -2.631 -21.322 1.00 86.12 186 ASP A CA 1
ATOM 1507 C C . ASP A 1 186 ? -13.868 -2.212 -21.960 1.00 86.12 186 ASP A C 1
ATOM 1509 O O . ASP A 1 186 ? -13.456 -2.765 -22.979 1.00 86.12 186 ASP A O 1
ATOM 1513 N N . GLU A 1 187 ? -13.177 -1.240 -21.358 1.00 85.94 187 GLU A N 1
ATOM 1514 C CA . GLU A 1 187 ? -11.872 -0.720 -21.792 1.00 85.94 187 GLU A CA 1
ATOM 1515 C C . GLU A 1 187 ? -10.927 -0.652 -20.573 1.00 85.94 187 GLU A C 1
ATOM 1517 O O . GLU A 1 187 ? -10.535 0.441 -20.141 1.00 85.94 187 GLU A O 1
ATOM 1522 N N . PRO A 1 188 ? -10.600 -1.808 -19.954 1.00 86.00 188 PRO A N 1
ATOM 1523 C CA . PRO A 1 188 ? -9.909 -1.875 -18.667 1.00 86.00 188 PRO A CA 1
ATOM 1524 C C . PRO A 1 188 ? -8.542 -1.193 -18.657 1.00 86.00 188 PRO A C 1
ATOM 1526 O O . PRO A 1 188 ? -8.094 -0.747 -17.603 1.00 86.00 188 PRO A O 1
ATOM 1529 N N . GLU A 1 189 ? -7.893 -1.039 -19.812 1.00 81.06 189 GLU A N 1
ATOM 1530 C CA . GLU A 1 189 ? -6.642 -0.295 -19.954 1.00 81.06 189 GLU A CA 1
ATOM 1531 C C . GLU A 1 189 ? -6.752 1.180 -19.541 1.00 81.06 189 GLU A C 1
ATOM 1533 O O . GLU A 1 189 ? -5.732 1.837 -19.316 1.00 81.06 189 GLU A O 1
ATOM 1538 N N . LYS A 1 190 ? -7.974 1.715 -19.425 1.00 81.69 190 LYS A N 1
ATOM 1539 C CA . LYS A 1 190 ? -8.240 3.072 -18.934 1.00 81.69 190 LYS A CA 1
ATOM 1540 C C . LYS A 1 190 ? -8.353 3.166 -17.412 1.00 81.69 190 LYS A C 1
ATOM 1542 O O . LYS A 1 190 ? -8.279 4.274 -16.885 1.00 81.69 190 LYS A O 1
ATOM 1547 N N . ASN A 1 191 ? -8.516 2.043 -16.718 1.00 87.81 191 ASN A N 1
ATOM 1548 C CA . ASN A 1 191 ? -8.677 1.998 -15.267 1.00 87.81 191 ASN A CA 1
ATOM 1549 C C . ASN A 1 191 ? -7.317 1.961 -14.558 1.00 87.81 191 ASN A C 1
ATOM 1551 O O . ASN A 1 191 ? -6.306 1.582 -15.147 1.00 87.81 191 ASN A O 1
ATOM 1555 N N . HIS A 1 192 ? -7.297 2.326 -13.271 1.00 89.88 192 HIS A N 1
ATOM 1556 C CA . HIS A 1 192 ? -6.109 2.166 -12.418 1.00 89.88 192 HIS A CA 1
ATOM 1557 C C . HIS A 1 192 ? -5.678 0.699 -12.336 1.00 89.88 192 HIS A C 1
ATOM 1559 O O . HIS A 1 192 ? -4.528 0.363 -12.609 1.00 89.88 192 HIS A O 1
ATOM 1565 N N . PHE A 1 193 ? -6.634 -0.176 -12.020 1.00 92.31 193 PHE A N 1
ATOM 1566 C CA . PHE A 1 193 ? -6.448 -1.616 -12.060 1.00 92.31 193 PHE A CA 1
ATOM 1567 C C . PHE A 1 193 ? -7.021 -2.187 -13.355 1.00 92.31 193 PHE A C 1
ATOM 1569 O O . PHE A 1 193 ? -8.223 -2.073 -13.589 1.00 92.31 193 PHE A O 1
ATOM 1576 N N . GLN A 1 194 ? -6.203 -2.867 -14.151 1.00 91.62 194 GLN A N 1
ATOM 1577 C CA . GLN A 1 194 ? -6.677 -3.850 -15.132 1.00 91.62 194 GLN A CA 1
ATOM 1578 C C . GLN A 1 194 ? -7.046 -5.161 -14.412 1.00 91.62 194 GLN A C 1
ATOM 1580 O O . GLN A 1 194 ? -6.620 -5.360 -13.273 1.00 91.62 194 GLN A O 1
ATOM 1585 N N . PRO A 1 195 ? -7.822 -6.080 -15.017 1.00 92.19 195 PRO A N 1
ATOM 1586 C CA . PRO A 1 195 ? -8.209 -7.333 -14.369 1.00 92.19 195 PRO A CA 1
ATOM 1587 C C . PRO A 1 195 ? -7.022 -8.120 -13.799 1.00 92.19 195 PRO A C 1
ATOM 1589 O O . PRO A 1 195 ? -7.045 -8.513 -12.635 1.00 92.19 195 PRO A O 1
ATOM 1592 N N . GLU A 1 196 ? -5.953 -8.311 -14.569 1.00 92.00 196 GLU A N 1
ATOM 1593 C CA . GLU A 1 196 ? -4.767 -9.045 -14.126 1.00 92.00 196 GLU A CA 1
ATOM 1594 C C . GLU A 1 196 ? -4.007 -8.301 -13.022 1.00 92.00 196 GLU A C 1
ATOM 1596 O O . GLU A 1 196 ? -3.567 -8.927 -12.058 1.00 92.00 196 GLU A O 1
ATOM 1601 N N . THR A 1 197 ? -3.890 -6.974 -13.099 1.00 91.88 197 THR A N 1
ATOM 1602 C CA . THR A 1 197 ? -3.232 -6.198 -12.038 1.00 91.88 197 THR A CA 1
ATOM 1603 C C . THR A 1 197 ? -4.081 -6.120 -10.771 1.00 91.88 197 THR A C 1
ATOM 1605 O O . THR A 1 197 ? -3.529 -6.183 -9.673 1.00 91.88 197 THR A O 1
ATOM 1608 N N . PHE A 1 198 ? -5.413 -6.122 -10.882 1.00 95.50 198 PHE A N 1
ATOM 1609 C CA . PHE A 1 198 ? -6.304 -6.291 -9.734 1.00 95.50 198 PHE A CA 1
ATOM 1610 C C . PHE A 1 198 ? -6.187 -7.689 -9.123 1.00 95.50 198 PHE A C 1
ATOM 1612 O O . PHE A 1 198 ? -6.135 -7.823 -7.903 1.00 95.50 198 PHE A O 1
ATOM 1619 N N . GLN A 1 199 ? -6.097 -8.737 -9.952 1.00 96.38 199 GLN A N 1
ATOM 1620 C CA . GLN A 1 199 ? -5.844 -10.100 -9.479 1.00 96.38 199 GLN A CA 1
ATOM 1621 C C . GLN A 1 199 ? -4.558 -10.149 -8.645 1.00 96.38 199 GLN A C 1
ATOM 1623 O O . GLN A 1 199 ? -4.553 -10.740 -7.566 1.00 96.38 199 GLN A O 1
ATOM 1628 N N . THR A 1 200 ? -3.484 -9.520 -9.128 1.00 95.12 200 THR A N 1
ATOM 1629 C CA . THR A 1 200 ? -2.207 -9.405 -8.413 1.00 95.12 200 THR A CA 1
ATOM 1630 C C . THR A 1 200 ? -2.355 -8.659 -7.089 1.00 95.12 200 THR A C 1
ATOM 1632 O O . THR A 1 200 ? -1.922 -9.173 -6.058 1.00 95.12 200 THR A O 1
ATOM 1635 N N . ALA A 1 201 ? -3.018 -7.501 -7.088 1.00 96.81 201 ALA A N 1
ATOM 1636 C CA . ALA A 1 201 ? -3.249 -6.716 -5.877 1.00 96.81 201 ALA A CA 1
ATOM 1637 C C . ALA A 1 201 ? -4.033 -7.508 -4.818 1.00 96.81 201 ALA A C 1
ATOM 1639 O O . ALA A 1 201 ? -3.605 -7.601 -3.670 1.00 96.81 201 ALA A O 1
ATOM 1640 N N . VAL A 1 202 ? -5.138 -8.153 -5.211 1.00 97.62 202 VAL A N 1
ATOM 1641 C CA . VAL A 1 202 ? -5.941 -8.998 -4.312 1.00 97.62 202 VAL A CA 1
ATOM 1642 C C . VAL A 1 202 ? -5.127 -10.194 -3.813 1.00 97.62 202 VAL A C 1
ATOM 1644 O O . VAL A 1 202 ? -5.218 -10.537 -2.635 1.00 97.62 202 VAL A O 1
ATOM 1647 N N . HIS A 1 203 ? -4.321 -10.821 -4.675 1.00 97.25 203 HIS A N 1
ATOM 1648 C CA . HIS A 1 203 ? -3.476 -11.949 -4.286 1.00 97.25 203 HIS A CA 1
ATOM 1649 C C . HIS A 1 203 ? -2.489 -11.547 -3.187 1.00 97.25 203 HIS A C 1
ATOM 1651 O O . HIS A 1 203 ? -2.457 -12.182 -2.135 1.00 97.25 203 HIS A O 1
ATOM 1657 N N . TYR A 1 204 ? -1.720 -10.478 -3.393 1.00 97.00 204 TYR A N 1
ATOM 1658 C CA . TYR A 1 204 ? -0.721 -10.058 -2.413 1.00 97.00 204 TYR A CA 1
ATOM 1659 C C . TYR A 1 204 ? -1.340 -9.440 -1.157 1.00 97.00 204 TYR A C 1
ATOM 1661 O O . TYR A 1 204 ? -0.853 -9.722 -0.063 1.00 97.00 204 TYR A O 1
ATOM 1669 N N . ALA A 1 205 ? -2.456 -8.714 -1.266 1.00 97.94 205 ALA A N 1
ATOM 1670 C CA . ALA A 1 205 ? -3.223 -8.286 -0.098 1.00 97.94 205 ALA A CA 1
ATOM 1671 C C . ALA A 1 205 ? -3.618 -9.490 0.775 1.00 97.94 205 ALA A C 1
ATOM 1673 O O . ALA A 1 205 ? -3.405 -9.477 1.986 1.00 97.94 205 ALA A O 1
ATOM 1674 N N . LEU A 1 206 ? -4.126 -10.572 0.172 1.00 97.06 206 LEU A N 1
ATOM 1675 C CA . LEU A 1 206 ? -4.464 -11.795 0.906 1.00 97.06 206 LEU A CA 1
ATOM 1676 C C . LEU A 1 206 ? -3.220 -12.446 1.524 1.00 97.06 206 LEU A C 1
ATOM 1678 O O . LEU A 1 206 ? -3.242 -12.749 2.716 1.00 97.06 206 LEU A O 1
ATOM 1682 N N . SER A 1 207 ? -2.146 -12.609 0.747 1.00 96.75 207 SER A N 1
ATOM 1683 C CA . SER A 1 207 ? -0.900 -13.267 1.170 1.00 96.75 207 SER A CA 1
ATOM 1684 C C . SER A 1 207 ? -0.184 -12.555 2.323 1.00 96.75 207 SER A C 1
ATOM 1686 O O . SER A 1 207 ? 0.493 -13.208 3.114 1.00 96.75 207 SER A O 1
ATOM 1688 N N . TYR A 1 208 ? -0.341 -11.234 2.437 1.00 97.69 208 TYR A N 1
ATOM 1689 C CA . TYR A 1 208 ? 0.280 -10.421 3.487 1.00 97.69 208 TYR A CA 1
ATOM 1690 C C . TYR A 1 208 ? -0.680 -10.009 4.614 1.00 97.69 208 TYR A C 1
ATOM 1692 O O . TYR A 1 208 ? -0.239 -9.396 5.590 1.00 97.69 208 TYR A O 1
ATOM 1700 N N . SER A 1 209 ? -1.972 -10.326 4.519 1.00 97.69 209 SER A N 1
ATOM 1701 C CA . SER A 1 209 ? -2.946 -10.086 5.593 1.00 97.69 209 SER A CA 1
ATOM 1702 C C . SER A 1 209 ? -2.933 -11.198 6.647 1.00 97.69 209 SER A C 1
ATOM 1704 O O . SER A 1 209 ? -2.472 -12.308 6.400 1.00 97.69 209 SER A O 1
ATOM 1706 N N . ASP A 1 210 ? -3.505 -10.921 7.817 1.00 97.12 210 ASP A N 1
ATOM 1707 C CA . ASP A 1 210 ? -3.846 -11.931 8.828 1.00 97.12 210 ASP A CA 1
ATOM 1708 C C . ASP A 1 210 ? -5.303 -12.428 8.670 1.00 97.12 210 ASP A C 1
ATOM 1710 O O . ASP A 1 210 ? -5.872 -13.002 9.597 1.00 97.12 210 ASP A O 1
ATOM 1714 N N . GLY A 1 211 ? -5.927 -12.205 7.502 1.00 86.69 211 GLY A N 1
ATOM 1715 C CA . GLY A 1 211 ? -7.226 -12.790 7.143 1.00 86.69 211 GLY A CA 1
ATOM 1716 C C . GLY A 1 211 ? -8.311 -11.819 6.672 1.00 86.69 211 GLY A C 1
ATOM 1717 O O . GLY A 1 211 ? -9.366 -12.284 6.240 1.00 86.69 211 GLY A O 1
ATOM 1718 N N . TYR A 1 212 ? -8.084 -10.501 6.717 1.00 91.25 212 TYR A N 1
ATOM 1719 C CA . TYR A 1 212 ? -9.059 -9.498 6.270 1.00 91.25 212 TYR A CA 1
ATOM 1720 C C . TYR A 1 212 ? -8.532 -8.661 5.108 1.00 91.25 212 TYR A C 1
ATOM 1722 O O . TYR A 1 212 ? -7.552 -7.932 5.241 1.00 91.25 212 TYR A O 1
ATOM 1730 N N . VAL A 1 213 ? -9.245 -8.729 3.985 1.00 95.69 213 VAL A N 1
ATOM 1731 C CA . VAL A 1 213 ? -9.095 -7.827 2.842 1.00 95.69 213 VAL A CA 1
ATOM 1732 C C . VAL A 1 213 ? -10.490 -7.373 2.435 1.00 95.69 213 VAL A C 1
ATOM 1734 O O . VAL A 1 213 ? -11.375 -8.221 2.285 1.00 95.69 213 VAL A O 1
ATOM 1737 N N . TRP A 1 214 ? -10.704 -6.069 2.260 1.00 94.69 214 TRP A N 1
ATOM 1738 C CA . TRP A 1 214 ? -11.951 -5.554 1.686 1.00 94.69 214 TRP A CA 1
ATOM 1739 C C . TRP A 1 214 ? -11.702 -4.852 0.360 1.00 94.69 214 TRP A C 1
ATOM 1741 O O . TRP A 1 214 ? -10.610 -4.361 0.077 1.00 94.69 214 TRP A O 1
ATOM 1751 N N . ILE A 1 215 ? -12.754 -4.819 -0.450 1.00 95.06 215 ILE A N 1
ATOM 1752 C CA . ILE A 1 215 ? -12.765 -4.129 -1.730 1.00 95.06 215 ILE A CA 1
ATOM 1753 C C . ILE A 1 215 ? -13.818 -3.035 -1.642 1.00 95.06 215 ILE A C 1
ATOM 1755 O O . ILE A 1 215 ? -15.000 -3.310 -1.436 1.00 95.06 215 ILE A O 1
ATOM 1759 N N . TYR A 1 216 ? -13.371 -1.797 -1.781 1.00 94.94 216 TYR A N 1
ATOM 1760 C CA . TYR A 1 216 ? -14.215 -0.629 -1.943 1.00 94.94 216 TYR A CA 1
ATOM 1761 C C . TYR A 1 216 ? -14.440 -0.354 -3.433 1.00 94.94 216 TYR A C 1
ATOM 1763 O O . TYR A 1 216 ? -13.557 -0.582 -4.267 1.00 94.94 216 TYR A O 1
ATOM 1771 N N . SER A 1 217 ? -15.632 0.140 -3.769 1.00 95.19 217 SER A N 1
ATOM 1772 C CA . SER A 1 217 ? -15.946 0.607 -5.115 1.00 95.19 217 SER A CA 1
ATOM 1773 C C . SER A 1 217 ? -16.980 1.730 -5.111 1.00 95.19 217 SER A C 1
ATOM 1775 O O . SER A 1 217 ? -17.942 1.649 -4.348 1.00 95.19 217 SER A O 1
ATOM 1777 N N . GLN A 1 218 ? -16.838 2.721 -5.995 1.00 94.62 218 GLN A N 1
ATOM 1778 C CA . GLN A 1 218 ? -17.773 3.852 -6.113 1.00 94.62 218 GLN A CA 1
ATOM 1779 C C . GLN A 1 218 ? -18.754 3.706 -7.275 1.00 94.62 218 GLN A C 1
ATOM 1781 O O . GLN A 1 218 ? -19.940 3.996 -7.130 1.00 94.62 218 GLN A O 1
ATOM 1786 N N . GLN A 1 219 ? -18.268 3.265 -8.435 1.00 94.38 219 GLN A N 1
ATOM 1787 C CA . GLN A 1 219 ? -19.056 3.204 -9.670 1.00 94.38 219 GLN A CA 1
ATOM 1788 C C . GLN A 1 219 ? -19.785 1.869 -9.864 1.00 94.38 219 GLN A C 1
ATOM 1790 O O . GLN A 1 219 ? -20.592 1.747 -10.788 1.00 94.38 219 GLN A O 1
ATOM 1795 N N . LEU A 1 220 ? -19.507 0.867 -9.025 1.00 93.31 220 LEU A N 1
ATOM 1796 C CA . LEU A 1 220 ? -20.009 -0.499 -9.160 1.00 93.31 220 LEU A CA 1
ATOM 1797 C C . LEU A 1 220 ? -21.137 -0.782 -8.166 1.00 93.31 220 LEU A C 1
ATOM 1799 O O . LEU A 1 220 ? -21.113 -0.321 -7.025 1.00 93.31 220 LEU A O 1
ATOM 1803 N N . ASN A 1 221 ? -22.097 -1.610 -8.579 1.00 92.06 221 ASN A N 1
ATOM 1804 C CA . ASN A 1 221 ? -23.082 -2.198 -7.679 1.00 92.06 221 ASN A CA 1
ATOM 1805 C C . ASN A 1 221 ? -23.034 -3.724 -7.779 1.00 92.06 221 ASN A C 1
ATOM 1807 O O . ASN A 1 221 ? -23.592 -4.325 -8.695 1.00 92.06 221 ASN A O 1
ATOM 1811 N N . TRP A 1 222 ? -22.396 -4.340 -6.787 1.00 88.81 222 TRP A N 1
ATOM 1812 C CA . TRP A 1 222 ? -22.222 -5.788 -6.690 1.00 88.81 222 TRP A CA 1
ATOM 1813 C C . TRP A 1 222 ? -23.531 -6.563 -6.499 1.00 88.81 222 TRP A C 1
ATOM 1815 O O . TRP A 1 222 ? -23.594 -7.737 -6.845 1.00 88.81 222 TRP A O 1
ATOM 1825 N N . TRP A 1 223 ? -24.583 -5.924 -5.979 1.00 89.56 223 TRP A N 1
ATOM 1826 C CA . TRP A 1 223 ? -25.873 -6.579 -5.747 1.00 89.56 223 TRP A CA 1
ATOM 1827 C C . TRP A 1 223 ? -26.725 -6.666 -7.008 1.00 89.56 223 TRP A C 1
ATOM 1829 O O . TRP A 1 223 ? -27.461 -7.631 -7.185 1.00 89.56 223 TRP A O 1
ATOM 1839 N N . THR A 1 224 ? -26.635 -5.661 -7.880 1.00 93.25 224 THR A N 1
ATOM 1840 C CA . THR A 1 224 ? -27.394 -5.624 -9.139 1.00 93.25 224 THR A CA 1
ATOM 1841 C C . THR A 1 224 ? -26.567 -6.035 -10.354 1.00 93.25 224 THR A C 1
ATOM 1843 O O . THR A 1 224 ? -27.119 -6.157 -11.443 1.00 93.25 224 THR A O 1
ATOM 1846 N N . GLY A 1 225 ? -25.251 -6.197 -10.195 1.00 88.44 225 GLY A N 1
ATOM 1847 C CA . GLY A 1 225 ? -24.308 -6.416 -11.295 1.00 88.44 225 GLY A CA 1
ATOM 1848 C C . GLY A 1 225 ? -24.042 -5.163 -12.137 1.00 88.44 225 GLY A C 1
ATOM 1849 O O . GLY A 1 225 ? -23.320 -5.222 -13.131 1.00 88.44 225 GLY A O 1
ATOM 1850 N N . ARG A 1 226 ? -24.600 -4.001 -11.768 1.00 91.06 226 ARG A N 1
ATOM 1851 C CA . ARG A 1 226 ? -24.405 -2.766 -12.536 1.00 91.06 226 ARG A CA 1
ATOM 1852 C C . ARG A 1 226 ? -22.933 -2.360 -12.512 1.00 91.06 226 ARG A C 1
ATOM 1854 O O . ARG A 1 226 ? -22.351 -2.189 -11.441 1.00 91.06 226 ARG A O 1
ATOM 1861 N N . ASN A 1 227 ? -22.382 -2.126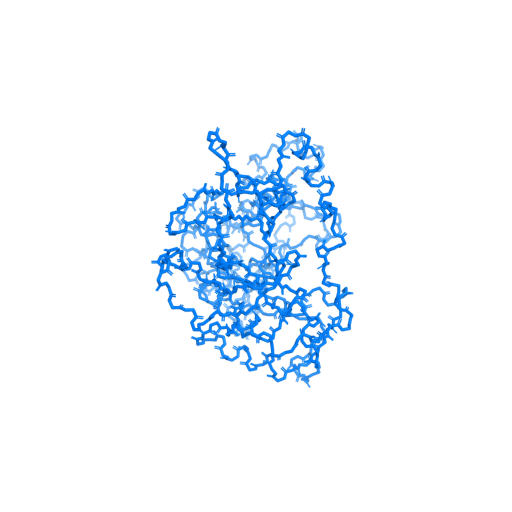 -13.705 1.00 90.56 227 ASN A N 1
ATOM 1862 C CA . ASN A 1 227 ? -20.991 -1.731 -13.945 1.00 90.56 227 ASN A CA 1
ATOM 1863 C C . ASN A 1 227 ? -19.944 -2.748 -13.450 1.00 90.56 227 ASN A C 1
ATOM 1865 O O . ASN A 1 227 ? -18.762 -2.411 -13.376 1.00 90.56 227 ASN A O 1
ATOM 1869 N N . VAL A 1 228 ? -20.350 -3.978 -13.127 1.00 88.31 228 VAL A N 1
ATOM 1870 C CA . VAL A 1 228 ? -19.433 -5.068 -12.787 1.00 88.31 228 VAL A CA 1
ATOM 1871 C C . VAL A 1 228 ? -19.061 -5.799 -14.075 1.00 88.31 228 VAL A C 1
ATOM 1873 O O . VAL A 1 228 ? -19.935 -6.183 -14.844 1.00 88.31 228 VAL A O 1
ATOM 1876 N N . SER A 1 229 ? -17.764 -5.972 -14.330 1.00 90.94 229 SER A N 1
ATOM 1877 C CA . SER A 1 229 ? -17.267 -6.705 -15.501 1.00 90.94 229 SER A CA 1
ATOM 1878 C C . SER A 1 229 ? -16.844 -8.120 -15.109 1.00 90.94 229 SER A C 1
ATOM 1880 O O . SER A 1 229 ? -16.153 -8.319 -14.104 1.00 90.94 229 SER A O 1
ATOM 1882 N N . GLU A 1 230 ? -17.229 -9.104 -15.929 1.00 92.00 230 GLU A N 1
ATOM 1883 C CA . GLU A 1 230 ? -16.904 -10.525 -15.733 1.00 92.00 230 GLU A CA 1
ATOM 1884 C C . GLU A 1 230 ? -15.389 -10.749 -15.600 1.00 92.00 230 GLU A C 1
ATOM 1886 O O . GLU A 1 230 ? -14.940 -11.582 -14.810 1.00 92.00 230 GLU A O 1
ATOM 1891 N N . ALA A 1 231 ? -14.580 -9.959 -16.314 1.00 92.06 231 ALA A N 1
ATOM 1892 C CA . ALA A 1 231 ? -13.126 -10.045 -16.241 1.00 92.06 231 ALA A CA 1
ATOM 1893 C C . ALA A 1 231 ? -12.601 -9.739 -14.827 1.00 92.06 231 ALA A C 1
ATOM 1895 O O . ALA A 1 231 ? -11.731 -10.457 -14.327 1.00 92.06 231 ALA A O 1
ATOM 1896 N N . TYR A 1 232 ? -13.159 -8.728 -14.152 1.00 93.75 232 TYR A N 1
ATOM 1897 C CA . TYR A 1 232 ? -12.782 -8.382 -12.777 1.00 93.75 232 TYR A CA 1
ATOM 1898 C C . TYR A 1 232 ? -13.298 -9.403 -11.760 1.00 93.75 232 TYR A C 1
ATOM 1900 O O . TYR A 1 232 ? -12.584 -9.741 -10.813 1.00 93.75 232 TYR A O 1
ATOM 1908 N N . GLU A 1 233 ? -14.491 -9.964 -11.961 1.00 92.06 233 GLU A N 1
ATOM 1909 C CA . GLU A 1 233 ? -14.967 -11.067 -11.118 1.00 92.06 233 GLU A CA 1
ATOM 1910 C C . GLU A 1 233 ? -14.060 -12.296 -11.225 1.00 92.06 233 GLU A C 1
ATOM 1912 O O . GLU A 1 233 ? -13.680 -12.902 -10.214 1.00 92.06 233 GLU A O 1
ATOM 1917 N N . LEU A 1 234 ? -13.676 -12.660 -12.449 1.00 93.62 234 LEU A N 1
ATOM 1918 C CA . LEU A 1 234 ? -12.781 -13.779 -12.703 1.00 93.62 234 LEU A CA 1
ATOM 1919 C C . LEU A 1 234 ? -11.391 -13.528 -12.106 1.00 93.62 234 LEU A C 1
ATOM 1921 O O . LEU A 1 234 ? -10.818 -14.443 -11.507 1.00 93.62 234 LEU A O 1
ATOM 1925 N N . ALA A 1 235 ? -10.873 -12.305 -12.226 1.00 94.12 235 ALA A N 1
ATOM 1926 C CA . ALA A 1 235 ? -9.630 -11.875 -11.594 1.00 94.12 235 ALA A CA 1
ATOM 1927 C C . ALA A 1 235 ? -9.664 -12.091 -10.073 1.00 94.12 235 ALA A C 1
ATOM 1929 O O . ALA A 1 235 ? -8.795 -12.775 -9.531 1.00 94.12 235 ALA A O 1
ATOM 1930 N N . MET A 1 236 ? -10.709 -11.624 -9.382 1.00 92.81 236 MET A N 1
ATOM 1931 C CA . MET A 1 236 ? -10.856 -11.831 -7.934 1.00 92.81 236 MET A CA 1
ATOM 1932 C C . MET A 1 236 ? -10.915 -13.314 -7.547 1.00 92.81 236 MET A C 1
ATOM 1934 O O . MET A 1 236 ? -10.312 -13.731 -6.556 1.00 92.81 236 MET A O 1
ATOM 1938 N N . ARG A 1 237 ? -11.614 -14.146 -8.330 1.00 93.69 237 ARG A N 1
ATOM 1939 C CA . ARG A 1 237 ? -11.683 -15.598 -8.080 1.00 93.69 237 ARG A CA 1
ATOM 1940 C C . ARG A 1 237 ? -10.315 -16.264 -8.237 1.00 93.69 237 ARG A C 1
ATOM 1942 O O . ARG A 1 237 ? -9.963 -17.137 -7.441 1.00 93.69 237 ARG A O 1
ATOM 1949 N N . LYS A 1 238 ? -9.541 -15.860 -9.247 1.00 96.62 238 LYS A N 1
ATOM 1950 C CA . LYS A 1 238 ? -8.192 -16.382 -9.518 1.00 96.62 238 LYS A CA 1
ATOM 1951 C C . LYS A 1 238 ? -7.153 -15.903 -8.503 1.00 96.62 238 LYS A C 1
ATOM 1953 O O . LYS A 1 238 ? -6.237 -16.667 -8.202 1.00 96.62 238 LYS A O 1
ATOM 1958 N N . ALA A 1 239 ? -7.331 -14.714 -7.926 1.00 96.31 239 ALA A N 1
ATOM 1959 C CA . ALA A 1 239 ? -6.400 -14.109 -6.970 1.00 96.31 239 ALA A CA 1
ATOM 1960 C C . ALA A 1 239 ? -6.128 -14.989 -5.740 1.00 96.31 239 ALA A C 1
ATOM 1962 O O . ALA A 1 239 ? -5.032 -14.975 -5.191 1.00 96.31 239 ALA A O 1
ATOM 1963 N N . ARG A 1 240 ? -7.082 -15.840 -5.340 1.00 92.31 240 ARG A N 1
ATOM 1964 C CA . ARG A 1 240 ? -6.875 -16.818 -4.256 1.00 92.31 240 ARG A CA 1
ATOM 1965 C C . ARG A 1 240 ? -5.788 -17.853 -4.554 1.00 92.31 240 ARG A C 1
ATOM 1967 O O . ARG A 1 240 ? -5.285 -18.471 -3.624 1.00 92.31 240 ARG A O 1
ATOM 1974 N N . LYS A 1 241 ? -5.482 -18.098 -5.830 1.00 95.12 241 LYS A N 1
ATOM 1975 C CA . LYS A 1 241 ? -4.541 -19.138 -6.264 1.00 95.12 241 LYS A CA 1
ATOM 1976 C C . LYS A 1 241 ? -3.177 -18.572 -6.642 1.00 95.12 241 LYS A C 1
ATOM 1978 O O . LYS A 1 241 ? -2.174 -19.193 -6.322 1.00 95.12 241 LYS A O 1
ATOM 1983 N N . ALA A 1 242 ? -3.149 -17.453 -7.361 1.00 94.56 242 ALA A N 1
ATOM 1984 C CA . ALA A 1 242 ? -1.922 -16.883 -7.913 1.00 94.56 242 ALA A CA 1
ATOM 1985 C C . ALA A 1 242 ? -2.113 -15.401 -8.283 1.00 94.56 242 ALA A C 1
ATOM 1987 O O . ALA A 1 242 ? -3.250 -14.998 -8.578 1.00 94.56 242 ALA A O 1
ATOM 1988 N N . PRO A 1 243 ? -1.024 -14.612 -8.359 1.00 93.62 243 PRO A N 1
ATOM 1989 C CA . PRO A 1 243 ? -1.077 -13.272 -8.931 1.00 93.62 243 PRO A CA 1
ATOM 1990 C C . PRO A 1 243 ? -1.470 -13.323 -10.417 1.00 93.62 243 PRO A C 1
ATOM 1992 O O . PRO A 1 243 ? -1.433 -14.377 -11.065 1.00 93.62 243 PRO A O 1
ATOM 1995 N N . GLY A 1 244 ? -1.899 -12.186 -10.961 1.00 89.25 244 GLY A N 1
ATOM 1996 C CA . GLY A 1 244 ? -2.166 -12.047 -12.388 1.00 89.25 244 GLY A CA 1
ATOM 1997 C C . GLY A 1 244 ? -0.892 -12.225 -13.208 1.00 89.25 244 GLY A C 1
ATOM 1998 O O . GLY A 1 244 ? 0.206 -11.876 -12.777 1.00 89.25 244 GLY A O 1
ATOM 1999 N N . LYS A 1 245 ? -1.029 -12.783 -14.414 1.00 84.75 245 LYS A N 1
ATOM 2000 C CA . LYS A 1 245 ? 0.100 -12.895 -15.341 1.00 84.75 245 LYS A CA 1
ATOM 2001 C C . LYS A 1 245 ? 0.258 -11.578 -16.085 1.00 84.75 245 LYS A C 1
ATOM 2003 O O . LYS A 1 245 ? -0.652 -11.181 -16.808 1.00 84.75 245 LYS A O 1
ATOM 2008 N N . ILE A 1 246 ? 1.424 -10.955 -15.957 1.00 77.69 246 ILE A N 1
ATOM 2009 C CA . ILE A 1 246 ? 1.794 -9.812 -16.790 1.00 77.69 246 ILE A CA 1
ATOM 2010 C C . ILE A 1 246 ? 2.079 -10.365 -18.186 1.00 77.69 246 ILE A C 1
ATOM 2012 O O . ILE A 1 246 ? 3.090 -11.028 -18.412 1.00 77.69 246 ILE A O 1
ATOM 2016 N N . ALA A 1 247 ? 1.133 -10.182 -19.101 1.00 68.56 247 ALA A N 1
ATOM 2017 C CA . ALA A 1 247 ? 1.287 -10.614 -20.480 1.00 68.56 247 ALA A CA 1
ATOM 2018 C 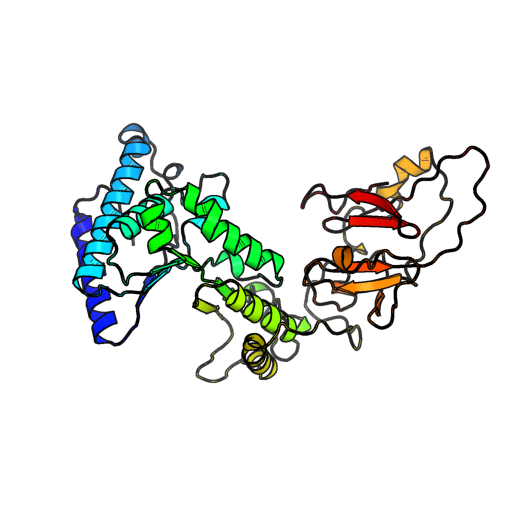C . ALA A 1 247 ? 1.912 -9.488 -21.315 1.00 68.56 247 ALA A C 1
ATOM 2020 O O . ALA A 1 247 ? 1.576 -8.322 -21.097 1.00 68.56 247 ALA A O 1
ATOM 2021 N N . PRO A 1 248 ? 2.748 -9.816 -22.315 1.00 70.06 248 PRO A N 1
ATOM 2022 C CA . PRO A 1 248 ? 3.179 -8.833 -23.295 1.00 70.06 248 PRO A CA 1
ATOM 2023 C C . PRO A 1 248 ? 1.964 -8.186 -23.977 1.00 70.06 248 PRO A C 1
ATOM 2025 O O . PRO A 1 248 ? 0.986 -8.886 -24.285 1.00 70.06 248 PRO A O 1
ATOM 2028 N N . PRO A 1 249 ? 2.000 -6.873 -24.252 1.00 67.06 249 PRO A N 1
ATOM 2029 C CA . PRO A 1 249 ? 0.889 -6.185 -24.890 1.00 67.06 249 PRO A CA 1
ATOM 2030 C C . PRO A 1 249 ? 0.616 -6.785 -26.276 1.00 67.06 249 PRO A C 1
ATOM 2032 O O . PRO A 1 249 ? 1.451 -6.729 -27.176 1.00 67.06 249 PRO A O 1
ATOM 2035 N N . LYS A 1 250 ? -0.583 -7.356 -26.474 1.00 57.22 250 LYS A N 1
ATOM 2036 C CA . LYS A 1 250 ? -0.945 -8.047 -27.730 1.00 57.22 250 LYS A CA 1
ATOM 2037 C C . LYS A 1 250 ? -0.972 -7.108 -28.945 1.00 57.22 250 LYS A C 1
ATOM 2039 O O . LYS A 1 250 ? -0.689 -7.558 -30.051 1.00 57.22 250 LYS A O 1
ATOM 2044 N N . ARG A 1 251 ? -1.312 -5.823 -28.748 1.00 57.66 251 ARG A N 1
ATOM 2045 C CA . ARG A 1 251 ? -1.178 -4.693 -29.693 1.00 57.66 251 ARG A CA 1
ATOM 2046 C C . ARG A 1 251 ? -1.203 -3.380 -28.904 1.00 57.66 251 ARG A C 1
ATOM 2048 O O . ARG A 1 251 ? -2.134 -3.178 -28.130 1.00 57.66 251 ARG A O 1
ATOM 2055 N N . VAL A 1 252 ? -0.261 -2.465 -29.156 1.00 52.81 252 VAL A N 1
ATOM 2056 C CA . VAL A 1 252 ? -0.289 -1.094 -28.605 1.00 52.81 252 VAL A CA 1
ATOM 2057 C C . VAL A 1 252 ? -1.427 -0.313 -29.270 1.00 52.81 252 VAL A C 1
ATOM 2059 O O . VAL A 1 252 ? -1.234 0.411 -30.248 1.00 52.81 252 VAL A O 1
ATOM 2062 N N . ARG A 1 253 ? -2.664 -0.492 -28.804 1.00 50.12 253 ARG A N 1
ATOM 2063 C CA . ARG A 1 253 ? -3.736 0.456 -29.118 1.00 50.12 253 ARG A CA 1
ATOM 2064 C C . ARG A 1 253 ? -3.542 1.648 -28.195 1.00 50.12 253 ARG A C 1
ATOM 2066 O O . ARG A 1 253 ? -3.562 1.471 -26.987 1.00 50.12 253 ARG A O 1
ATOM 2073 N N . LYS A 1 254 ? -3.345 2.849 -28.757 1.00 48.81 254 LYS A N 1
ATOM 2074 C CA . LYS A 1 254 ? -3.338 4.094 -27.971 1.00 48.81 254 LYS A CA 1
ATOM 2075 C C . LYS A 1 254 ? -4.651 4.159 -27.183 1.00 48.81 254 LYS A C 1
ATOM 2077 O O . LYS A 1 254 ? -5.694 4.288 -27.834 1.00 48.81 254 LYS A O 1
ATOM 2082 N N . PRO A 1 255 ? -4.633 4.077 -25.844 1.00 46.81 255 PRO A N 1
ATOM 2083 C CA . PRO A 1 255 ? -5.856 4.175 -25.064 1.00 46.81 255 PRO A CA 1
ATOM 2084 C C . PRO A 1 255 ? -6.471 5.554 -25.308 1.00 46.81 255 PRO A C 1
ATOM 2086 O O . PRO A 1 255 ? -5.811 6.579 -25.127 1.00 46.81 255 PRO A O 1
ATOM 2089 N N . LYS A 1 256 ? -7.722 5.616 -25.769 1.00 47.12 256 LYS A N 1
ATOM 2090 C CA . LYS A 1 256 ? -8.436 6.896 -25.874 1.00 47.12 256 LYS A CA 1
ATOM 2091 C C . LYS A 1 256 ? -8.922 7.297 -24.481 1.00 47.12 256 LYS A C 1
ATOM 2093 O O . LYS A 1 256 ? -9.889 6.724 -24.000 1.00 47.12 256 LYS A O 1
ATOM 2098 N N . GLY A 1 257 ? -8.296 8.292 -23.855 1.00 52.28 257 GLY A N 1
ATOM 2099 C CA . GLY A 1 257 ? -8.836 8.943 -22.650 1.00 52.28 257 GLY A CA 1
ATOM 2100 C C . GLY A 1 257 ? -8.126 8.651 -21.324 1.00 52.28 257 GLY A C 1
ATOM 2101 O O . GLY A 1 257 ? -8.476 9.283 -20.335 1.00 52.28 257 GLY A O 1
ATOM 2102 N N . ARG A 1 258 ? -7.099 7.787 -21.286 1.00 54.44 258 ARG A N 1
ATOM 2103 C CA . ARG A 1 258 ? -6.165 7.713 -20.146 1.00 54.44 258 ARG A CA 1
ATOM 2104 C C . ARG A 1 258 ? -4.973 8.617 -20.441 1.00 54.44 258 ARG A C 1
ATOM 2106 O O . ARG A 1 258 ? -4.318 8.442 -21.469 1.00 54.44 258 ARG A O 1
ATOM 2113 N N . TYR A 1 259 ? -4.695 9.585 -19.567 1.00 62.22 259 TYR A N 1
ATOM 2114 C CA . TYR A 1 259 ? -3.411 10.279 -19.610 1.00 62.22 259 TYR A CA 1
ATOM 2115 C C . TYR A 1 259 ? -2.347 9.294 -19.135 1.00 62.22 259 TYR A C 1
ATOM 2117 O O . TYR A 1 259 ? -2.229 9.017 -17.945 1.00 62.22 259 TYR A O 1
ATOM 2125 N N . ILE A 1 260 ? -1.630 8.718 -20.089 1.00 69.50 260 ILE A N 1
ATOM 2126 C CA . ILE A 1 260 ? -0.361 8.057 -19.824 1.00 69.50 260 ILE A CA 1
ATOM 2127 C C . ILE A 1 260 ? 0.683 9.159 -19.992 1.00 69.50 260 ILE A C 1
ATOM 2129 O O . ILE A 1 260 ? 0.742 9.728 -21.092 1.00 69.50 260 ILE A O 1
ATOM 2133 N N . PRO A 1 261 ? 1.445 9.513 -18.937 1.00 76.69 261 PRO A N 1
ATOM 2134 C CA . PRO A 1 261 ? 2.560 10.434 -19.076 1.00 76.69 261 PRO A CA 1
ATOM 2135 C C . PRO A 1 261 ? 3.417 9.988 -20.250 1.00 76.69 261 PRO A C 1
ATOM 2137 O O . PRO A 1 261 ? 3.678 8.798 -20.397 1.00 76.69 261 PRO A O 1
ATOM 2140 N N . ARG A 1 262 ? 3.814 10.918 -21.116 1.00 85.38 262 ARG A N 1
ATOM 2141 C CA . ARG A 1 262 ? 4.746 10.588 -22.190 1.00 85.38 262 ARG A CA 1
ATOM 2142 C C . ARG A 1 262 ? 6.127 11.068 -21.822 1.00 85.38 262 ARG A C 1
ATOM 2144 O O . ARG A 1 262 ? 6.262 12.231 -21.446 1.00 85.38 262 ARG A O 1
ATOM 2151 N N . ALA A 1 263 ? 7.140 10.226 -21.988 1.00 87.81 263 ALA A N 1
ATOM 2152 C CA . ALA A 1 263 ? 8.537 10.577 -21.765 1.00 87.81 263 ALA A CA 1
ATOM 2153 C C . ALA A 1 263 ? 8.882 11.858 -22.533 1.00 87.81 263 ALA A C 1
ATOM 2155 O O . ALA A 1 263 ? 9.415 12.799 -21.960 1.00 87.81 263 ALA A O 1
ATOM 2156 N N . LYS A 1 264 ? 8.429 11.956 -23.791 1.00 89.25 264 LYS A N 1
ATOM 2157 C CA . LYS A 1 264 ? 8.629 13.134 -24.654 1.00 89.25 264 LYS A CA 1
ATOM 2158 C C . LYS A 1 264 ? 8.005 14.444 -24.161 1.00 89.25 264 LYS A C 1
ATOM 2160 O O . LYS A 1 264 ? 8.281 15.494 -24.728 1.00 89.25 264 LYS A O 1
ATOM 2165 N N . GLU A 1 265 ? 7.092 14.374 -23.198 1.00 88.56 265 GLU A N 1
ATOM 2166 C CA . GLU A 1 265 ? 6.436 15.535 -22.585 1.00 88.56 265 GLU A CA 1
ATOM 2167 C C . GLU A 1 265 ? 7.068 15.904 -21.241 1.00 88.56 265 GLU A C 1
ATOM 2169 O O . GLU A 1 265 ? 6.701 16.921 -20.654 1.00 88.56 265 GLU A O 1
ATOM 2174 N N . GLN A 1 266 ? 8.006 15.093 -20.747 1.00 86.50 266 GLN A N 1
ATOM 2175 C CA . GLN A 1 266 ? 8.695 15.354 -19.495 1.00 86.50 266 GLN A CA 1
ATOM 2176 C C . GLN A 1 266 ? 9.802 16.386 -19.696 1.00 86.50 266 GLN A C 1
ATOM 2178 O O . GLN A 1 266 ? 10.475 16.443 -20.727 1.00 86.50 266 GLN A O 1
ATOM 2183 N N . ARG A 1 267 ? 10.018 17.207 -18.669 1.00 83.44 267 ARG A N 1
ATOM 2184 C CA . ARG A 1 267 ? 11.165 18.115 -18.617 1.00 83.44 267 ARG A CA 1
ATOM 2185 C C . ARG A 1 267 ? 12.458 17.293 -18.581 1.00 83.44 267 ARG A C 1
ATOM 2187 O O . ARG A 1 267 ? 12.547 16.361 -17.792 1.00 83.44 267 ARG A O 1
ATOM 2194 N N . GLY A 1 268 ? 13.463 17.676 -19.369 1.00 81.50 268 GLY A N 1
ATOM 2195 C CA . GLY A 1 268 ? 14.714 16.913 -19.462 1.00 81.50 268 GLY A CA 1
ATOM 2196 C C . GLY A 1 268 ? 14.663 15.769 -20.480 1.00 81.50 268 GLY A C 1
ATOM 2197 O O . GLY A 1 268 ? 15.544 14.918 -20.498 1.00 81.50 268 GLY A O 1
ATOM 2198 N N . TYR A 1 269 ? 13.620 15.695 -21.311 1.00 85.81 269 TYR A N 1
ATOM 2199 C CA . TYR A 1 269 ? 13.555 14.672 -22.351 1.00 85.81 269 TYR A CA 1
ATOM 2200 C C . TYR A 1 269 ? 14.542 14.919 -23.497 1.00 85.81 269 TYR A C 1
ATOM 2202 O O . TYR A 1 269 ? 15.049 13.967 -24.087 1.00 85.81 269 TYR A O 1
ATOM 2210 N N . ASP A 1 270 ? 14.781 16.181 -23.858 1.00 88.06 270 ASP A N 1
ATOM 2211 C CA . ASP A 1 270 ? 15.672 16.513 -24.963 1.00 88.06 270 ASP A CA 1
ATOM 2212 C C . ASP A 1 270 ? 17.147 16.363 -24.569 1.00 88.06 270 ASP A C 1
ATOM 2214 O O . ASP A 1 270 ? 17.559 16.739 -23.469 1.00 88.06 270 ASP A O 1
ATOM 2218 N N . ASP A 1 271 ? 17.942 15.833 -25.501 1.00 90.00 271 ASP A N 1
ATOM 2219 C CA . ASP A 1 271 ? 19.349 15.512 -25.260 1.00 90.00 271 ASP A CA 1
ATOM 2220 C C . ASP A 1 271 ? 20.184 16.763 -24.927 1.00 90.00 271 ASP A C 1
ATOM 2222 O O . ASP A 1 271 ? 21.131 16.668 -24.153 1.00 90.00 271 ASP A O 1
ATOM 2226 N N . GLU A 1 272 ? 19.831 17.947 -25.440 1.00 90.50 272 GLU A N 1
ATOM 2227 C CA . GLU A 1 272 ? 20.555 19.186 -25.122 1.00 90.50 272 GLU A CA 1
ATOM 2228 C C . GLU A 1 272 ? 20.378 19.570 -23.648 1.00 90.50 272 GLU A C 1
ATOM 2230 O O . GLU A 1 272 ? 21.357 19.834 -22.949 1.00 90.50 272 GLU A O 1
ATOM 2235 N N . SER A 1 273 ? 19.148 19.543 -23.132 1.00 89.31 273 SER A N 1
ATOM 2236 C CA . SER A 1 273 ? 18.875 19.849 -21.725 1.00 89.31 273 SER A CA 1
ATOM 2237 C C . SER A 1 273 ? 19.522 18.855 -20.756 1.00 89.31 273 SER A C 1
ATOM 2239 O O . SER A 1 273 ? 19.906 19.242 -19.649 1.00 89.31 273 SER A O 1
ATOM 2241 N N . THR A 1 274 ? 19.660 17.593 -21.171 1.00 90.69 274 THR A N 1
ATOM 2242 C CA . THR A 1 274 ? 20.147 16.500 -20.319 1.00 90.69 274 THR A CA 1
ATOM 2243 C C . THR A 1 274 ? 21.641 16.252 -20.456 1.00 90.69 274 THR A C 1
ATOM 2245 O O . THR A 1 274 ? 22.275 15.850 -19.479 1.00 90.69 274 THR A O 1
ATOM 2248 N N . PHE A 1 275 ? 22.231 16.495 -21.627 1.00 93.44 275 PHE A N 1
ATOM 2249 C CA . PHE A 1 275 ? 23.629 16.182 -21.936 1.00 93.44 275 PHE A CA 1
ATOM 2250 C C . PHE A 1 275 ? 24.470 17.382 -22.382 1.00 93.44 275 PHE A C 1
ATOM 2252 O O . PHE A 1 275 ? 25.693 17.252 -22.427 1.00 93.44 275 PHE A O 1
ATOM 2259 N N . GLY A 1 276 ? 23.885 18.547 -22.668 1.00 92.50 276 GLY A N 1
ATOM 2260 C CA . GLY A 1 276 ? 24.595 19.687 -23.265 1.00 92.50 276 GLY A CA 1
ATOM 2261 C C . GLY A 1 276 ? 25.797 20.193 -22.457 1.00 92.50 276 GLY A C 1
ATOM 2262 O O . GLY A 1 276 ? 26.788 20.650 -23.022 1.00 92.50 276 GLY A O 1
ATOM 2263 N N . ASP A 1 277 ? 25.780 20.071 -21.127 1.00 94.00 277 ASP A N 1
ATOM 2264 C CA . ASP A 1 277 ? 26.939 20.359 -20.272 1.00 94.00 277 ASP A CA 1
ATOM 2265 C C . ASP A 1 277 ? 28.081 19.343 -20.455 1.00 94.00 277 ASP A C 1
ATOM 2267 O O . ASP A 1 277 ? 29.251 19.729 -20.503 1.00 94.00 277 ASP A O 1
ATOM 2271 N N . LEU A 1 278 ? 27.744 18.061 -20.602 1.00 93.19 278 LEU A N 1
ATOM 2272 C CA . LEU A 1 278 ? 28.694 16.969 -20.792 1.00 93.19 278 LEU A CA 1
ATOM 2273 C C . LEU A 1 278 ? 29.333 17.035 -22.180 1.00 93.19 278 LEU A C 1
ATOM 2275 O O . LEU A 1 278 ? 30.544 16.852 -22.306 1.00 93.19 278 LEU A O 1
ATOM 2279 N N . LEU A 1 279 ? 28.547 17.390 -23.199 1.00 93.00 279 LEU A N 1
ATOM 2280 C CA . LEU A 1 279 ? 28.995 17.528 -24.589 1.00 93.00 279 LEU A CA 1
ATOM 2281 C C . LEU A 1 279 ? 30.022 18.654 -24.797 1.00 93.00 279 LEU A C 1
ATOM 2283 O O . LEU A 1 279 ? 30.701 18.688 -25.819 1.00 93.00 279 LEU A O 1
ATOM 2287 N N . LYS A 1 280 ? 30.207 19.549 -23.818 1.00 95.31 280 LYS A N 1
ATOM 2288 C CA . LYS A 1 280 ? 31.291 20.551 -23.837 1.00 95.31 280 LYS A CA 1
ATOM 2289 C C . LYS A 1 280 ? 32.670 19.944 -23.588 1.00 95.31 280 LYS A C 1
ATOM 2291 O O . LYS A 1 280 ? 33.674 20.552 -23.945 1.00 95.31 280 LYS A O 1
ATOM 2296 N N . THR A 1 281 ? 32.729 18.793 -22.920 1.00 93.88 281 THR A N 1
ATOM 2297 C CA . THR A 1 281 ? 33.983 18.158 -22.479 1.00 93.88 281 THR A CA 1
ATOM 2298 C C . THR A 1 281 ? 34.124 16.705 -22.932 1.00 93.88 281 THR A C 1
ATOM 2300 O O . THR A 1 281 ? 35.209 16.138 -22.808 1.00 93.88 281 THR A O 1
ATOM 2303 N N . HIS A 1 282 ? 33.063 16.113 -23.482 1.00 93.69 282 HIS A N 1
ATOM 2304 C CA . HIS A 1 282 ? 33.007 14.725 -23.927 1.00 93.69 282 HIS A CA 1
ATOM 2305 C C . HIS A 1 282 ? 32.500 14.638 -25.366 1.00 93.69 282 HIS A C 1
ATOM 2307 O O . HIS A 1 282 ? 31.723 15.471 -25.823 1.00 93.69 282 HIS A O 1
ATOM 2313 N N . GLU A 1 283 ? 32.913 13.583 -26.060 1.00 91.81 283 GLU A N 1
ATOM 2314 C CA . GLU A 1 283 ? 32.374 13.210 -27.366 1.00 91.81 283 GLU A CA 1
ATOM 2315 C C . GLU A 1 283 ? 31.429 12.013 -27.218 1.00 91.81 283 GLU A C 1
ATOM 2317 O O . GLU A 1 283 ? 31.655 11.126 -26.389 1.00 91.81 283 GLU A O 1
ATOM 2322 N N . ILE A 1 284 ? 30.382 11.965 -28.042 1.00 91.62 284 ILE A N 1
ATOM 2323 C CA . ILE A 1 284 ? 29.521 10.785 -28.131 1.00 91.62 284 ILE A CA 1
ATOM 2324 C C . ILE A 1 284 ? 30.265 9.728 -28.943 1.00 91.62 284 ILE A C 1
ATOM 2326 O O . ILE A 1 284 ? 30.432 9.860 -30.153 1.00 91.62 284 ILE A O 1
ATOM 2330 N N . LEU A 1 285 ? 30.700 8.668 -28.264 1.00 92.19 285 LEU A N 1
ATOM 2331 C CA . LEU A 1 285 ? 31.320 7.512 -28.908 1.00 92.19 285 LEU A CA 1
ATOM 2332 C C . LEU A 1 285 ? 30.268 6.569 -29.517 1.00 92.19 285 LEU A C 1
ATOM 2334 O O . LEU A 1 285 ? 30.464 6.026 -30.602 1.00 92.19 285 LEU A O 1
ATOM 2338 N N . PHE A 1 286 ? 29.162 6.357 -28.806 1.00 92.25 286 PHE A N 1
ATOM 2339 C CA . PHE A 1 286 ? 28.072 5.475 -29.206 1.00 92.25 286 PHE A CA 1
ATOM 2340 C C . PHE A 1 286 ? 26.768 5.966 -28.578 1.00 92.25 286 PHE A C 1
ATOM 2342 O O . PHE A 1 286 ? 26.742 6.222 -27.375 1.00 92.25 286 PHE A O 1
ATOM 2349 N N . ASP A 1 287 ? 25.702 6.060 -29.372 1.00 92.31 287 ASP A N 1
ATOM 2350 C CA . ASP A 1 287 ? 24.342 6.286 -28.874 1.00 92.31 287 ASP A CA 1
ATOM 2351 C C . ASP A 1 287 ? 23.532 4.996 -29.024 1.00 92.31 287 ASP A C 1
ATOM 2353 O O . ASP A 1 287 ? 23.528 4.366 -30.088 1.00 92.31 287 ASP A O 1
ATOM 2357 N N . PHE A 1 288 ? 22.864 4.580 -27.951 1.00 94.19 288 PHE A N 1
ATOM 2358 C CA . PHE A 1 288 ? 22.067 3.362 -27.976 1.00 94.19 288 PHE A CA 1
ATOM 2359 C C . PHE A 1 288 ? 20.790 3.602 -28.787 1.00 94.19 288 PHE A C 1
ATOM 2361 O O . PHE A 1 288 ? 20.033 4.530 -28.490 1.00 94.19 288 PHE A O 1
ATOM 2368 N N . PRO A 1 289 ? 20.491 2.755 -29.789 1.00 94.06 289 PRO A N 1
ATOM 2369 C CA . PRO A 1 289 ? 19.287 2.928 -30.581 1.00 94.06 289 PRO A CA 1
ATOM 2370 C C . PRO A 1 289 ? 18.044 2.784 -29.701 1.00 94.06 289 PRO A C 1
ATOM 2372 O O . PRO A 1 289 ? 17.992 1.957 -28.787 1.00 94.06 289 PRO A O 1
ATOM 2375 N N . ALA A 1 290 ? 17.004 3.558 -30.027 1.00 93.56 290 ALA A N 1
ATOM 2376 C CA . ALA A 1 290 ? 15.728 3.480 -29.320 1.00 93.56 290 ALA A CA 1
ATOM 2377 C C . ALA A 1 290 ? 15.110 2.073 -29.390 1.00 93.56 290 ALA A C 1
ATOM 2379 O O . ALA A 1 290 ? 14.482 1.632 -28.438 1.00 93.56 290 ALA A O 1
ATOM 2380 N N . LYS A 1 291 ? 15.310 1.360 -30.505 1.00 95.19 291 LYS A N 1
ATOM 2381 C CA . LYS A 1 291 ? 14.831 -0.010 -30.749 1.00 95.19 291 LYS A CA 1
ATOM 2382 C C . LYS A 1 291 ? 15.936 -1.041 -30.527 1.00 95.19 291 LYS A C 1
ATOM 2384 O O . LYS A 1 291 ? 17.114 -0.716 -30.616 1.00 95.19 291 LYS A O 1
ATOM 2389 N N . GLY A 1 292 ? 15.540 -2.303 -30.357 1.00 94.56 292 GLY A N 1
ATOM 2390 C CA . GLY A 1 292 ? 16.467 -3.432 -30.203 1.00 94.56 292 GLY A CA 1
ATOM 2391 C C . GLY A 1 292 ? 16.743 -3.810 -28.749 1.00 94.56 292 GLY A C 1
ATOM 2392 O O . GLY A 1 292 ? 17.640 -4.605 -28.485 1.00 94.56 292 GLY A O 1
ATOM 2393 N N . TRP A 1 293 ? 15.969 -3.254 -27.817 1.00 97.69 293 TRP A N 1
ATOM 2394 C CA . TRP A 1 293 ? 15.981 -3.648 -26.418 1.00 97.69 293 TRP A CA 1
ATOM 2395 C C . TRP A 1 293 ? 14.956 -4.749 -26.159 1.00 97.69 293 TRP A C 1
ATOM 2397 O O . TRP A 1 293 ? 13.891 -4.806 -26.777 1.00 97.69 293 TRP A O 1
ATOM 2407 N N . LEU A 1 294 ? 15.295 -5.613 -25.215 1.00 97.38 294 LEU A N 1
ATOM 2408 C CA . LEU A 1 294 ? 14.431 -6.611 -24.619 1.00 97.38 294 LEU A CA 1
ATOM 2409 C C . LEU A 1 294 ? 14.025 -6.152 -23.220 1.00 97.38 294 LEU A C 1
ATOM 2411 O O . LEU A 1 294 ? 14.801 -5.493 -22.526 1.00 97.38 294 LEU A O 1
ATOM 2415 N N . PHE A 1 295 ? 12.826 -6.546 -22.813 1.00 96.75 295 PHE A N 1
ATOM 2416 C CA . PHE A 1 295 ? 12.188 -6.187 -21.559 1.00 96.75 295 PHE A CA 1
ATOM 2417 C C . PHE A 1 295 ? 11.581 -7.403 -20.874 1.00 96.75 295 PHE A C 1
ATOM 2419 O O . PHE A 1 295 ? 10.960 -8.250 -21.527 1.00 96.75 295 PHE A O 1
ATOM 2426 N N . ARG A 1 296 ? 11.726 -7.458 -19.551 1.00 95.19 296 ARG A N 1
ATOM 2427 C CA . ARG A 1 296 ? 11.092 -8.468 -18.704 1.00 95.19 296 ARG A CA 1
ATOM 2428 C C . ARG A 1 296 ? 10.661 -7.860 -17.363 1.00 95.19 296 ARG A C 1
ATOM 2430 O O . ARG A 1 296 ? 11.537 -7.458 -16.596 1.00 95.19 296 ARG A O 1
ATOM 2437 N N . PRO A 1 297 ? 9.352 -7.824 -17.049 1.00 93.81 297 PRO A N 1
ATOM 2438 C CA . PRO A 1 297 ? 8.869 -7.508 -15.707 1.00 93.81 297 PRO A CA 1
ATOM 2439 C C . PRO A 1 297 ? 9.374 -8.510 -14.663 1.00 93.81 297 PRO A C 1
ATOM 2441 O O . PRO A 1 297 ? 9.461 -9.711 -14.935 1.00 93.81 297 PRO A O 1
ATOM 2444 N N . ASP A 1 298 ? 9.637 -8.026 -13.457 1.00 92.62 298 ASP A N 1
ATOM 2445 C CA . ASP A 1 298 ? 10.147 -8.786 -12.317 1.00 92.62 298 ASP A CA 1
ATOM 2446 C C . ASP A 1 298 ? 9.300 -8.514 -11.057 1.00 92.62 298 ASP A C 1
ATOM 2448 O O . ASP A 1 298 ? 9.765 -7.913 -10.090 1.00 92.62 298 ASP A O 1
ATOM 2452 N N . PRO A 1 299 ? 8.012 -8.920 -11.050 1.00 87.75 299 PRO A N 1
ATOM 2453 C CA . PRO A 1 299 ? 7.066 -8.607 -9.968 1.00 87.75 299 PRO A CA 1
ATOM 2454 C C . PRO A 1 299 ? 7.479 -9.121 -8.585 1.00 87.75 299 PRO A C 1
ATOM 2456 O O . PRO A 1 299 ? 6.952 -8.640 -7.586 1.00 87.75 299 PRO A O 1
ATOM 2459 N N . GLU A 1 300 ? 8.383 -10.097 -8.535 1.00 85.25 300 GLU A N 1
ATOM 2460 C CA . GLU A 1 300 ? 8.865 -10.745 -7.312 1.00 85.25 300 GLU A CA 1
ATOM 2461 C C . GLU A 1 300 ? 10.325 -10.377 -6.995 1.00 85.25 300 GLU A C 1
ATOM 2463 O O . GLU A 1 300 ? 10.915 -10.974 -6.095 1.00 85.25 300 GLU A O 1
ATOM 2468 N N . ASP A 1 301 ? 10.913 -9.436 -7.746 1.00 90.00 301 ASP A N 1
ATOM 2469 C CA . ASP A 1 301 ? 12.301 -8.973 -7.598 1.00 90.00 301 ASP A CA 1
ATOM 2470 C C . ASP A 1 301 ? 13.320 -10.131 -7.510 1.00 90.00 301 ASP A C 1
ATOM 2472 O O . ASP A 1 301 ? 14.177 -10.222 -6.623 1.00 90.00 301 ASP A O 1
ATOM 2476 N N . ARG A 1 302 ? 13.187 -11.106 -8.418 1.00 92.00 302 ARG A N 1
ATOM 2477 C CA . ARG A 1 302 ? 13.990 -12.340 -8.419 1.00 92.00 302 ARG A CA 1
ATOM 2478 C C . ARG A 1 302 ? 15.135 -12.311 -9.420 1.00 92.00 302 ARG A C 1
ATOM 2480 O O . ARG A 1 302 ? 16.002 -13.181 -9.349 1.00 92.00 302 ARG A O 1
ATOM 2487 N N . GLY A 1 303 ? 15.199 -11.339 -10.324 1.00 94.38 303 GLY A N 1
ATOM 2488 C CA . GLY A 1 303 ? 16.159 -11.308 -11.426 1.00 94.38 303 GLY A CA 1
ATOM 2489 C C . GLY A 1 303 ? 17.618 -11.247 -10.978 1.00 94.38 303 GLY A C 1
ATOM 2490 O O . GLY A 1 303 ? 18.479 -11.856 -11.616 1.00 94.38 303 GLY A O 1
ATOM 2491 N N . ILE A 1 304 ? 17.914 -10.616 -9.833 1.00 94.88 304 ILE A N 1
ATOM 2492 C CA . ILE A 1 304 ? 19.258 -10.665 -9.229 1.00 94.88 304 ILE A CA 1
ATOM 2493 C C . ILE A 1 304 ? 19.571 -12.091 -8.760 1.00 94.88 304 ILE A C 1
ATOM 2495 O O . ILE A 1 304 ? 20.622 -12.642 -9.096 1.00 94.88 304 ILE A O 1
ATOM 2499 N N . LYS A 1 305 ? 18.648 -12.713 -8.018 1.00 95.69 305 LYS A N 1
ATOM 2500 C CA . LYS A 1 305 ? 18.786 -14.084 -7.497 1.00 95.69 305 LYS A CA 1
ATOM 2501 C C . LYS A 1 305 ? 18.905 -15.115 -8.624 1.00 95.69 305 LYS A C 1
ATOM 2503 O O . LYS A 1 305 ? 19.707 -16.043 -8.526 1.00 95.69 305 LYS A O 1
ATOM 2508 N N . GLU A 1 306 ? 18.146 -14.931 -9.698 1.00 95.81 306 GLU A N 1
ATOM 2509 C CA . GLU A 1 306 ? 18.144 -15.769 -10.902 1.00 95.81 306 GLU A CA 1
ATOM 2510 C C . GLU A 1 306 ? 19.228 -15.385 -11.920 1.00 95.81 306 GLU A C 1
ATOM 2512 O O . GLU A 1 306 ? 19.391 -16.053 -12.939 1.00 95.81 306 GLU A O 1
ATOM 2517 N N . LYS A 1 307 ? 20.024 -14.354 -11.623 1.00 96.50 307 LYS A N 1
ATOM 2518 C CA . LYS A 1 307 ? 21.185 -13.920 -12.408 1.00 96.50 307 LYS A CA 1
ATOM 2519 C C . LYS A 1 307 ? 20.852 -13.512 -13.850 1.00 96.50 307 LYS A C 1
ATOM 2521 O O . LYS A 1 307 ? 21.611 -13.817 -14.772 1.00 96.50 307 LYS A O 1
ATOM 2526 N N . TRP A 1 308 ? 19.768 -12.763 -14.053 1.00 97.06 308 TRP A N 1
ATOM 2527 C CA . TRP A 1 308 ? 19.344 -12.265 -15.375 1.00 97.06 308 TRP A CA 1
ATOM 2528 C C . TRP A 1 308 ? 20.335 -11.269 -16.022 1.00 97.06 308 TRP A C 1
ATOM 2530 O O . TRP A 1 308 ? 20.251 -10.963 -17.210 1.00 97.06 308 TRP A O 1
ATOM 2540 N N . TYR A 1 309 ? 21.345 -10.812 -15.282 1.00 96.75 309 TYR A N 1
ATOM 2541 C CA . TYR A 1 309 ? 22.461 -10.018 -15.806 1.00 96.75 309 TYR A CA 1
ATOM 2542 C C . TYR A 1 309 ? 23.502 -10.837 -16.594 1.00 96.75 309 TYR A C 1
ATOM 2544 O O . TYR A 1 309 ? 24.353 -10.255 -17.267 1.00 96.75 309 TYR A O 1
ATOM 2552 N N . ARG A 1 310 ? 23.476 -12.176 -16.528 1.00 96.75 310 ARG A N 1
ATOM 2553 C CA . ARG A 1 310 ? 24.460 -13.036 -17.209 1.00 96.75 310 ARG A CA 1
ATOM 2554 C C . ARG A 1 310 ? 24.412 -12.899 -18.730 1.00 96.75 310 ARG A C 1
ATOM 2556 O O . ARG A 1 310 ? 23.353 -12.689 -19.316 1.00 96.75 310 ARG A O 1
ATOM 2563 N N . VAL A 1 311 ? 25.559 -13.073 -19.385 1.00 95.88 311 VAL A N 1
ATOM 2564 C CA . VAL A 1 311 ? 25.696 -12.961 -20.851 1.00 95.88 311 VAL A CA 1
ATOM 2565 C C . VAL A 1 311 ? 24.962 -14.088 -21.588 1.00 95.88 311 VAL A C 1
ATOM 2567 O O . VAL A 1 311 ? 24.364 -13.849 -22.635 1.00 95.88 311 VAL A O 1
ATOM 2570 N N . ASP A 1 312 ? 24.950 -15.284 -21.007 1.00 94.31 312 ASP A N 1
ATOM 2571 C CA . ASP A 1 312 ? 24.385 -16.525 -21.548 1.00 94.31 312 ASP A CA 1
ATOM 2572 C C . ASP A 1 312 ? 22.928 -16.786 -21.120 1.00 94.31 312 ASP A C 1
ATOM 2574 O O . ASP A 1 312 ? 22.467 -17.923 -21.157 1.00 94.31 312 ASP A O 1
ATOM 2578 N N . LEU A 1 313 ? 22.206 -15.747 -20.687 1.00 95.31 313 LEU A N 1
ATOM 2579 C CA . LEU A 1 313 ? 20.805 -15.862 -20.284 1.00 95.31 313 LEU A CA 1
ATOM 2580 C C . LEU A 1 313 ? 19.916 -16.321 -21.454 1.00 95.31 313 LEU A C 1
ATOM 2582 O O . LEU A 1 313 ? 20.012 -15.773 -22.552 1.00 95.31 313 LEU A O 1
ATOM 2586 N N . ASP A 1 314 ? 19.004 -17.256 -21.177 1.00 92.94 314 ASP A N 1
ATOM 2587 C CA . ASP A 1 314 ? 17.883 -17.569 -22.065 1.00 92.94 314 ASP A CA 1
ATOM 2588 C C . ASP A 1 314 ? 16.855 -16.423 -22.073 1.00 92.94 314 ASP A C 1
ATOM 2590 O O . ASP A 1 314 ? 16.342 -15.990 -21.037 1.00 92.94 314 ASP A O 1
ATOM 2594 N N . GLU A 1 315 ? 16.567 -15.924 -23.269 1.00 92.38 315 GLU A N 1
ATOM 2595 C CA . GLU A 1 315 ? 15.736 -14.748 -23.516 1.00 92.38 315 GLU A CA 1
ATOM 2596 C C . GLU A 1 315 ? 14.319 -15.103 -23.987 1.00 92.38 315 GLU A C 1
ATOM 2598 O O . GLU A 1 315 ? 13.567 -14.203 -24.352 1.00 92.38 315 GLU A O 1
ATOM 2603 N N . ALA A 1 316 ? 13.921 -16.382 -23.957 1.00 89.75 316 ALA A N 1
ATOM 2604 C CA . ALA A 1 316 ? 12.612 -16.834 -24.446 1.00 89.75 316 ALA A CA 1
ATOM 2605 C C . ALA A 1 316 ? 11.410 -16.090 -23.824 1.00 89.75 316 ALA A C 1
ATOM 2607 O O . ALA A 1 316 ? 10.418 -15.841 -24.506 1.00 89.75 316 ALA A O 1
ATOM 2608 N N . ASP A 1 317 ? 11.521 -15.694 -22.552 1.00 87.06 317 ASP A N 1
ATOM 2609 C CA . ASP A 1 317 ? 10.472 -14.978 -21.810 1.00 87.06 317 ASP A CA 1
ATOM 2610 C C . ASP A 1 317 ? 10.570 -13.441 -21.909 1.00 87.06 317 ASP A C 1
ATOM 2612 O O . ASP A 1 317 ? 9.844 -12.725 -21.213 1.00 87.06 317 ASP A O 1
ATOM 2616 N N . TRP A 1 318 ? 11.479 -12.904 -22.728 1.00 94.38 318 TRP A N 1
ATOM 2617 C CA . TRP A 1 318 ? 11.673 -11.463 -22.884 1.00 94.38 318 TRP A CA 1
ATOM 2618 C C . TRP A 1 318 ? 10.924 -10.924 -24.101 1.00 94.38 318 TRP A C 1
ATOM 2620 O O . TRP A 1 318 ? 10.794 -11.577 -25.133 1.00 94.38 318 TRP A O 1
ATOM 2630 N N . SER A 1 319 ? 10.437 -9.692 -23.992 1.00 94.88 319 SER A N 1
ATOM 2631 C CA . SER A 1 319 ? 9.661 -9.027 -25.041 1.00 94.88 319 SER A CA 1
ATOM 2632 C C . SER A 1 319 ? 10.385 -7.793 -25.576 1.00 94.88 319 SER A C 1
ATOM 2634 O O . SER A 1 319 ? 11.060 -7.120 -24.804 1.00 94.88 319 SER A O 1
ATOM 2636 N N . PRO A 1 320 ? 10.250 -7.436 -26.863 1.00 95.06 320 PRO A N 1
ATOM 2637 C CA . PRO A 1 320 ? 10.812 -6.190 -27.375 1.00 95.06 320 PRO A CA 1
ATOM 2638 C C . PRO A 1 320 ? 10.254 -4.951 -26.656 1.00 95.06 320 PRO A C 1
ATOM 2640 O O . PRO A 1 320 ? 9.055 -4.880 -26.378 1.00 95.06 320 PRO A O 1
ATOM 2643 N N . ILE A 1 321 ? 11.111 -3.957 -26.423 1.00 95.75 321 ILE A N 1
ATOM 2644 C CA . ILE A 1 321 ? 10.756 -2.630 -25.902 1.00 95.75 321 ILE A CA 1
ATOM 2645 C C . ILE A 1 321 ? 11.565 -1.553 -26.635 1.00 95.75 321 ILE A C 1
ATOM 2647 O O . ILE A 1 321 ? 12.635 -1.824 -27.191 1.00 95.75 321 ILE A O 1
ATOM 2651 N N . GLU A 1 322 ? 11.067 -0.323 -26.632 1.00 95.62 322 GLU A N 1
ATOM 2652 C CA . GLU A 1 322 ? 11.840 0.862 -26.983 1.00 95.62 322 GLU A CA 1
ATOM 2653 C C . GLU A 1 322 ? 12.264 1.633 -25.723 1.00 95.62 322 GLU A C 1
ATOM 2655 O O . GLU A 1 322 ? 11.476 1.778 -24.787 1.00 95.62 322 GLU A O 1
ATOM 2660 N N . ILE A 1 323 ? 13.492 2.158 -25.709 1.00 94.75 323 ILE A N 1
ATOM 2661 C CA . ILE A 1 323 ? 13.941 3.143 -24.708 1.00 94.75 323 ILE A CA 1
ATOM 2662 C C . ILE A 1 323 ? 13.501 4.563 -25.111 1.00 94.75 323 ILE A C 1
ATOM 2664 O O . ILE A 1 323 ? 12.953 4.771 -26.196 1.00 94.75 323 ILE A O 1
ATOM 2668 N N . LYS A 1 324 ? 13.744 5.559 -24.244 1.00 91.69 324 LYS A N 1
ATOM 2669 C CA . LYS A 1 324 ? 13.236 6.946 -24.378 1.00 91.69 324 LYS A CA 1
ATOM 2670 C C . LYS A 1 324 ? 11.694 7.036 -24.333 1.00 91.69 324 LYS A C 1
ATOM 2672 O O . LYS A 1 324 ? 11.107 8.007 -24.799 1.00 91.69 324 LYS A O 1
ATOM 2677 N N . LYS A 1 325 ? 11.025 6.022 -23.783 1.00 91.75 325 LYS A N 1
ATOM 2678 C CA . LYS A 1 325 ? 9.576 5.956 -23.541 1.00 91.75 325 LYS A CA 1
ATOM 2679 C C . LYS A 1 325 ? 9.337 5.247 -22.218 1.00 91.75 325 LYS A C 1
ATOM 2681 O O . LYS A 1 325 ? 10.106 4.347 -21.884 1.00 91.75 325 LYS A O 1
ATOM 2686 N N . PHE A 1 326 ? 8.260 5.585 -21.520 1.00 91.31 326 PHE A N 1
ATOM 2687 C CA . PHE A 1 326 ? 7.800 4.749 -20.413 1.00 91.31 326 PHE A CA 1
ATOM 2688 C C . PHE A 1 326 ? 7.272 3.403 -20.940 1.00 91.31 326 PHE A C 1
ATOM 2690 O O . PHE A 1 326 ? 6.864 3.300 -22.107 1.00 91.31 326 PHE A O 1
ATOM 2697 N N . TRP A 1 327 ? 7.292 2.343 -20.127 1.00 91.81 327 TRP A N 1
ATOM 2698 C CA . TRP A 1 327 ? 6.770 1.039 -20.565 1.00 91.81 327 TRP A CA 1
ATOM 2699 C C . TRP A 1 327 ? 5.234 1.055 -20.658 1.00 91.81 327 TRP A C 1
ATOM 2701 O O . TRP A 1 327 ? 4.663 0.380 -21.519 1.00 91.81 327 TRP A O 1
ATOM 2711 N N . GLU A 1 328 ? 4.557 1.901 -19.880 1.00 86.44 328 GLU A N 1
ATOM 2712 C CA . GLU A 1 328 ? 3.105 2.116 -19.916 1.00 86.44 328 GLU A CA 1
ATOM 2713 C C . GLU A 1 328 ? 2.668 2.721 -21.250 1.00 86.44 328 GLU A C 1
ATOM 2715 O O . GLU A 1 328 ? 1.660 2.306 -21.826 1.00 86.44 328 GLU A O 1
ATOM 2720 N N . GLU A 1 329 ? 3.464 3.642 -21.813 1.00 85.88 329 GLU A N 1
ATOM 2721 C CA . GLU A 1 329 ? 3.236 4.185 -23.163 1.00 85.88 329 GLU A CA 1
ATOM 2722 C C . GLU A 1 329 ? 3.271 3.097 -24.243 1.00 85.88 329 GLU A C 1
ATOM 2724 O O . GLU A 1 329 ? 2.735 3.275 -25.342 1.00 85.88 329 GLU A O 1
ATOM 2729 N N . GLN A 1 330 ? 3.921 1.978 -23.931 1.00 89.69 330 GLN A N 1
ATOM 2730 C CA . GLN A 1 330 ? 4.115 0.829 -24.804 1.00 89.69 330 GLN A CA 1
ATOM 2731 C C . GLN A 1 330 ? 3.150 -0.318 -24.471 1.00 89.69 330 GLN A C 1
ATOM 2733 O O . GLN A 1 330 ? 3.214 -1.369 -25.106 1.00 89.69 330 GLN A O 1
ATOM 2738 N N . GLY A 1 331 ? 2.207 -0.101 -23.547 1.00 83.12 331 GLY A N 1
ATOM 2739 C CA . GLY A 1 331 ? 1.122 -1.028 -23.225 1.00 83.12 331 GLY A CA 1
ATOM 2740 C C . GLY A 1 331 ? 1.400 -1.981 -22.063 1.00 83.12 331 GLY A C 1
ATOM 2741 O O . GLY A 1 331 ? 0.596 -2.885 -21.842 1.00 83.12 331 GLY A O 1
ATOM 2742 N N . TRP A 1 332 ? 2.501 -1.804 -21.329 1.00 86.19 332 TRP A N 1
ATOM 2743 C CA . TRP A 1 332 ? 2.766 -2.575 -20.115 1.00 86.19 332 TRP A CA 1
ATOM 2744 C C . TRP A 1 332 ? 2.027 -1.965 -18.929 1.00 86.19 332 TRP A C 1
ATOM 2746 O O . TRP A 1 332 ? 2.373 -0.886 -18.465 1.00 86.19 332 TRP A O 1
ATOM 2756 N N . ASP A 1 333 ? 1.010 -2.666 -18.433 1.00 84.00 333 ASP A N 1
ATOM 2757 C CA . ASP A 1 333 ? 0.324 -2.314 -17.189 1.00 84.00 333 ASP A CA 1
ATOM 2758 C C . ASP A 1 333 ? 1.037 -2.972 -16.016 1.00 84.00 333 ASP A C 1
ATOM 2760 O O . ASP A 1 333 ? 0.634 -4.027 -15.525 1.00 84.00 333 ASP A O 1
ATOM 2764 N N . TYR A 1 334 ? 2.167 -2.393 -15.641 1.00 86.81 334 TYR A N 1
ATOM 2765 C CA . TYR A 1 334 ? 3.057 -2.973 -14.657 1.00 86.81 334 TYR A CA 1
ATOM 2766 C C . TYR A 1 334 ? 3.696 -1.878 -13.817 1.00 86.81 334 TYR A C 1
ATOM 2768 O O . TYR A 1 334 ? 4.218 -0.923 -14.372 1.00 86.81 334 TYR A O 1
ATOM 2776 N N . ASP A 1 335 ? 3.694 -2.076 -12.501 1.00 85.38 335 ASP A N 1
ATOM 2777 C CA . ASP A 1 335 ? 4.480 -1.282 -11.565 1.00 85.38 335 ASP A CA 1
ATOM 2778 C C . ASP A 1 335 ? 5.451 -2.244 -10.868 1.00 85.38 335 ASP A C 1
ATOM 2780 O O . ASP A 1 335 ? 5.055 -3.350 -10.480 1.00 85.38 335 ASP A O 1
ATOM 2784 N N . GLY A 1 336 ? 6.708 -1.840 -10.693 1.00 89.06 336 GLY A N 1
ATOM 2785 C CA . GLY A 1 336 ? 7.718 -2.629 -9.985 1.00 89.06 336 GLY A CA 1
ATOM 2786 C C . GLY A 1 336 ? 9.053 -2.717 -10.718 1.00 89.06 336 GLY A C 1
ATOM 2787 O O . GLY A 1 336 ? 9.398 -1.863 -11.531 1.00 89.06 336 GLY A O 1
ATOM 2788 N N . VAL A 1 337 ? 9.821 -3.758 -10.401 1.00 92.38 337 VAL A N 1
ATOM 2789 C CA . VAL A 1 337 ? 11.159 -3.982 -10.957 1.00 92.38 337 VAL A CA 1
ATOM 2790 C C . VAL A 1 337 ? 11.047 -4.554 -12.365 1.00 92.38 337 VAL A C 1
ATOM 2792 O O . VAL A 1 337 ? 10.319 -5.508 -12.609 1.00 92.38 337 VAL A O 1
ATOM 2795 N N . ALA A 1 338 ? 11.794 -4.014 -13.320 1.00 95.25 338 ALA A N 1
ATOM 2796 C CA . ALA A 1 338 ? 11.869 -4.588 -14.656 1.00 95.25 338 ALA A CA 1
ATOM 2797 C C . ALA A 1 338 ? 13.298 -4.582 -15.182 1.00 95.25 338 ALA A C 1
ATOM 2799 O O . ALA A 1 338 ? 14.117 -3.733 -14.831 1.00 95.25 338 ALA A O 1
ATOM 2800 N N . TRP A 1 339 ? 13.587 -5.537 -16.058 1.00 97.06 339 TRP A N 1
ATOM 2801 C CA . TRP A 1 339 ? 14.895 -5.691 -16.666 1.00 97.06 339 TRP A CA 1
ATOM 2802 C C . TRP A 1 339 ? 14.877 -5.242 -18.116 1.00 97.06 339 TRP A C 1
ATOM 2804 O O . TRP A 1 339 ? 14.005 -5.638 -18.887 1.00 97.06 339 TRP A O 1
ATOM 2814 N N . TYR A 1 340 ? 15.896 -4.469 -18.480 1.00 97.69 340 TYR A N 1
ATOM 2815 C CA . TYR A 1 340 ? 16.203 -4.078 -19.849 1.00 97.69 340 TYR A CA 1
ATOM 2816 C C . TYR A 1 340 ? 17.483 -4.768 -20.302 1.00 97.69 340 TYR A C 1
ATOM 2818 O O . TYR A 1 340 ? 18.443 -4.886 -19.538 1.00 97.69 340 TYR A O 1
ATOM 2826 N N . ARG A 1 341 ? 17.515 -5.218 -21.556 1.00 97.38 341 ARG A N 1
ATOM 2827 C CA . ARG A 1 341 ? 18.679 -5.907 -22.114 1.00 97.38 341 ARG A CA 1
ATOM 2828 C C . ARG A 1 341 ? 18.871 -5.568 -23.580 1.00 97.38 341 ARG A C 1
ATOM 2830 O O . ARG A 1 341 ? 17.919 -5.546 -24.348 1.00 97.38 341 ARG A O 1
ATOM 2837 N N . THR A 1 342 ? 20.113 -5.335 -23.978 1.00 96.75 342 THR A N 1
ATOM 2838 C CA . THR A 1 342 ? 20.489 -5.144 -25.379 1.00 96.75 342 THR A CA 1
ATOM 2839 C C . THR A 1 342 ? 21.875 -5.720 -25.633 1.00 96.75 342 THR A C 1
ATOM 2841 O O . THR A 1 342 ? 22.648 -5.955 -24.701 1.00 96.75 342 THR A O 1
ATOM 2844 N N . ARG A 1 343 ? 22.188 -5.956 -26.905 1.00 95.06 343 ARG A N 1
ATOM 2845 C CA . ARG A 1 343 ? 23.526 -6.314 -27.373 1.00 95.06 343 ARG A CA 1
ATOM 2846 C C . ARG A 1 343 ? 23.978 -5.249 -28.354 1.00 95.06 343 ARG A C 1
ATOM 2848 O O . ARG A 1 343 ? 23.214 -4.828 -29.217 1.00 95.06 343 ARG A O 1
ATOM 2855 N N . PHE A 1 344 ? 25.230 -4.841 -28.235 1.00 93.69 344 PHE A N 1
ATOM 2856 C CA . PHE A 1 344 ? 25.821 -3.840 -29.107 1.00 93.69 344 PHE A CA 1
ATOM 2857 C C . PHE A 1 344 ? 27.268 -4.210 -29.406 1.00 93.69 344 PHE A C 1
ATOM 2859 O O . PHE A 1 344 ? 27.909 -4.950 -28.658 1.00 93.69 344 PHE A O 1
ATOM 2866 N N . VAL A 1 345 ? 27.770 -3.698 -30.524 1.00 91.69 345 VAL A N 1
ATOM 2867 C CA . VAL A 1 345 ? 29.181 -3.804 -30.876 1.00 91.69 345 VAL A CA 1
ATOM 2868 C C . VAL A 1 345 ? 29.841 -2.505 -30.456 1.00 91.69 345 VAL A C 1
ATOM 2870 O O . VAL A 1 345 ? 29.434 -1.428 -30.889 1.00 91.69 345 VAL A O 1
ATOM 2873 N N . VAL A 1 346 ? 30.842 -2.614 -29.587 1.00 82.94 346 VAL A N 1
ATOM 2874 C CA . VAL A 1 346 ? 31.611 -1.463 -29.117 1.00 82.94 346 VAL A CA 1
ATOM 2875 C C . VAL A 1 346 ? 32.329 -0.839 -30.323 1.00 82.94 346 VAL A C 1
ATOM 2877 O O . VAL A 1 346 ? 33.051 -1.555 -31.024 1.00 82.94 346 VAL A O 1
ATOM 2880 N N . PRO A 1 347 ? 32.146 0.464 -30.603 1.00 85.62 347 PRO A N 1
ATOM 2881 C CA . PRO A 1 347 ? 32.896 1.138 -31.659 1.00 85.62 347 PRO A CA 1
ATOM 2882 C C . PRO A 1 347 ? 34.376 1.245 -31.276 1.00 85.62 347 PRO A C 1
ATOM 2884 O O . PRO A 1 347 ? 34.760 1.029 -30.127 1.00 85.62 347 PRO A O 1
ATOM 2887 N N . GLN A 1 348 ? 35.233 1.596 -32.233 1.00 88.19 348 GLN A N 1
ATOM 2888 C CA . GLN A 1 348 ? 36.662 1.725 -31.964 1.00 88.19 348 GLN A CA 1
ATOM 2889 C C . GLN A 1 348 ? 36.927 2.755 -30.856 1.00 88.19 348 GLN A C 1
ATOM 2891 O O . GLN A 1 348 ? 36.645 3.940 -31.010 1.00 88.19 348 GLN A O 1
ATOM 2896 N N . ILE A 1 349 ? 37.518 2.296 -29.752 1.00 87.44 349 ILE A N 1
ATOM 2897 C CA . ILE A 1 349 ? 37.853 3.137 -28.603 1.00 87.44 349 ILE A CA 1
ATOM 2898 C C . ILE A 1 349 ? 39.219 3.797 -28.850 1.00 87.44 349 ILE A C 1
ATOM 2900 O O . ILE A 1 349 ? 40.214 3.081 -29.024 1.00 87.44 349 ILE A O 1
ATOM 2904 N N . PRO A 1 350 ? 39.326 5.138 -28.831 1.00 85.31 350 PRO A N 1
ATOM 2905 C CA . PRO A 1 350 ? 40.616 5.808 -28.933 1.00 85.31 350 PRO A CA 1
ATOM 2906 C C . PRO A 1 350 ? 41.533 5.451 -27.753 1.00 85.31 350 PRO A C 1
ATOM 2908 O O . PRO A 1 350 ? 41.117 5.453 -26.592 1.00 85.31 350 PRO A O 1
ATOM 2911 N N . LYS A 1 351 ? 42.811 5.166 -28.037 1.00 90.81 351 LYS A N 1
ATOM 2912 C CA . LYS A 1 351 ? 43.796 4.822 -26.999 1.00 90.81 351 LYS A CA 1
ATOM 2913 C C . LYS A 1 351 ? 43.925 5.946 -25.966 1.00 90.81 351 LYS A C 1
ATOM 2915 O O . LYS A 1 351 ? 43.994 7.118 -26.320 1.00 90.81 351 LYS A O 1
ATOM 2920 N N . GLY A 1 352 ? 44.013 5.568 -24.690 1.00 91.12 352 GLY A N 1
ATOM 2921 C CA . GLY A 1 352 ? 44.245 6.499 -23.581 1.00 91.12 352 GLY A CA 1
ATOM 2922 C C . GLY A 1 352 ? 43.026 7.321 -23.148 1.00 91.12 352 GLY A C 1
ATOM 2923 O O . GLY A 1 352 ? 43.171 8.188 -22.289 1.00 91.12 352 GLY A O 1
AT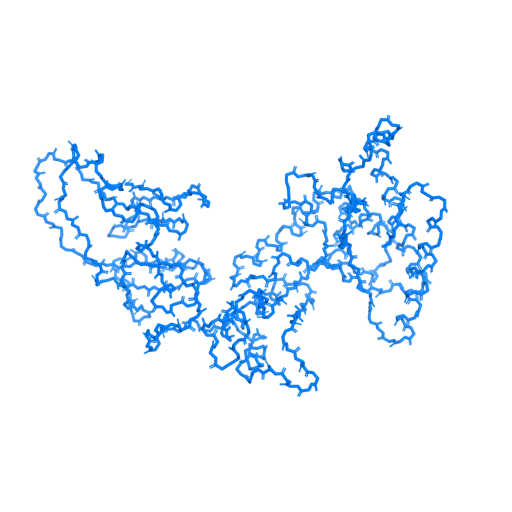OM 2924 N N . ARG A 1 353 ? 41.833 7.068 -23.704 1.00 88.25 353 ARG A N 1
ATOM 2925 C CA . ARG A 1 353 ? 40.592 7.732 -23.279 1.00 88.25 353 ARG A CA 1
ATOM 2926 C C . ARG A 1 353 ? 39.846 6.936 -22.211 1.00 88.25 353 ARG A C 1
ATOM 2928 O O . ARG A 1 353 ? 39.891 5.709 -22.189 1.00 88.25 353 ARG A O 1
ATOM 2935 N N . LYS A 1 354 ? 39.149 7.658 -21.331 1.00 89.81 354 LYS A N 1
ATOM 2936 C CA . LYS A 1 354 ? 38.167 7.090 -20.400 1.00 89.81 354 LYS A CA 1
ATOM 2937 C C . LYS A 1 354 ? 36.799 7.074 -21.070 1.00 89.81 354 LYS A C 1
ATOM 2939 O O . LYS A 1 354 ? 36.463 8.012 -21.788 1.00 89.81 354 LYS A O 1
ATOM 2944 N N . ILE A 1 355 ? 36.036 6.020 -20.818 1.00 90.38 355 ILE A N 1
ATOM 2945 C CA . ILE A 1 355 ? 34.691 5.836 -21.361 1.00 90.38 355 ILE A CA 1
ATOM 2946 C C . ILE A 1 355 ? 33.714 5.853 -20.202 1.00 90.38 355 ILE A C 1
ATOM 2948 O O . ILE A 1 355 ? 33.979 5.256 -19.160 1.00 90.38 355 ILE A O 1
ATOM 2952 N N . PHE A 1 356 ? 32.588 6.516 -20.419 1.00 91.81 356 PHE A N 1
ATOM 2953 C CA . PHE A 1 356 ? 31.483 6.587 -19.481 1.00 91.81 356 PHE A CA 1
ATOM 2954 C C . PHE A 1 356 ? 30.237 6.057 -20.183 1.00 91.81 356 PHE A C 1
ATOM 2956 O O . PHE A 1 356 ? 29.988 6.404 -21.339 1.00 91.81 356 PHE A O 1
ATOM 2963 N N . LEU A 1 357 ? 29.471 5.210 -19.498 1.00 93.12 357 LEU A N 1
ATOM 2964 C CA . LEU A 1 357 ? 28.139 4.825 -19.945 1.00 93.12 357 LEU A CA 1
ATOM 2965 C C . LEU A 1 357 ? 27.151 5.750 -19.258 1.00 93.12 357 LEU A C 1
ATOM 2967 O O . LEU A 1 357 ? 26.952 5.639 -18.060 1.00 93.12 357 LEU A O 1
ATOM 2971 N N . VAL A 1 358 ? 26.529 6.648 -20.007 1.00 94.06 358 VAL A N 1
ATOM 2972 C CA . VAL A 1 358 ? 25.691 7.686 -19.413 1.00 94.06 358 VAL A CA 1
ATOM 2973 C C . VAL A 1 358 ? 24.221 7.377 -19.660 1.00 94.06 358 VAL A C 1
ATOM 2975 O O . VAL A 1 358 ? 23.804 7.188 -20.802 1.00 94.06 358 VAL A O 1
ATOM 2978 N N . VAL A 1 359 ? 23.428 7.353 -18.592 1.00 94.06 359 VAL A N 1
ATOM 2979 C CA . VAL A 1 359 ? 21.972 7.188 -18.642 1.00 94.06 359 VAL A CA 1
ATOM 2980 C C . VAL A 1 359 ? 21.334 8.521 -18.280 1.00 94.06 359 VAL A C 1
ATOM 2982 O O . VAL A 1 359 ? 21.599 9.070 -17.213 1.00 94.06 359 VAL A O 1
ATOM 2985 N N . GLY A 1 360 ? 20.510 9.061 -19.181 1.00 91.69 360 GLY A N 1
ATOM 2986 C CA . GLY A 1 360 ? 19.899 10.384 -19.006 1.00 91.69 360 GLY A CA 1
ATOM 2987 C C . GLY A 1 360 ? 18.863 10.443 -17.884 1.00 91.69 360 GLY A C 1
ATOM 2988 O O . GLY A 1 360 ? 18.816 11.425 -17.149 1.00 91.69 360 GLY A O 1
ATOM 2989 N N . ALA A 1 361 ? 18.059 9.389 -17.750 1.00 91.12 361 ALA A N 1
ATOM 2990 C CA . ALA A 1 361 ? 17.005 9.259 -16.751 1.00 91.12 361 ALA A CA 1
ATOM 2991 C C . ALA A 1 361 ? 16.591 7.786 -16.611 1.00 91.12 361 ALA A C 1
ATOM 2993 O O . ALA A 1 361 ? 16.648 7.031 -17.587 1.00 91.12 361 ALA A O 1
ATOM 2994 N N . ALA A 1 362 ? 16.154 7.397 -15.417 1.00 91.38 362 ALA A N 1
ATOM 2995 C CA . ALA A 1 362 ? 15.541 6.104 -15.130 1.00 91.38 362 ALA A CA 1
ATOM 2996 C C . ALA A 1 362 ? 14.564 6.289 -13.967 1.00 91.38 362 ALA A C 1
ATOM 2998 O O . ALA A 1 362 ? 14.960 6.837 -12.944 1.00 91.38 362 ALA A O 1
ATOM 2999 N N . ASP A 1 363 ? 13.314 5.863 -14.133 1.00 87.75 363 ASP A N 1
ATOM 3000 C CA . ASP A 1 363 ? 12.280 5.999 -13.107 1.00 87.75 363 ASP A CA 1
ATOM 3001 C C . ASP A 1 363 ? 12.023 4.655 -12.410 1.00 87.75 363 ASP A C 1
ATOM 3003 O O . ASP A 1 363 ? 11.657 3.689 -13.076 1.00 87.75 363 ASP A O 1
ATOM 3007 N N . GLU A 1 364 ? 12.242 4.504 -11.102 1.00 85.94 364 GLU A N 1
ATOM 3008 C CA . GLU A 1 364 ? 12.793 5.485 -10.139 1.00 85.94 364 GLU A CA 1
ATOM 3009 C C . GLU A 1 364 ? 14.315 5.339 -9.940 1.00 85.94 364 GLU A C 1
ATOM 3011 O O . GLU A 1 364 ? 15.036 6.306 -9.680 1.00 85.94 364 GLU A O 1
ATOM 3016 N N . SER A 1 365 ? 14.810 4.110 -10.079 1.00 92.06 365 SER A N 1
ATOM 3017 C CA . SER A 1 365 ? 16.196 3.716 -9.843 1.00 92.06 365 SER A CA 1
ATOM 3018 C C . SER A 1 365 ? 16.658 2.707 -10.894 1.00 92.06 365 SER A C 1
ATOM 3020 O O . SER A 1 365 ? 15.859 2.066 -11.580 1.00 92.06 365 SER A O 1
ATOM 3022 N N . ALA A 1 366 ? 17.972 2.570 -11.062 1.00 94.69 366 ALA A N 1
ATOM 3023 C CA . ALA A 1 366 ? 18.553 1.640 -12.020 1.00 94.69 366 ALA A CA 1
ATOM 3024 C C . ALA A 1 366 ? 19.870 1.056 -11.514 1.00 94.69 366 ALA A C 1
ATOM 3026 O O . ALA A 1 366 ? 20.742 1.761 -11.015 1.00 94.69 366 ALA A O 1
ATOM 3027 N N . THR A 1 367 ? 20.054 -0.244 -11.723 1.00 96.25 367 THR A N 1
ATOM 3028 C CA . THR A 1 367 ? 21.366 -0.892 -11.644 1.00 96.25 367 THR A CA 1
ATOM 3029 C C . THR A 1 367 ? 21.782 -1.303 -13.047 1.00 96.25 367 THR A C 1
ATOM 3031 O O . THR A 1 367 ? 20.963 -1.801 -13.817 1.00 96.25 367 THR A O 1
ATOM 3034 N N . VAL A 1 368 ? 23.051 -1.089 -13.389 1.00 97.06 368 VAL A N 1
ATOM 3035 C CA . VAL A 1 368 ? 23.571 -1.362 -14.730 1.00 97.06 368 VAL A CA 1
ATOM 3036 C C . VAL A 1 368 ? 24.635 -2.445 -14.671 1.00 97.06 368 VAL A C 1
ATOM 3038 O O . VAL A 1 368 ? 25.565 -2.390 -13.860 1.00 97.06 368 VAL A O 1
ATOM 3041 N N . TRP A 1 369 ? 24.504 -3.416 -15.572 1.00 97.69 369 TRP A N 1
ATOM 3042 C CA . TRP A 1 369 ? 25.476 -4.477 -15.787 1.00 97.69 369 TRP A CA 1
ATOM 3043 C C . TRP A 1 369 ? 25.996 -4.438 -17.220 1.00 97.69 369 TRP A C 1
ATOM 3045 O O . TRP A 1 369 ? 25.227 -4.238 -18.160 1.00 97.69 369 TRP A O 1
ATOM 3055 N N . LEU A 1 370 ? 27.290 -4.690 -17.387 1.00 95.94 370 LEU A N 1
ATOM 3056 C CA . LEU A 1 370 ? 27.943 -4.860 -18.677 1.00 95.94 370 LEU A CA 1
ATOM 3057 C C . LEU A 1 370 ? 28.677 -6.198 -18.673 1.00 95.94 370 LEU A C 1
ATOM 3059 O O . LEU A 1 370 ? 29.489 -6.464 -17.795 1.00 95.94 370 LEU A O 1
ATOM 3063 N N . ASN A 1 371 ? 28.369 -7.059 -19.642 1.00 95.75 371 ASN A N 1
ATOM 3064 C CA . ASN A 1 371 ? 28.966 -8.395 -19.763 1.00 95.75 371 ASN A CA 1
ATOM 3065 C C . ASN A 1 371 ? 28.879 -9.250 -18.479 1.00 95.75 371 ASN A C 1
ATOM 3067 O O . ASN A 1 371 ? 29.757 -10.060 -18.199 1.00 95.75 371 ASN A O 1
ATOM 3071 N N . GLY A 1 372 ? 27.802 -9.089 -17.705 1.00 96.25 372 GLY A N 1
ATOM 3072 C CA . GLY A 1 372 ? 27.586 -9.806 -16.445 1.00 96.25 372 GLY A CA 1
ATOM 3073 C C . GLY A 1 372 ? 28.208 -9.154 -15.209 1.00 96.25 372 GLY A C 1
ATOM 3074 O O . GLY A 1 372 ? 27.914 -9.592 -14.097 1.00 96.25 372 GLY A O 1
ATOM 3075 N N . GLU A 1 373 ? 28.998 -8.093 -15.366 1.00 97.00 373 GLU A N 1
ATOM 3076 C CA . GLU A 1 373 ? 29.592 -7.342 -14.259 1.00 97.00 373 GLU A CA 1
ATOM 3077 C C . GLU A 1 373 ? 28.763 -6.098 -13.944 1.00 97.00 373 GLU A C 1
ATOM 3079 O O . GLU A 1 373 ? 28.340 -5.377 -14.844 1.00 97.00 373 GLU A O 1
ATOM 3084 N N . ARG A 1 374 ? 28.512 -5.834 -12.658 1.00 96.69 374 ARG A N 1
ATOM 3085 C CA . ARG A 1 374 ? 27.797 -4.628 -12.219 1.00 96.69 374 ARG A CA 1
ATOM 3086 C C . ARG A 1 374 ? 28.727 -3.423 -12.333 1.00 96.69 374 ARG A C 1
ATOM 3088 O O . ARG A 1 374 ? 29.758 -3.400 -11.668 1.00 96.69 374 ARG A O 1
ATOM 3095 N N . ILE A 1 375 ? 28.332 -2.423 -13.116 1.00 95.75 375 ILE A N 1
ATOM 3096 C CA . ILE A 1 375 ? 29.156 -1.238 -13.403 1.00 95.75 375 ILE A CA 1
ATOM 3097 C C . ILE A 1 375 ? 28.611 0.059 -12.799 1.00 95.75 375 ILE A C 1
ATOM 3099 O O . ILE A 1 375 ? 29.367 1.013 -12.662 1.00 95.75 375 ILE A O 1
ATOM 3103 N N . GLY A 1 376 ? 27.340 0.102 -12.385 1.00 93.56 376 GLY A N 1
ATOM 3104 C CA . GLY A 1 376 ? 26.759 1.310 -11.795 1.00 93.56 376 GLY A CA 1
ATOM 3105 C C . GLY A 1 376 ? 25.425 1.074 -11.094 1.00 93.56 376 GLY A C 1
ATOM 3106 O O . GLY A 1 376 ? 24.746 0.078 -11.357 1.00 93.56 376 GLY A O 1
ATOM 3107 N N . VAL A 1 377 ? 25.073 1.989 -10.187 1.00 94.44 377 VAL A N 1
ATOM 3108 C CA . VAL A 1 377 ? 23.749 2.097 -9.553 1.00 94.44 377 VAL A CA 1
ATOM 3109 C C . VAL A 1 377 ? 23.361 3.555 -9.423 1.00 94.44 377 VAL A C 1
ATOM 3111 O O . VAL A 1 377 ? 24.175 4.380 -9.014 1.00 94.44 377 VAL A O 1
ATOM 3114 N N . HIS A 1 378 ? 22.098 3.824 -9.712 1.00 93.62 378 HIS A N 1
ATOM 3115 C CA . HIS A 1 378 ? 21.414 5.075 -9.456 1.00 93.62 378 HIS A CA 1
ATOM 3116 C C . HIS A 1 378 ? 20.186 4.793 -8.605 1.00 93.62 378 HIS A C 1
ATOM 3118 O O . HIS A 1 378 ? 19.230 4.202 -9.090 1.00 93.62 378 HIS A O 1
ATOM 3124 N N . ASP A 1 379 ? 20.241 5.176 -7.335 1.00 91.81 379 ASP A N 1
ATOM 3125 C CA . ASP A 1 379 ? 19.146 5.028 -6.378 1.00 91.81 379 ASP A CA 1
ATOM 3126 C C . ASP A 1 379 ? 19.214 6.195 -5.387 1.00 91.81 379 ASP A C 1
ATOM 3128 O O . ASP A 1 379 ? 19.966 6.172 -4.411 1.00 91.81 379 ASP A O 1
ATOM 3132 N N . ILE A 1 380 ? 18.524 7.286 -5.726 1.00 87.25 380 ILE A N 1
ATOM 3133 C CA . ILE A 1 380 ? 18.520 8.529 -4.938 1.00 87.25 380 ILE A CA 1
ATOM 3134 C C . ILE A 1 380 ? 17.091 8.984 -4.576 1.00 87.25 380 ILE A C 1
ATOM 3136 O O . ILE A 1 380 ? 16.883 10.151 -4.235 1.00 87.25 380 ILE A O 1
ATOM 3140 N N . GLY A 1 381 ? 16.127 8.054 -4.624 1.00 80.25 381 GLY A N 1
ATOM 3141 C CA . GLY A 1 381 ? 14.710 8.240 -4.278 1.00 80.25 381 GLY A CA 1
ATOM 3142 C C . GLY A 1 381 ? 13.860 8.973 -5.326 1.00 80.25 381 GLY A C 1
ATOM 3143 O O . GLY A 1 381 ? 14.354 9.343 -6.390 1.00 80.25 381 GLY A O 1
ATOM 3144 N N . GLU A 1 382 ? 12.594 9.251 -4.981 1.00 73.88 382 GLU A N 1
ATOM 3145 C CA . GLU A 1 382 ? 11.519 9.609 -5.934 1.00 73.88 382 GLU A CA 1
ATOM 3146 C C . GLU A 1 382 ? 11.775 10.894 -6.723 1.00 73.88 382 GLU A C 1
ATOM 3148 O O . GLU A 1 382 ? 11.217 11.108 -7.790 1.00 73.88 382 GLU A O 1
ATOM 3153 N N . ALA A 1 383 ? 12.629 11.790 -6.227 1.00 80.31 383 ALA A N 1
ATOM 3154 C CA . ALA A 1 383 ? 13.008 13.009 -6.947 1.00 80.31 383 ALA A CA 1
ATOM 3155 C C . ALA A 1 383 ? 14.171 12.790 -7.940 1.00 80.31 383 ALA A C 1
ATOM 3157 O O . ALA A 1 383 ? 14.561 13.708 -8.670 1.00 80.31 383 ALA A O 1
ATOM 3158 N N . GLY A 1 384 ? 14.759 11.596 -7.926 1.00 81.12 384 GLY A N 1
ATOM 3159 C CA . GLY A 1 384 ? 15.965 11.200 -8.638 1.00 81.12 384 GLY A CA 1
ATOM 3160 C C . GLY A 1 384 ? 15.756 10.731 -10.066 1.00 81.12 384 GLY A C 1
ATOM 3161 O O . GLY A 1 384 ? 16.729 10.696 -10.819 1.00 81.12 384 GLY A O 1
ATOM 3162 N N . TRP A 1 385 ? 14.524 10.407 -10.457 1.00 82.75 385 TRP A N 1
ATOM 3163 C CA . TRP A 1 385 ? 14.265 9.728 -11.729 1.00 82.75 385 TRP A CA 1
ATOM 3164 C C . TRP A 1 385 ? 14.683 10.529 -12.971 1.00 82.75 385 TRP A C 1
ATOM 3166 O O . TRP A 1 385 ? 15.086 9.968 -13.987 1.00 82.75 385 TRP A O 1
ATOM 3176 N N . THR A 1 386 ? 14.654 11.863 -12.875 1.00 84.94 386 THR A N 1
ATOM 3177 C CA . THR A 1 386 ? 15.091 12.800 -13.933 1.00 84.94 386 THR A CA 1
ATOM 3178 C C . THR A 1 386 ? 16.584 13.131 -13.889 1.00 84.94 386 THR A C 1
ATOM 3180 O O . THR A 1 386 ? 17.040 14.032 -14.596 1.00 84.94 386 THR A O 1
ATOM 3183 N N . LYS A 1 387 ? 17.364 12.491 -13.013 1.00 88.25 387 LYS A N 1
ATOM 3184 C CA . LYS A 1 387 ? 18.789 12.792 -12.843 1.00 88.25 387 LYS A CA 1
ATOM 3185 C C . LYS A 1 387 ? 19.641 11.828 -13.658 1.00 88.25 387 LYS A C 1
ATOM 3187 O O . LYS A 1 387 ? 19.599 10.621 -13.449 1.00 88.25 387 LYS A O 1
ATOM 3192 N N . ARG A 1 388 ? 20.472 12.404 -14.528 1.00 91.62 388 ARG A N 1
ATOM 3193 C CA . ARG A 1 388 ? 21.510 11.692 -15.274 1.00 91.62 388 ARG A CA 1
ATOM 3194 C C . ARG A 1 388 ? 22.534 11.060 -14.331 1.00 91.62 388 ARG A C 1
ATOM 3196 O O . ARG A 1 388 ? 22.970 11.712 -13.381 1.00 91.62 388 ARG A O 1
ATOM 3203 N N . PHE A 1 389 ? 22.987 9.855 -14.663 1.00 93.06 389 PHE A N 1
ATOM 3204 C CA . PHE A 1 389 ? 24.087 9.157 -13.990 1.00 93.06 389 PHE A CA 1
ATOM 3205 C C . PHE A 1 389 ? 25.023 8.481 -15.005 1.00 93.06 389 PHE A C 1
ATOM 3207 O O . PHE A 1 389 ? 24.683 8.363 -16.185 1.00 93.06 389 PHE A O 1
ATOM 3214 N N . SER A 1 390 ? 26.224 8.094 -14.562 1.00 88.38 390 SER A N 1
ATOM 3215 C CA . SER A 1 390 ? 27.296 7.544 -15.409 1.00 88.38 390 SER A CA 1
ATOM 3216 C C . SER A 1 390 ? 28.113 6.464 -14.726 1.00 88.38 390 SER A C 1
ATOM 3218 O O . SER A 1 390 ? 28.314 6.637 -13.501 1.00 88.38 390 SER A O 1
#

Secondary structure (DSSP, 8-state):
-TT--TT-TTHHHHHHHHHHHHHHHHHTT-SEEEE-----TT--TT-GGGS-HHHHHHS-HHHHHHHHHHHHHHHHHHHHTT-TT-EEEESS-GGGGGSSSS-SSTTHHHHHHHHHHH--TT-EEEE--GGGTT--SHHHHHHHHHIIIIIGGGG-S-HHHHHHHEEEEEEEETTTTHHHH---TT-GGGSSS-HHHHHHHHHHHHHHSSSEEEEE-SS-BTTTTBT--HHHHHHHHHHTT-PPP-PPPSS----SS--PPPGGGSTT-SHHHHHTTGGGT---S----SSSEEEEEETT--TTTTTTTSTT---TT-EEE-SSS-SGGGT----SEEEEE---PPPPPPTT------BS--SS-EEEEETTEEEEEE---TT-TT--B-

Radius of gyration: 26.17 Å; chains: 1; bounding box: 72×46×63 Å